Protein 4DN2 (pdb70)

Radius of gyration: 19.88 Å; Cα contacts (8 Å, |Δi|>4): 833; chains: 2; bounding box: 49×43×59 Å

CATH classification: 3.40.109.10

B-factor: mean 27.89, std 10.18, range [14.47, 100.09]

Solvent-accessible surface area: 16803 Å² total

InterPro domains:
  IPR000415 Nitroreductase-like [G3DSA:3.40.109.10] (1-186)
  IPR000415 Nitroreductase-like [SSF55469] (1-185)
  IPR029479 Nitroreductase [PF00881] (7-161)

Nearest PDB structures (foldseek):
  4dn2-assembly1_B  TM=9.975E-01  e=1.731E-38  Geobacter metallireducens GS-15
  4g8s-assembly1_A  TM=8.851E-01  e=1.929E-29  Geobacter sulfurreducens PCA
  4g8s-assembly1_B  TM=8.856E-01  e=7.802E-29  Geobacter sulfurreducens PCA
  8cqt-assembly1_A  TM=8.851E-01  e=1.747E-15  Bacteroides thetaiotaomicron
  8dil-assembly2_C  TM=6.663E-01  e=4.973E-09  Salmonella enterica subsp. enterica serovar Typhimurium str. SL1344

Secondary structure (DSSP, 8-state):
--STT--HHHHHHH--B---B--PPPPHHHHHHHHHHHHTS--TT---EEEEEE--HHHHHHHHHT-PPPTT-PPTT-SS-TTHHHHHHSSEEEEEEE-GGGS-EETTEETHHHHHHHHHHH--HHHHTT-EE--B----HHHHHHHHT--TTPEEEEEEEEE-BSS----------HHHHEEES---/-----HHHHHHH--B---B--PPPPHHHHHHHHHHHHTS--TT---EEEEEE--HHHHHHHHHT-PPPSSSPPTT-SS-TTHHHHHHSSEEEEEEE-GGGS-EETTEETHHHHHHHHHHH--HHHHTT-EE--B----HHHHHHHHT--TTSEEEEEEEEE-BSSSPPP------HHHHEEESPPP-

Sequence (375 aa):
NLYFQSETLEAIRTRRSVRKFSDRPVEPEKLRAVLDAARLAPSWANQCWRFVVVEDQATKVQISELSYVEAYFGPKGYKSNPAQKALAEAPVVIIACGEPPQSGELRGQQYYLTDVGIAAQNLLAAHDLGLGSSVFVGVFDEQQLGELLGIPAELRIVGLFPLGYPLEGPKAGPSRKPLDEIVHYGKYQYFQSETLEAIRTRRSVRKFSDRPVEPEKLRAVLDAARLAPSWANQCCWRFVVVEDQATKVQISELSYVEAYFGPKGYKSNPAQKALAEAPVVIIIACGEPPQSGELRGQQYYLTDVGIAAQNLLAAHDLGLGSSVFVGVFDEQQLGELLGIPAELRIVGLFPLGYPLEGPKAGPSRKPLDEIVHYGKYQA

Foldseek 3Di:
DQQPLADLVVLVVQADAFQAFAQPDDPPVLVVQLQVLLQPFDAAVRHFKDKDKDQDLVLLLVQLVQQFADQPNGDPPPNTFSNSVLSNRFRMKIWMKGQQVVHDCPPNDGCSLVSSVRSVVSNSSLSNRQKHKHWRQGGDFVVNCVSVVPPPSIGTGTMIRIHHHPDDRDPDDDDDPPVVVDDPDDDD/DFDADLVVLVVQAAAFQAFAAPDDDPVLVVQLQVLLQPFAAAVRHFKDKDKDQDLVLLLVQLVQQFADCPPGDPPPNTFSNSVLSNRFRMKIWMWGQQVVHDCPPNDGCSLVSSVRSVVSNSSLVRRQKHKHWRQGGDFVVNCVSVVPPPSIGTGTMIRIHHHPDDRDDHDDDDPPVVVDDPDDDDD

Organism: Geobacter metallireducens (strain ATCC 53774 / DSM 7210 / GS-15) (NCBI:txid269799)

Structure (mmCIF, N/CA/C/O backbone):
data_4DN2
#
_entry.id   4DN2
#
_cell.length_a   44.884
_cell.length_b   64.161
_cell.length_c   61.384
_cell.angle_alpha   90.000
_cell.angle_beta   98.140
_cell.angle_gamma   90.000
#
_symmetry.space_group_name_H-M   'P 1 21 1'
#
loop_
_entity.id
_entity.type
_entity.pdbx_description
1 polymer Nitroreductase
2 non-polymer 'FLAVIN MONONUCLEOTIDE'
3 water water
#
loop_
_atom_site.group_PDB
_atom_site.id
_atom_site.type_symbol
_atom_site.label_atom_id
_atom_site.label_alt_id
_atom_site.label_comp_id
_atom_site.label_asym_id
_atom_site.label_entity_id
_atom_site.label_seq_id
_atom_site.pdbx_PDB_ins_code
_atom_site.Cartn_x
_atom_site.Cartn_y
_atom_site.Cartn_z
_atom_site.occupancy
_atom_site.B_iso_or_equiv
_atom_site.auth_seq_id
_atom_site.auth_comp_id
_atom_site.auth_asym_id
_atom_site.auth_atom_id
_atom_site.pdbx_PDB_model_num
ATOM 1 N N . ASN A 1 17 ? 6.150 6.793 54.074 1.00 49.82 -5 ASN A N 1
ATOM 2 C CA . ASN A 1 17 ? 5.383 6.106 55.157 1.00 48.05 -5 ASN A CA 1
ATOM 3 C C . ASN A 1 17 ? 5.110 7.094 56.273 1.00 44.69 -5 ASN A C 1
ATOM 4 O O . ASN A 1 17 ? 4.013 7.146 56.839 1.00 51.64 -5 ASN A O 1
ATOM 9 N N . LEU A 1 18 ? 6.144 7.875 56.573 1.00 44.29 -4 LEU A N 1
ATOM 10 C CA . LEU A 1 18 ? 6.170 8.831 57.676 1.00 41.05 -4 LEU A CA 1
ATOM 11 C C . LEU A 1 18 ? 6.185 8.210 59.076 1.00 36.85 -4 LEU A C 1
ATOM 12 O O . LEU A 1 18 ? 6.955 8.656 59.933 1.00 40.83 -4 LEU A O 1
ATOM 17 N N . TYR A 1 19 ? 5.385 7.163 59.300 1.00 34.40 -3 TYR A N 1
ATOM 18 C CA . TYR A 1 19 ? 5.248 6.609 60.649 1.00 30.61 -3 TYR A CA 1
ATOM 19 C C . TYR A 1 19 ? 5.754 5.169 60.841 1.00 26.11 -3 TYR A C 1
ATOM 20 O O . TYR A 1 19 ? 5.789 4.675 61.967 1.00 26.39 -3 TYR A O 1
ATOM 29 N N . PHE A 1 20 ? 6.164 4.495 59.770 1.00 23.32 -2 PHE A N 1
ATOM 30 C CA . PHE A 1 20 ? 6.538 3.083 59.905 1.00 22.96 -2 PHE A CA 1
ATOM 31 C C . PHE A 1 20 ? 7.690 2.830 60.898 1.00 23.96 -2 PHE A C 1
ATOM 32 O O . PHE A 1 20 ? 7.679 1.825 61.626 1.00 22.54 -2 PHE A O 1
ATOM 40 N N . GLN A 1 21 ? 8.672 3.736 60.957 1.00 23.52 -1 GLN A N 1
ATOM 41 C CA . GLN A 1 21 ? 9.881 3.451 61.747 1.00 27.32 -1 GLN A CA 1
ATOM 42 C C . GLN A 1 21 ? 9.826 3.953 63.202 1.00 26.06 -1 GLN A C 1
ATOM 43 O O . GLN A 1 21 ? 10.767 3.765 63.978 1.00 28.09 -1 GLN A O 1
ATOM 49 N N . SER A 1 22 ? 8.696 4.548 63.564 1.00 24.90 0 SER A N 1
ATOM 50 C CA . SER A 1 22 ? 8.417 5.031 64.928 1.00 22.72 0 SER A CA 1
ATOM 51 C C . SER A 1 22 ? 8.815 4.033 66.023 1.00 24.24 0 SER A C 1
ATOM 52 O O . SER A 1 22 ? 8.569 2.832 65.897 1.00 24.15 0 SER A O 1
ATOM 63 N N . GLU A 1 24 ? 9.368 3.465 70.546 1.00 20.02 2 GLU A N 1
ATOM 64 C CA . GLU A 1 24 ? 9.293 3.849 71.959 1.00 20.29 2 GLU A CA 1
ATOM 65 C C . GLU A 1 24 ? 10.615 4.502 72.361 1.00 20.39 2 GLU A C 1
ATOM 66 O O . GLU A 1 24 ? 11.685 4.069 71.926 1.00 20.92 2 GLU A O 1
ATOM 72 N N . THR A 1 25 ? 10.532 5.535 73.197 1.00 20.83 3 THR A N 1
ATOM 73 C CA . THR A 1 25 ? 11.697 6.344 73.593 1.00 20.55 3 THR A CA 1
ATOM 74 C C . THR A 1 25 ? 12.955 5.560 73.984 1.00 20.33 3 THR A C 1
ATOM 75 O O . THR A 1 25 ? 14.051 5.843 73.468 1.00 19.74 3 THR A O 1
ATOM 79 N N . LEU A 1 26 ? 12.804 4.605 74.906 1.00 19.69 4 LEU A N 1
ATOM 80 C CA . LEU A 1 26 ? 13.955 3.847 75.409 1.00 21.04 4 LEU A CA 1
ATOM 81 C C . LEU A 1 26 ? 14.593 2.973 74.336 1.00 20.11 4 LEU A C 1
ATOM 82 O O . LEU A 1 26 ? 15.810 2.742 74.340 1.00 22.96 4 LEU A O 1
ATOM 87 N N . GLU A 1 27 ? 13.752 2.462 73.446 1.00 20.40 5 GLU A N 1
ATOM 88 C CA . GLU A 1 27 ? 14.183 1.692 72.309 1.00 23.57 5 GLU A CA 1
ATOM 89 C C . GLU A 1 27 ? 14.983 2.573 71.332 1.00 21.47 5 GLU A C 1
ATOM 90 O O . GLU A 1 27 ? 16.046 2.167 70.871 1.00 22.41 5 GLU A O 1
ATOM 96 N N . ALA A 1 28 ? 14.495 3.781 71.036 1.00 19.98 6 ALA A N 1
ATOM 97 C CA . ALA A 1 28 ? 15.251 4.703 70.181 1.00 20.19 6 ALA A CA 1
ATOM 98 C C . ALA A 1 28 ? 16.625 5.055 70.766 1.00 19.41 6 ALA A C 1
ATOM 99 O O . ALA A 1 28 ? 17.616 5.117 70.035 1.00 21.11 6 ALA A O 1
ATOM 101 N N . ILE A 1 29 ? 16.674 5.296 72.080 1.00 19.08 7 ILE A N 1
ATOM 102 C CA . ILE A 1 29 ? 17.921 5.588 72.791 1.00 19.00 7 ILE A CA 1
ATOM 103 C C . ILE A 1 29 ? 18.904 4.417 72.663 1.00 18.81 7 ILE A C 1
ATOM 104 O O . ILE A 1 29 ? 20.098 4.613 72.440 1.00 21.40 7 ILE A O 1
ATOM 109 N N . ARG A 1 30 ? 18.386 3.199 72.788 1.00 19.96 8 ARG A N 1
ATOM 110 C CA . ARG A 1 30 ? 19.214 1.997 72.709 1.00 21.06 8 ARG A CA 1
ATOM 111 C C . ARG A 1 30 ? 19.733 1.730 71.295 1.00 22.29 8 ARG A C 1
ATOM 112 O O . ARG A 1 30 ? 20.894 1.364 71.113 1.00 26.57 8 ARG A O 1
ATOM 120 N N . THR A 1 31 ? 18.875 1.917 70.295 1.00 22.04 9 THR A N 1
ATOM 121 C CA . THR A 1 31 ? 19.200 1.469 68.933 1.00 23.45 9 THR A CA 1
ATOM 122 C C . THR A 1 31 ? 19.828 2.552 68.047 1.00 21.30 9 THR A C 1
ATOM 123 O O . THR A 1 31 ? 20.319 2.247 66.964 1.00 22.69 9 THR A O 1
ATOM 127 N N . ARG A 1 32 ? 19.812 3.808 68.495 1.00 20.95 10 ARG A N 1
ATOM 128 C CA . ARG A 1 32 ? 20.427 4.902 67.727 1.00 21.08 10 ARG A CA 1
ATOM 129 C C . ARG A 1 32 ? 21.907 4.604 67.475 1.00 21.20 10 ARG A C 1
ATOM 130 O O . ARG A 1 32 ? 22.627 4.228 68.396 1.00 22.36 10 ARG A O 1
ATOM 138 N N . ARG A 1 33 ? 22.351 4.755 66.228 1.00 21.63 11 ARG A N 1
ATOM 139 C CA . ARG A 1 33 ? 23.765 4.596 65.875 1.00 20.37 11 ARG A CA 1
ATOM 140 C C . ARG A 1 33 ? 24.237 5.810 65.065 1.00 21.30 11 ARG A C 1
ATOM 141 O O . ARG A 1 33 ? 23.433 6.460 64.400 1.00 23.48 11 ARG A O 1
ATOM 149 N N . SER A 1 34 ? 25.536 6.100 65.094 1.00 20.57 12 SER A N 1
ATOM 150 C CA . SER A 1 34 ? 26.104 7.042 64.132 1.00 20.84 12 SER A CA 1
ATOM 151 C C . SER A 1 34 ? 26.045 6.390 62.754 1.00 21.01 12 SER A C 1
ATOM 152 O O . SER A 1 34 ? 26.483 5.256 62.589 1.00 26.03 12 SER A O 1
ATOM 155 N N . VAL A 1 35 ? 25.469 7.092 61.787 1.00 18.56 13 VAL A N 1
ATOM 156 C CA . VAL A 1 35 ? 25.364 6.585 60.418 1.00 19.95 13 VAL A CA 1
ATOM 157 C C . VAL A 1 35 ? 26.279 7.446 59.537 1.00 20.46 13 VAL A C 1
ATOM 158 O O . VAL A 1 35 ? 26.194 8.688 59.571 1.00 19.81 13 VAL A O 1
ATOM 162 N N . ARG A 1 36 ? 27.146 6.791 58.756 1.00 19.86 14 ARG A N 1
ATOM 163 C CA . ARG A 1 36 ? 28.153 7.483 57.944 1.00 19.76 14 ARG A CA 1
ATOM 164 C C . ARG A 1 36 ? 28.064 7.140 56.455 1.00 21.82 14 ARG A C 1
ATOM 165 O O . ARG A 1 36 ? 28.794 7.718 55.638 1.00 23.97 14 ARG A O 1
ATOM 173 N N . LYS A 1 37 ? 27.181 6.199 56.113 1.00 22.12 15 LYS A N 1
ATOM 174 C CA . LYS A 1 37 ? 26.946 5.794 54.723 1.00 23.31 15 LYS A CA 1
ATOM 175 C C . LYS A 1 37 ? 25.477 6.045 54.395 1.00 25.51 15 LYS A C 1
ATOM 176 O O . LYS A 1 37 ? 24.575 5.424 54.981 1.00 27.48 15 LYS A O 1
ATOM 182 N N . PHE A 1 38 ? 25.244 6.976 53.475 1.00 23.95 16 PHE A N 1
ATOM 183 C CA . PHE A 1 38 ? 23.895 7.441 53.144 1.00 23.05 16 PHE A CA 1
ATOM 184 C C . PHE A 1 38 ? 23.531 7.192 51.706 1.00 25.38 16 PHE A C 1
ATOM 185 O O . PHE A 1 38 ? 24.385 7.311 50.824 1.00 26.68 16 PHE A O 1
ATOM 193 N N . SER A 1 39 ? 22.265 6.865 51.463 1.00 26.08 17 SER A N 1
ATOM 194 C CA . SER A 1 39 ? 21.767 6.858 50.088 1.00 31.66 17 SER A CA 1
ATOM 195 C C . SER A 1 39 ? 21.459 8.296 49.663 1.00 29.04 17 SER A C 1
ATOM 196 O O . SER A 1 39 ? 21.446 9.206 50.495 1.00 28.25 17 SER A O 1
ATOM 199 N N . ASP A 1 40 ? 21.220 8.502 48.371 1.00 30.83 18 ASP A N 1
ATOM 200 C CA . ASP A 1 40 ? 20.893 9.836 47.877 1.00 31.73 18 ASP A CA 1
ATOM 201 C C . ASP A 1 40 ? 19.386 10.103 47.884 1.00 29.93 18 ASP A C 1
ATOM 202 O O . ASP A 1 40 ? 18.931 11.112 47.348 1.00 33.31 18 ASP A O 1
ATOM 207 N N . ARG A 1 41 ? 18.623 9.210 48.509 1.00 28.65 19 ARG A N 1
ATOM 208 C CA . ARG A 1 41 ? 17.174 9.390 48.625 1.00 29.15 19 ARG A CA 1
ATOM 209 C C . ARG A 1 41 ? 16.898 10.700 49.372 1.00 28.47 19 ARG A C 1
ATOM 210 O O . ARG A 1 41 ? 17.500 10.953 50.413 1.00 28.86 19 ARG A O 1
ATOM 218 N N . PRO A 1 42 ? 16.020 11.559 48.825 1.00 29.29 20 PRO A N 1
ATOM 219 C CA . PRO A 1 42 ? 15.776 12.847 49.480 1.00 30.22 20 PRO A CA 1
ATOM 220 C C . PRO A 1 42 ? 15.090 12.701 50.837 1.00 27.24 20 PRO A C 1
ATOM 221 O O . PRO A 1 42 ? 14.367 11.719 51.070 1.00 25.98 20 PRO A O 1
ATOM 225 N N . VAL A 1 43 ? 15.329 13.670 51.722 1.00 26.43 21 VAL A N 1
ATOM 226 C CA . VAL A 1 43 ? 14.666 13.717 53.021 1.00 25.22 21 VAL A CA 1
ATOM 227 C C . VAL A 1 43 ? 13.382 14.513 52.861 1.00 25.58 21 VAL A C 1
ATOM 228 O O . VAL A 1 43 ? 13.416 15.688 52.465 1.00 29.05 21 VAL A O 1
ATOM 232 N N . GLU A 1 44 ? 12.253 13.871 53.158 1.00 26.62 22 GLU A N 1
ATOM 233 C CA . GLU A 1 44 ? 10.946 14.530 53.126 1.00 27.90 22 GLU A CA 1
ATOM 234 C C . GLU A 1 44 ? 10.983 15.803 53.978 1.00 25.86 22 GLU A C 1
ATOM 235 O O . GLU A 1 44 ? 11.459 15.771 55.116 1.00 25.81 22 GLU A O 1
ATOM 241 N N . PRO A 1 45 ? 10.487 16.929 53.431 1.00 26.05 23 PRO A N 1
ATOM 242 C CA . PRO A 1 45 ? 10.450 18.184 54.189 1.00 25.61 23 PRO A CA 1
ATOM 243 C C . PRO A 1 45 ? 9.798 18.030 55.569 1.00 24.25 23 PRO A C 1
ATOM 244 O O . PRO A 1 45 ? 10.271 18.642 56.536 1.00 24.32 23 PRO A O 1
ATOM 248 N N . GLU A 1 46 ? 8.749 17.205 55.654 1.00 26.14 24 GLU A N 1
ATOM 249 C CA . GLU A 1 46 ? 8.048 16.930 56.913 1.00 23.59 24 GLU A CA 1
ATOM 250 C C . GLU A 1 46 ? 8.956 16.336 57.982 1.00 22.33 24 GLU A C 1
ATOM 251 O O . GLU A 1 46 ? 8.874 16.712 59.146 1.00 22.06 24 GLU A O 1
ATOM 257 N N . LYS A 1 47 ? 9.810 15.405 57.573 1.00 20.35 25 LYS A N 1
ATOM 258 C CA . LYS A 1 47 ? 10.763 14.758 58.478 1.00 21.22 25 LYS A CA 1
ATOM 259 C C . LYS A 1 47 ? 11.836 15.753 58.912 1.00 20.43 25 LYS A C 1
ATOM 260 O O . LYS A 1 47 ? 12.194 15.819 60.101 1.00 19.42 25 LYS A O 1
ATOM 266 N N . LEU A 1 48 ? 12.362 16.527 57.960 1.00 18.49 26 LEU A N 1
ATOM 267 C CA . LEU A 1 48 ? 13.351 17.557 58.315 1.00 19.11 26 LEU A CA 1
ATOM 268 C C . LEU A 1 48 ? 12.792 18.521 59.364 1.00 20.33 26 LEU A C 1
ATOM 269 O O . LEU A 1 48 ? 13.454 18.835 60.350 1.00 22.34 26 LEU A O 1
ATOM 274 N N . ARG A 1 49 ? 11.570 19.000 59.149 1.00 19.39 27 ARG A N 1
ATOM 275 C CA . ARG A 1 49 ? 10.945 19.903 60.110 1.00 20.47 27 ARG A CA 1
ATOM 276 C C . ARG A 1 49 ? 10.814 19.247 61.488 1.00 19.48 27 ARG A C 1
ATOM 277 O O . ARG A 1 49 ? 11.067 19.886 62.509 1.00 18.97 27 ARG A O 1
ATOM 285 N N . ALA A 1 50 ? 10.418 17.971 61.512 1.00 18.56 28 ALA A N 1
ATOM 286 C CA . ALA A 1 50 ? 10.261 17.249 62.777 1.00 19.26 28 ALA A CA 1
ATOM 287 C C . ALA A 1 50 ? 11.592 17.110 63.535 1.00 19.08 28 ALA A C 1
ATOM 288 O O . ALA A 1 50 ? 11.639 17.282 64.761 1.00 19.44 28 ALA A O 1
ATOM 290 N N . VAL A 1 51 ? 12.667 16.817 62.802 1.00 17.03 29 VAL A N 1
ATOM 291 C CA . VAL A 1 51 ? 14.005 16.695 63.405 1.00 17.23 29 VAL A CA 1
ATOM 292 C C . VAL A 1 51 ? 14.458 18.027 64.020 1.00 18.07 29 VAL A C 1
ATOM 293 O O . VAL A 1 51 ? 14.955 18.072 65.155 1.00 18.39 29 VAL A O 1
ATOM 297 N N . LEU A 1 52 ? 14.271 19.117 63.278 1.00 17.61 30 LEU A N 1
ATOM 298 C CA . LEU A 1 52 ? 14.622 20.449 63.750 1.00 17.93 30 LEU A CA 1
ATOM 299 C C . LEU A 1 52 ? 13.743 20.893 64.925 1.00 17.30 30 LEU A C 1
ATOM 300 O O . LEU A 1 52 ? 14.228 21.492 65.887 1.00 17.62 30 LEU A O 1
ATOM 305 N N . ASP A 1 53 ? 12.445 20.606 64.840 1.00 18.43 31 ASP A N 1
ATOM 306 C CA . ASP A 1 53 ? 11.544 20.915 65.937 1.00 19.17 31 ASP A CA 1
ATOM 307 C C . ASP A 1 53 ? 11.951 20.153 67.211 1.00 18.40 31 ASP A C 1
ATOM 308 O O . ASP A 1 53 ? 11.840 20.690 68.314 1.00 18.85 31 ASP A O 1
ATOM 313 N N . ALA A 1 54 ? 12.423 18.912 67.062 1.00 18.88 32 ALA A N 1
ATOM 314 C CA . ALA A 1 54 ? 12.904 18.151 68.221 1.00 17.71 32 ALA A CA 1
ATOM 315 C C . ALA A 1 54 ? 14.070 18.893 68.910 1.00 16.35 32 ALA A C 1
ATOM 316 O O . ALA A 1 54 ? 14.087 19.045 70.143 1.00 19.00 32 ALA A O 1
ATOM 318 N N . ALA A 1 55 ? 15.032 19.363 68.106 1.00 16.53 33 ALA A N 1
ATOM 319 C CA . ALA A 1 55 ? 16.117 20.199 68.632 1.00 17.81 33 ALA A CA 1
ATOM 320 C C . ALA A 1 55 ? 15.574 21.440 69.368 1.00 17.92 33 ALA A C 1
ATOM 321 O O . ALA A 1 55 ? 16.010 21.730 70.484 1.00 18.71 33 ALA A O 1
ATOM 323 N N . ARG A 1 56 ? 14.588 22.115 68.763 1.00 18.48 34 ARG A N 1
ATOM 324 C CA . ARG A 1 56 ? 13.964 23.331 69.316 1.00 18.58 34 ARG A CA 1
ATOM 325 C C . ARG A 1 56 ? 13.416 23.111 70.732 1.00 19.23 34 ARG A C 1
ATOM 326 O O . ARG A 1 56 ? 13.455 24.017 71.581 1.00 20.26 34 ARG A O 1
ATOM 334 N N . LEU A 1 57 ? 12.910 21.904 70.978 1.00 19.77 35 LEU A N 1
ATOM 335 C CA . LEU A 1 57 ? 12.257 21.565 72.251 1.00 19.80 35 LEU A CA 1
ATOM 336 C C . LEU A 1 57 ? 13.210 21.112 73.362 1.00 19.62 35 LEU A C 1
ATOM 337 O O . LEU A 1 57 ? 12.769 20.817 74.474 1.00 19.87 35 LEU A O 1
ATOM 3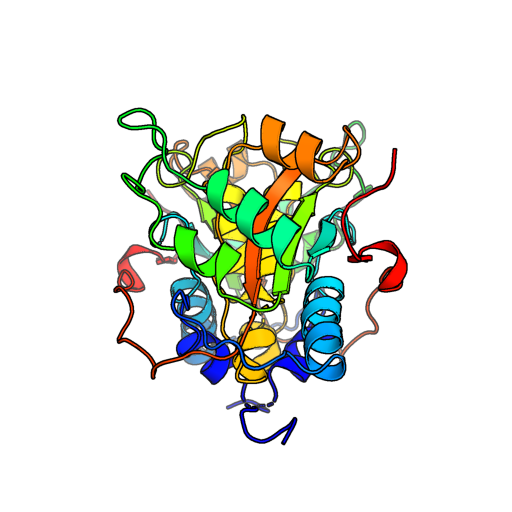42 N N . ALA A 1 58 ? 14.513 21.084 73.075 1.00 16.58 36 ALA A N 1
ATOM 343 C CA . ALA A 1 58 ? 15.495 20.782 74.099 1.00 17.33 36 ALA A CA 1
ATOM 344 C C . ALA A 1 58 ? 15.470 21.801 75.235 1.00 18.30 36 ALA A C 1
ATOM 345 O O . ALA A 1 58 ? 15.165 22.988 75.024 1.00 18.20 36 ALA A O 1
ATOM 347 N N . PRO A 1 59 ? 15.801 21.344 76.453 1.00 18.40 37 PRO A N 1
ATOM 348 C CA . PRO A 1 59 ? 16.061 22.283 77.552 1.00 16.55 37 PRO A CA 1
ATOM 349 C C . PRO A 1 59 ? 17.412 22.966 77.323 1.00 18.02 37 PRO A C 1
ATOM 350 O O . PRO A 1 59 ? 18.290 22.388 76.660 1.00 18.35 37 PRO A O 1
ATOM 354 N N . SER A 1 60 ? 17.546 24.181 77.858 1.00 18.25 38 SER A N 1
ATOM 355 C CA . SER A 1 60 ? 18.767 24.992 77.758 1.00 18.41 38 SER A CA 1
ATOM 356 C C . SER A 1 60 ? 18.900 25.829 79.017 1.00 16.49 38 SER A C 1
ATOM 357 O O . SER A 1 60 ? 17.919 26.030 79.740 1.00 19.20 38 SER A O 1
ATOM 360 N N . TRP A 1 61 ? 20.124 26.293 79.270 1.00 18.08 39 TRP A N 1
ATOM 361 C CA . TRP A 1 61 ? 20.422 27.205 80.358 1.00 17.55 39 TRP A CA 1
ATOM 362 C C . TRP A 1 61 ? 19.464 28.368 80.345 1.00 18.19 39 TRP A C 1
ATOM 363 O O . TRP A 1 61 ? 19.430 29.130 79.368 1.00 18.50 39 TRP A O 1
ATOM 374 N N . ALA A 1 62 ? 18.674 28.497 81.414 1.00 17.98 40 ALA A N 1
ATOM 375 C CA . ALA A 1 62 ? 17.683 29.567 81.565 1.00 19.24 40 ALA A CA 1
ATOM 376 C C . ALA A 1 62 ? 16.749 29.713 80.369 1.00 18.02 40 ALA A C 1
ATOM 377 O O . ALA A 1 62 ? 16.239 30.813 80.113 1.00 19.97 40 ALA A O 1
ATOM 379 N N . ASN A 1 63 ? 16.484 28.597 79.672 1.00 18.58 41 ASN A N 1
ATOM 380 C CA . ASN A 1 63 ? 15.653 28.607 78.466 1.00 19.34 41 ASN A CA 1
ATOM 381 C C . ASN A 1 63 ? 16.148 29.644 77.454 1.00 18.75 41 ASN A C 1
ATOM 382 O O . ASN A 1 63 ? 15.356 30.218 76.710 1.00 19.73 41 ASN A O 1
ATOM 395 N N . GLN A 1 65 ? 18.022 29.128 74.863 1.00 17.95 43 GLN A N 1
ATOM 396 C CA . GLN A 1 65 ? 17.908 28.552 73.510 1.00 18.71 43 GLN A CA 1
ATOM 397 C C . GLN A 1 65 ? 18.958 29.176 72.579 1.00 19.66 43 GLN A C 1
ATOM 398 O O . GLN A 1 65 ? 18.635 29.761 71.539 1.00 21.16 43 GLN A O 1
ATOM 404 N N . CYS A 1 66 ? 20.221 29.042 72.977 1.00 19.81 44 CYS A N 1
ATOM 405 C CA . CYS A 1 66 ? 21.345 29.704 72.288 1.00 20.98 44 CYS A CA 1
ATOM 406 C C . CYS A 1 66 ? 21.768 29.031 70.972 1.00 21.00 44 CYS A C 1
ATOM 407 O O . CYS A 1 66 ? 22.622 29.545 70.238 1.00 24.96 44 CYS A O 1
ATOM 410 N N . TRP A 1 67 ? 21.192 27.877 70.683 1.00 20.47 45 TRP A N 1
ATOM 411 C CA . TRP A 1 67 ? 21.524 27.140 69.469 1.00 19.79 45 TRP A CA 1
ATOM 412 C C . TRP A 1 67 ? 20.985 27.798 68.228 1.00 19.69 45 TRP A C 1
ATOM 413 O O . TRP A 1 67 ? 19.897 28.385 68.235 1.00 19.00 45 TRP A O 1
ATOM 424 N N . ARG A 1 68 ? 21.743 27.680 67.144 1.00 18.39 46 ARG A N 1
ATOM 425 C CA . ARG A 1 68 ? 21.305 28.140 65.832 1.00 19.84 46 ARG A CA 1
ATOM 426 C C . ARG A 1 68 ? 21.700 27.096 64.802 1.00 20.74 46 ARG A C 1
ATOM 427 O O . ARG A 1 68 ? 22.843 26.623 64.786 1.00 20.62 46 ARG A O 1
ATOM 435 N N . PHE A 1 69 ? 20.767 26.751 63.921 1.00 18.03 47 PHE A N 1
ATOM 436 C CA . PHE A 1 69 ? 21.002 25.696 62.937 1.00 18.71 47 PHE A CA 1
ATOM 437 C C . PHE A 1 69 ? 20.990 26.242 61.521 1.00 17.99 47 PHE A C 1
ATOM 438 O O . PHE A 1 69 ? 20.046 26.938 61.116 1.00 21.55 47 PHE A O 1
ATOM 446 N N . VAL A 1 70 ? 22.073 25.983 60.792 1.00 16.92 48 VAL A N 1
ATOM 447 C CA . VAL A 1 70 ? 22.138 26.302 59.360 1.00 17.81 48 VAL A CA 1
ATOM 448 C C . VAL A 1 70 ? 21.932 24.994 58.588 1.00 18.14 48 VAL A C 1
ATOM 449 O O . VAL A 1 70 ? 22.670 24.014 58.783 1.00 20.53 48 VAL A O 1
ATOM 453 N N . VAL A 1 71 ? 20.911 24.973 57.735 1.00 17.76 49 VAL A N 1
ATOM 454 C CA . VAL A 1 71 ? 20.502 23.763 57.025 1.00 18.61 49 VAL A CA 1
ATOM 455 C C . VAL A 1 71 ? 20.886 23.875 55.549 1.00 19.12 49 VAL A C 1
ATOM 456 O O . VAL A 1 71 ? 20.404 24.771 54.834 1.00 21.94 49 VAL A O 1
ATOM 460 N N . VAL A 1 72 ? 21.744 22.962 55.101 1.00 18.88 50 VAL A N 1
ATOM 461 C CA . VAL A 1 72 ? 22.294 23.013 53.753 1.00 19.55 50 VAL A CA 1
ATOM 462 C C . VAL A 1 72 ? 21.840 21.802 52.947 1.00 19.26 50 VAL A C 1
ATOM 463 O O . VAL A 1 72 ? 22.020 20.649 53.381 1.00 21.64 50 VAL A O 1
ATOM 467 N N . GLU A 1 73 ? 21.254 22.067 51.779 1.00 21.35 51 GLU A N 1
ATOM 468 C CA . GLU A 1 73 ? 20.859 20.996 50.858 1.00 21.61 51 GLU A CA 1
ATOM 469 C C . GLU A 1 73 ? 21.564 21.087 49.506 1.00 22.95 51 GLU A C 1
ATOM 470 O O . GLU A 1 73 ? 21.628 20.099 48.775 1.00 28.43 51 GLU A O 1
ATOM 476 N N . ASP A 1 74 ? 22.102 22.267 49.192 1.00 23.38 52 ASP A N 1
ATOM 477 C CA . ASP A 1 74 ? 22.782 22.517 47.916 1.00 24.16 52 ASP A CA 1
ATOM 478 C C . ASP A 1 74 ? 23.998 21.609 47.749 1.00 23.79 52 ASP A C 1
ATOM 479 O O . ASP A 1 74 ? 24.884 21.568 48.611 1.00 23.55 52 ASP A O 1
ATOM 484 N N . GLN A 1 75 ? 24.038 20.891 46.631 1.00 23.20 53 GLN A N 1
ATOM 485 C CA . GLN A 1 75 ? 25.082 19.901 46.396 1.00 23.24 53 GLN A CA 1
ATOM 486 C C . GLN A 1 75 ? 26.488 20.488 46.393 1.00 21.74 53 GLN A C 1
ATOM 487 O O . GLN A 1 75 ? 27.391 19.911 46.973 1.00 21.81 53 GLN A O 1
ATOM 493 N N . ALA A 1 76 ? 26.682 21.620 45.729 1.00 21.76 54 ALA A N 1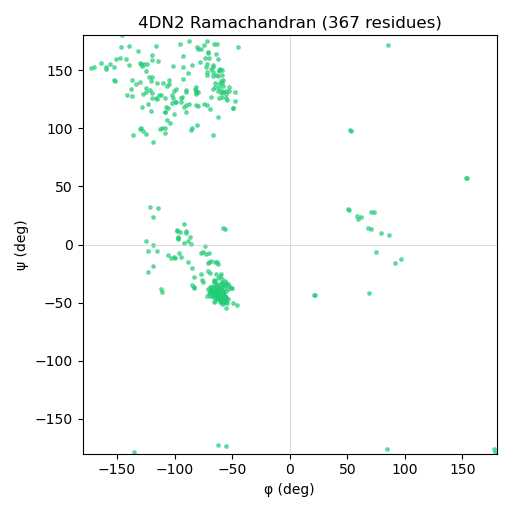
ATOM 494 C CA . ALA A 1 76 ? 28.006 22.220 45.648 1.00 22.61 54 ALA A CA 1
ATOM 495 C C . ALA A 1 76 ? 28.474 22.629 47.037 1.00 21.49 54 ALA A C 1
ATOM 496 O O . ALA A 1 76 ? 29.637 22.441 47.402 1.00 21.21 54 ALA A O 1
ATOM 498 N N . THR A 1 77 ? 27.568 23.205 47.817 1.00 21.55 55 THR A N 1
ATOM 499 C CA . THR A 1 77 ? 27.929 23.632 49.171 1.00 19.50 55 THR A CA 1
ATOM 500 C C . THR A 1 77 ? 28.278 22.432 50.038 1.00 19.88 55 THR A C 1
ATOM 501 O O . THR A 1 77 ? 29.255 22.479 50.783 1.00 21.17 55 THR A O 1
ATOM 505 N N . LYS A 1 78 ? 27.502 21.355 49.936 1.00 19.95 56 LYS A N 1
ATOM 506 C CA . LYS A 1 78 ? 27.803 20.157 50.743 1.00 18.63 56 LYS A CA 1
ATOM 507 C C . LYS A 1 78 ? 29.167 19.550 50.408 1.00 19.45 56 LYS A C 1
ATOM 508 O O . LYS A 1 78 ? 29.875 19.107 51.305 1.00 20.05 56 LYS A O 1
ATOM 514 N N . VAL A 1 79 ? 29.552 19.539 49.134 1.00 21.54 57 VAL A N 1
ATOM 515 C CA . VAL A 1 79 ? 30.898 19.063 48.777 1.00 19.99 57 VAL A CA 1
ATOM 516 C C . VAL A 1 79 ? 31.947 19.963 49.417 1.00 19.88 57 VAL A C 1
ATOM 517 O O . VAL A 1 79 ? 32.932 19.478 49.992 1.00 22.2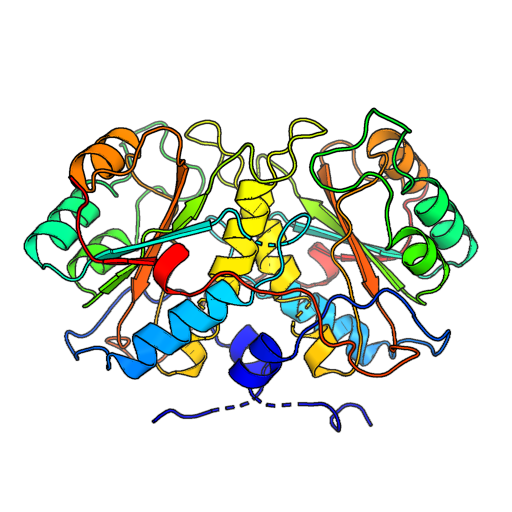8 57 VAL A O 1
ATOM 521 N N . GLN A 1 80 ? 31.721 21.272 49.362 1.00 20.95 58 GLN A N 1
ATOM 522 C CA . GLN A 1 80 ? 32.685 22.211 49.933 1.00 21.05 58 GLN A CA 1
ATOM 523 C C . GLN A 1 80 ? 32.792 22.034 51.447 1.00 20.46 58 GLN A C 1
ATOM 524 O O . GLN A 1 80 ? 33.887 22.071 52.003 1.00 22.92 58 GLN A O 1
ATOM 530 N N . ILE A 1 81 ? 31.656 21.796 52.102 1.00 18.84 59 ILE A N 1
ATOM 531 C CA . ILE A 1 81 ? 31.676 21.490 53.531 1.00 17.74 59 ILE A CA 1
ATOM 532 C C . ILE A 1 81 ? 32.509 20.221 53.802 1.00 18.14 59 ILE A C 1
ATOM 533 O O . ILE A 1 81 ? 33.383 20.218 54.699 1.00 21.03 59 ILE A O 1
ATOM 538 N N . SER A 1 82 ? 32.265 19.158 53.024 1.00 20.08 60 SER A N 1
ATOM 539 C CA . SER A 1 82 ? 32.975 17.878 53.208 1.00 19.88 60 SER A CA 1
ATOM 540 C C . SER A 1 82 ? 34.491 18.069 53.098 1.00 21.40 60 SER A C 1
ATOM 541 O O . SER A 1 82 ? 35.264 17.453 53.865 1.00 21.23 60 SER A O 1
ATOM 544 N N . GLU A 1 83 ? 34.911 18.944 52.172 1.00 21.97 61 GLU A N 1
ATOM 545 C CA . GLU A 1 83 ? 36.342 19.217 51.973 1.00 22.95 61 GLU A CA 1
ATOM 546 C C . GLU A 1 83 ? 36.984 19.983 53.125 1.00 22.26 61 GLU A C 1
ATOM 547 O O . GLU A 1 83 ? 38.213 19.998 53.229 1.00 25.18 61 GLU A O 1
ATOM 553 N N . LEU A 1 84 ? 36.165 20.580 53.999 1.00 20.29 62 LEU A N 1
ATOM 554 C CA . LEU A 1 84 ? 36.674 21.269 55.193 1.00 21.57 62 LEU A CA 1
ATOM 555 C C . LEU A 1 84 ? 36.608 20.412 56.451 1.00 21.37 62 LEU A C 1
ATOM 556 O O . LEU A 1 84 ? 36.798 20.901 57.566 1.00 25.94 62 LEU A O 1
ATOM 561 N N . SER A 1 85 ? 36.359 19.123 56.260 1.00 21.83 63 SER A N 1
ATOM 562 C CA . SER A 1 85 ? 36.159 18.199 57.375 1.00 21.70 63 SER A CA 1
ATOM 563 C C . SER A 1 85 ? 37.177 17.055 57.353 1.00 23.24 63 SER A C 1
ATOM 564 O O . SER A 1 85 ? 36.869 15.935 57.762 1.00 23.95 63 SER A O 1
ATOM 567 N N . TYR A 1 86 ? 38.387 17.338 56.866 1.00 22.77 64 TYR A N 1
ATOM 568 C CA . TYR A 1 86 ? 39.488 16.384 56.936 1.00 22.74 64 TYR A CA 1
ATOM 569 C C . TYR A 1 86 ? 40.287 16.663 58.206 1.00 23.92 64 TYR A C 1
ATOM 570 O O . TYR A 1 86 ? 40.334 17.797 58.696 1.00 26.36 64 TYR A O 1
ATOM 579 N N . VAL A 1 87 ? 40.927 15.630 58.736 1.00 25.34 65 VAL A N 1
ATOM 580 C CA . VAL A 1 87 ? 41.844 15.808 59.853 1.00 24.11 65 VAL A CA 1
ATOM 581 C C . VAL A 1 87 ? 43.190 16.289 59.295 1.00 25.74 65 VAL A C 1
ATOM 582 O O . VAL A 1 87 ? 43.694 15.720 58.321 1.00 24.61 65 VAL A O 1
ATOM 586 N N . GLU A 1 88 ? 43.769 17.336 59.885 1.00 26.29 66 GLU A N 1
ATOM 587 C CA . GLU A 1 88 ? 45.125 17.714 59.504 1.00 27.94 66 GLU A CA 1
ATOM 588 C C . GLU A 1 88 ? 46.087 16.661 60.052 1.00 27.78 66 GLU A C 1
ATOM 589 O O . GLU A 1 88 ? 46.141 16.430 61.259 1.00 29.64 66 GLU A O 1
ATOM 595 N N . ALA A 1 89 ? 46.828 16.018 59.151 1.00 29.21 67 ALA A N 1
ATOM 596 C CA . ALA A 1 89 ? 47.733 14.935 59.519 1.00 30.46 67 ALA A CA 1
ATOM 597 C C . ALA A 1 89 ? 48.592 15.307 60.720 1.00 31.82 67 ALA A C 1
ATOM 598 O O . ALA A 1 89 ? 49.296 16.327 60.693 1.00 33.96 67 ALA A O 1
ATOM 600 N N . TYR A 1 90 ? 48.514 14.485 61.770 1.00 35.52 68 TYR A N 1
ATOM 601 C CA . TYR A 1 90 ? 49.333 14.632 62.997 1.00 35.43 68 TYR A CA 1
ATOM 602 C C . TYR A 1 90 ? 48.917 15.760 63.921 1.00 38.24 68 TYR A C 1
ATOM 603 O O . TYR A 1 90 ? 49.468 15.895 65.010 1.00 36.32 68 TYR A O 1
ATOM 612 N N . PHE A 1 91 ? 47.961 16.573 63.480 1.00 34.13 69 PHE A N 1
ATOM 613 C CA . PHE A 1 91 ? 47.462 17.670 64.291 1.00 35.16 69 PHE A CA 1
ATOM 614 C C . PHE A 1 91 ? 45.979 17.500 64.574 1.00 34.32 69 PHE A C 1
ATOM 615 O O . PHE A 1 91 ? 45.297 18.467 64.863 1.00 38.25 69 PHE A O 1
ATOM 623 N N . GLY A 1 92 ? 45.510 16.253 64.513 1.00 32.75 70 GLY A N 1
ATOM 624 C CA . GLY A 1 92 ? 44.116 15.920 64.788 1.00 33.82 70 GLY A CA 1
ATOM 625 C C . GLY A 1 92 ? 43.784 16.001 66.268 1.00 33.00 70 GLY A C 1
ATOM 626 O O . GLY A 1 92 ? 44.682 15.952 67.113 1.00 32.35 70 GLY A O 1
ATOM 627 N N . PRO A 1 93 ? 42.486 16.121 66.590 1.00 32.37 71 PRO A N 1
ATOM 628 C CA . PRO A 1 93 ? 42.070 16.159 67.987 1.00 32.57 71 PRO A CA 1
ATOM 629 C C . PRO A 1 93 ? 42.110 14.744 68.553 1.00 33.36 71 PRO A C 1
ATOM 630 O O . PRO A 1 93 ? 42.257 13.785 67.786 1.00 33.05 71 PRO A O 1
ATOM 634 N N . LYS A 1 94 ? 41.991 14.608 69.874 1.00 36.04 72 LYS A N 1
ATOM 635 C CA . LYS A 1 94 ? 42.031 13.287 70.497 1.00 36.60 72 LYS A CA 1
ATOM 636 C C . LYS A 1 94 ? 41.001 12.359 69.864 1.00 32.32 72 LYS A C 1
ATOM 637 O O . LYS A 1 94 ? 39.814 12.693 69.781 1.00 36.39 72 LYS A O 1
ATOM 643 N N . GLY A 1 95 ? 41.462 11.214 69.374 1.00 26.56 73 GLY A N 1
ATOM 644 C CA . GLY A 1 95 ? 40.551 10.156 68.954 1.00 26.15 73 GLY A CA 1
ATOM 645 C C . GLY A 1 95 ? 40.203 10.081 67.484 1.00 25.64 73 GLY A C 1
ATOM 646 O O . GLY A 1 95 ? 39.621 9.085 67.050 1.00 25.75 73 GLY A O 1
ATOM 647 N N . TYR A 1 96 ? 40.547 11.118 66.718 1.00 24.82 74 TYR A N 1
ATOM 648 C CA . TYR A 1 96 ? 40.311 11.111 65.278 1.00 24.91 74 TYR A CA 1
ATOM 649 C C . TYR A 1 96 ? 41.585 11.376 64.487 1.00 26.64 74 TYR A C 1
ATOM 650 O O . TYR A 1 96 ? 41.960 12.528 64.267 1.00 28.87 74 TYR A O 1
ATOM 659 N N . LYS A 1 97 ? 42.250 10.307 64.065 1.00 27.11 75 LYS A N 1
ATOM 660 C CA . LYS A 1 97 ? 43.416 10.434 63.187 1.00 27.94 75 LYS A CA 1
ATOM 661 C C . LYS A 1 97 ? 42.958 10.714 61.758 1.00 29.48 75 LYS A C 1
ATOM 662 O O . LYS A 1 97 ? 43.688 11.300 60.951 1.00 31.54 75 LYS A O 1
ATOM 668 N N . SER A 1 98 ? 41.739 10.277 61.466 1.00 28.30 76 SER A N 1
ATOM 669 C CA . SER A 1 98 ? 41.032 10.618 60.248 1.00 28.00 76 SER A CA 1
ATOM 670 C C . SER A 1 98 ? 39.587 10.850 60.658 1.00 27.92 76 SER A C 1
ATOM 671 O O . SER A 1 98 ? 39.212 10.574 61.811 1.00 23.68 76 SER A O 1
ATOM 674 N N . ASN A 1 99 ? 38.790 11.369 59.728 1.00 27.68 77 ASN A N 1
ATOM 675 C CA . ASN A 1 99 ? 37.366 11.606 59.974 1.00 22.55 77 ASN A CA 1
ATOM 676 C C . ASN A 1 99 ? 36.490 10.657 59.162 1.00 20.92 77 ASN A C 1
ATOM 677 O O . ASN A 1 99 ? 36.266 10.882 57.964 1.00 23.26 77 ASN A O 1
ATOM 682 N N . PRO A 1 100 ? 35.984 9.594 59.807 1.00 21.96 78 PRO A N 1
ATOM 683 C CA . PRO A 1 100 ? 35.214 8.578 59.079 1.00 24.84 78 PRO A CA 1
ATOM 684 C C . PRO A 1 100 ? 33.914 9.119 58.506 1.00 22.29 78 PRO A C 1
ATOM 685 O O . PRO A 1 100 ? 33.319 8.476 57.645 1.00 24.41 78 PRO A O 1
ATOM 689 N N . ALA A 1 101 ? 33.484 10.291 58.974 1.00 21.69 79 ALA A N 1
ATOM 690 C CA . ALA A 1 101 ? 32.226 10.893 58.530 1.00 20.65 79 ALA A CA 1
ATOM 691 C C . ALA A 1 101 ? 32.422 11.937 57.418 1.00 21.43 79 ALA A C 1
ATOM 692 O O . ALA A 1 101 ? 31.473 12.613 56.999 1.00 22.58 79 ALA A O 1
ATOM 694 N N . GLN A 1 102 ? 33.654 12.087 56.952 1.00 21.71 80 GLN A N 1
ATOM 695 C CA . GLN A 1 102 ? 33.956 13.092 55.942 1.00 22.37 80 GLN A CA 1
ATOM 696 C C . GLN A 1 102 ? 33.113 12.958 54.668 1.00 22.38 80 GLN A C 1
ATOM 697 O O . GLN A 1 102 ? 32.510 13.941 54.216 1.00 23.49 80 GLN A O 1
ATOM 703 N N . LYS A 1 103 ? 33.048 11.746 54.114 1.00 22.43 81 LYS A N 1
ATOM 704 C CA . LYS A 1 103 ? 32.290 11.494 52.881 1.00 24.08 81 LYS A CA 1
ATOM 705 C C . LYS A 1 103 ? 30.783 11.712 53.073 1.00 22.09 81 LYS A C 1
ATOM 706 O O . LYS A 1 103 ? 30.079 12.159 52.144 1.00 22.70 81 LYS A O 1
ATOM 712 N N . ALA A 1 104 ? 30.304 11.443 54.288 1.00 22.66 82 ALA A N 1
ATOM 713 C CA . ALA A 1 104 ? 28.887 11.559 54.607 1.00 21.02 82 ALA A CA 1
ATOM 714 C C . ALA A 1 104 ? 28.388 12.978 54.373 1.00 20.46 82 ALA A C 1
ATOM 715 O O . ALA A 1 104 ? 27.240 13.173 53.996 1.00 22.14 82 ALA A O 1
ATOM 717 N N . LEU A 1 105 ? 29.253 13.963 54.592 1.00 21.61 83 LEU A N 1
ATOM 718 C CA . LEU A 1 105 ? 28.862 15.361 54.435 1.00 20.93 83 LEU A CA 1
ATOM 719 C C . LEU A 1 105 ? 28.530 15.708 52.980 1.00 21.80 83 LEU A C 1
ATOM 720 O O . LEU A 1 105 ? 27.671 16.556 52.735 1.00 25.39 83 LEU A O 1
ATOM 725 N N . ALA A 1 106 ? 29.199 15.035 52.040 1.00 21.55 84 ALA A N 1
ATOM 726 C CA . ALA A 1 106 ? 28.940 15.193 50.614 1.00 23.51 84 ALA A CA 1
ATOM 727 C C . ALA A 1 106 ? 27.765 14.329 50.175 1.00 23.18 84 ALA A C 1
ATOM 728 O O . ALA A 1 106 ? 26.964 14.744 49.336 1.00 28.56 84 ALA A O 1
ATOM 730 N N . GLU A 1 107 ? 27.658 13.137 50.758 1.00 22.44 85 GLU A N 1
ATOM 731 C CA . GLU A 1 107 ? 26.735 12.110 50.265 1.00 24.37 85 GLU A CA 1
ATOM 732 C C . GLU A 1 107 ? 25.300 12.252 50.792 1.00 22.11 85 GLU A C 1
ATOM 733 O O . GLU A 1 107 ? 24.331 11.969 50.064 1.00 23.17 85 GLU A O 1
ATOM 739 N N . ALA A 1 108 ? 25.160 12.701 52.036 1.00 24.42 86 ALA A N 1
ATOM 740 C CA . ALA A 1 108 ? 23.838 12.910 52.633 1.00 20.90 86 ALA A CA 1
ATOM 741 C C . ALA A 1 108 ? 23.126 14.042 51.920 1.00 21.29 86 ALA A C 1
ATOM 742 O O . ALA A 1 108 ? 23.761 15.018 51.525 1.00 23.46 86 ALA A O 1
ATOM 744 N N . PRO A 1 109 ? 21.793 13.929 51.783 1.00 20.44 87 PRO A N 1
ATOM 745 C CA . PRO A 1 109 ? 21.003 14.975 51.109 1.00 21.76 87 PRO A CA 1
ATOM 746 C C . PRO A 1 109 ? 20.911 16.277 51.900 1.00 22.47 87 PRO A C 1
ATOM 747 O O . PRO A 1 109 ? 20.677 17.330 51.311 1.00 23.34 87 PRO A O 1
ATOM 751 N N . VAL A 1 110 ? 21.072 16.195 53.221 1.00 20.78 88 VAL A N 1
ATOM 752 C CA . VAL A 1 110 ? 21.028 17.365 54.119 1.00 20.41 88 VAL A CA 1
ATOM 753 C C . VAL A 1 110 ? 22.239 17.377 55.045 1.00 18.56 88 VAL A C 1
ATOM 754 O O . VAL A 1 110 ? 22.658 16.331 55.552 1.00 19.13 88 VAL A O 1
ATOM 758 N N . VAL A 1 111 ? 22.785 18.565 55.266 1.00 18.28 89 VAL A N 1
ATOM 759 C CA . VAL A 1 111 ? 23.772 18.780 56.328 1.00 18.93 89 VAL A CA 1
ATOM 760 C C . VAL A 1 111 ? 23.242 19.887 57.242 1.00 19.29 89 VAL A C 1
ATOM 761 O O . VAL A 1 111 ? 22.952 20.997 56.791 1.00 18.78 89 VAL A O 1
ATOM 765 N N . ILE A 1 112 ? 23.072 19.558 58.513 1.00 17.90 90 ILE A N 1
ATOM 766 C CA . ILE A 1 112 ? 22.705 20.554 59.519 1.00 17.81 90 ILE A CA 1
ATOM 767 C C . ILE A 1 112 ? 23.964 21.000 60.264 1.00 18.27 90 ILE A C 1
ATOM 768 O O . ILE A 1 112 ? 24.712 20.184 60.840 1.00 19.81 90 ILE A O 1
ATOM 773 N N . ILE A 1 113 ? 24.212 22.301 60.227 1.00 18.20 91 ILE A N 1
ATOM 774 C CA . ILE A 1 113 ? 25.347 22.883 60.942 1.00 18.05 91 ILE A CA 1
ATOM 775 C C . ILE A 1 113 ? 24.808 23.506 62.228 1.00 17.45 91 ILE A C 1
ATOM 776 O O . ILE A 1 113 ? 24.041 24.489 62.200 1.00 18.20 91 ILE A O 1
ATOM 781 N N . ALA A 1 114 ? 25.185 22.915 63.351 1.00 17.50 92 ALA A N 1
ATOM 782 C CA . ALA A 1 114 ? 24.730 23.377 64.668 1.00 18.22 92 ALA A CA 1
ATOM 783 C C . ALA A 1 114 ? 25.734 24.341 65.279 1.00 17.66 92 ALA A C 1
ATOM 784 O O . ALA A 1 114 ? 26.906 23.976 65.494 1.00 18.64 92 ALA A O 1
ATOM 786 N N . CYS A 1 115 ? 25.248 25.544 65.584 1.00 18.59 93 CYS A N 1
ATOM 787 C CA . CYS A 1 115 ? 26.042 26.623 66.170 1.00 17.14 93 CYS A CA 1
ATOM 788 C C . CYS A 1 115 ? 25.479 27.042 67.522 1.00 18.01 93 CYS A C 1
ATOM 789 O O . CYS A 1 115 ? 24.343 26.710 67.858 1.00 19.00 93 CYS A O 1
ATOM 792 N N . GLY A 1 116 ? 26.287 27.755 68.309 1.00 19.33 94 GLY A N 1
ATOM 793 C CA . GLY A 1 116 ? 25.807 28.310 69.580 1.00 21.09 94 GLY A CA 1
ATOM 794 C C . GLY A 1 116 ? 26.355 29.704 69.763 1.00 22.10 94 GLY A C 1
ATOM 795 O O . GLY A 1 116 ? 27.393 30.033 69.193 1.00 22.68 94 GLY A O 1
ATOM 796 N N . GLU A 1 117 ? 25.644 30.525 70.539 1.00 28.23 95 GLU A N 1
ATOM 797 C CA . GLU A 1 117 ? 26.078 31.872 70.887 1.00 24.76 95 GLU A CA 1
ATOM 798 C C . GLU A 1 117 ? 26.581 31.843 72.334 1.00 25.25 95 GLU A C 1
ATOM 799 O O . GLU A 1 117 ? 25.767 31.755 73.260 1.00 29.68 95 GLU A O 1
ATOM 805 N N . PRO A 1 118 ? 27.914 31.883 72.541 1.00 25.36 96 PRO A N 1
ATOM 806 C CA . PRO A 1 118 ? 28.428 31.651 73.899 1.00 26.20 96 PRO A CA 1
ATOM 807 C C . PRO A 1 118 ? 27.881 32.544 75.031 1.00 25.92 96 PRO A C 1
ATOM 808 O O . PRO A 1 118 ? 27.630 32.032 76.121 1.00 26.36 96 PRO A O 1
ATOM 812 N N . PRO A 1 119 ? 27.685 33.854 74.786 1.00 26.94 97 PRO A N 1
ATOM 813 C CA . PRO A 1 119 ? 27.182 34.688 75.893 1.00 27.99 97 PRO A CA 1
ATOM 814 C C . PRO A 1 119 ? 25.697 34.483 76.177 1.00 28.23 97 PRO A C 1
ATOM 815 O O . PRO A 1 119 ? 25.183 35.037 77.151 1.00 33.27 97 PRO A O 1
ATOM 819 N N . GLN A 1 120 ? 25.022 33.703 75.330 1.00 25.16 98 GLN A N 1
ATOM 820 C CA . GLN A 1 120 ? 23.604 33.375 75.506 1.00 28.15 98 GLN A CA 1
ATOM 821 C C . GLN A 1 120 ? 23.378 32.071 76.299 1.00 27.93 98 GLN A C 1
ATOM 822 O O . GLN A 1 120 ? 22.290 31.484 76.261 1.00 31.16 98 GLN A O 1
ATOM 828 N N . SER A 1 121 ? 24.412 31.625 77.009 1.00 23.76 99 SER A N 1
ATOM 829 C CA . SER A 1 121 ? 24.324 30.482 77.925 1.00 24.13 99 SER A CA 1
ATOM 830 C C . SER A 1 121 ? 25.246 30.739 79.112 1.00 23.77 99 SER A C 1
ATOM 831 O O . SER A 1 121 ? 25.920 31.785 79.172 1.00 25.99 99 SER A O 1
ATOM 834 N N . GLY A 1 122 ? 25.285 29.790 80.050 1.00 21.91 100 GLY A N 1
ATOM 835 C CA . GLY A 1 122 ? 26.115 29.923 81.247 1.00 22.13 100 GLY A CA 1
ATOM 836 C C . GLY A 1 122 ? 27.590 30.021 80.913 1.00 23.31 100 GLY A C 1
ATOM 837 O O . GLY A 1 122 ? 28.105 29.275 80.074 1.00 24.19 100 GLY A O 1
ATOM 838 N N . GLU A 1 123 ? 28.265 30.962 81.560 1.00 26.79 101 GLU A N 1
ATOM 839 C CA . GLU A 1 123 ? 29.712 31.090 81.454 1.00 23.62 101 GLU A CA 1
ATOM 840 C C . GLU A 1 123 ? 30.186 31.327 82.872 1.00 24.61 101 GLU A C 1
ATOM 841 O O . GLU A 1 123 ? 30.163 32.453 83.373 1.00 29.35 101 GLU A O 1
ATOM 847 N N . LEU A 1 124 ? 30.558 30.238 83.526 1.00 23.40 102 LEU A N 1
ATOM 848 C CA . LEU A 1 124 ? 30.965 30.253 84.927 1.00 26.48 102 LEU A CA 1
ATOM 849 C C . LEU A 1 124 ? 31.844 29.037 85.148 1.00 24.40 102 LEU A C 1
ATOM 850 O O . LEU A 1 124 ? 31.733 28.030 84.415 1.00 23.96 102 LEU A O 1
ATOM 855 N N . ARG A 1 125 ? 32.709 29.133 86.153 1.00 26.77 103 ARG A N 1
ATOM 856 C CA . ARG A 1 125 ? 33.647 28.061 86.510 1.00 24.37 103 ARG A CA 1
ATOM 857 C C . ARG A 1 125 ? 34.576 27.704 85.334 1.00 25.12 103 ARG A C 1
ATOM 858 O O . ARG A 1 125 ? 35.085 26.581 85.251 1.00 25.73 103 ARG A O 1
ATOM 866 N N . GLY A 1 126 ? 34.784 28.657 84.422 1.00 25.75 104 GLY A N 1
ATOM 867 C CA . GLY A 1 126 ? 35.544 28.384 83.189 1.00 28.64 104 GLY A CA 1
ATOM 868 C C . GLY A 1 126 ? 34.841 27.431 82.226 1.00 28.77 104 GLY A C 1
ATOM 869 O O . GLY A 1 126 ? 35.451 26.914 81.292 1.00 31.84 104 GLY A O 1
ATOM 870 N N . GLN A 1 127 ? 33.552 27.198 82.452 1.00 23.94 105 GLN A N 1
ATOM 871 C CA . GLN A 1 127 ? 32.778 26.299 81.610 1.00 22.02 105 GLN A CA 1
ATOM 872 C C . GLN A 1 127 ? 31.861 27.132 80.749 1.00 23.44 105 GLN A C 1
ATOM 873 O O . GLN A 1 127 ? 31.230 28.069 81.237 1.00 26.14 105 GLN A O 1
ATOM 879 N N . GLN A 1 128 ? 31.777 26.775 79.470 1.00 19.80 106 GLN A N 1
ATOM 880 C CA . GLN A 1 128 ? 30.910 27.466 78.525 1.00 19.92 106 GLN A CA 1
ATOM 881 C C . GLN A 1 128 ? 29.732 26.580 78.163 1.00 20.07 106 GLN A C 1
ATOM 882 O O . GLN A 1 128 ? 29.843 25.672 77.315 1.00 21.78 106 GLN A O 1
ATOM 888 N N . TYR A 1 129 ? 28.592 26.847 78.804 1.00 18.81 107 TYR A N 1
ATOM 889 C CA . TYR A 1 129 ? 27.460 25.934 78.692 1.00 18.15 107 TYR A CA 1
ATOM 890 C C . TYR A 1 129 ? 26.746 25.945 77.344 1.00 21.07 107 TYR A C 1
ATOM 891 O O . TYR A 1 129 ? 25.891 25.079 77.119 1.00 18.62 107 TYR A O 1
ATOM 900 N N . TYR A 1 130 ? 27.081 26.875 76.439 1.00 19.15 108 TYR A N 1
ATOM 901 C CA . TYR A 1 130 ? 26.532 26.759 75.082 1.00 20.63 108 TYR A CA 1
ATOM 902 C C . TYR A 1 130 ? 26.891 25.392 74.475 1.00 17.60 108 TYR A C 1
ATOM 903 O O . TYR A 1 130 ? 26.123 24.832 73.712 1.00 18.34 108 TYR A O 1
ATOM 912 N N . LEU A 1 131 ? 28.043 24.846 74.850 1.00 17.33 109 LEU A N 1
ATOM 913 C CA . LEU A 1 131 ? 28.465 23.546 74.347 1.00 16.36 109 LEU A CA 1
ATOM 914 C C . LEU A 1 131 ? 27.584 22.427 74.884 1.00 15.83 109 LEU A C 1
ATOM 915 O O . LEU A 1 131 ? 27.248 21.466 74.152 1.00 17.79 109 LEU A O 1
ATOM 920 N N . THR A 1 132 ? 27.211 22.544 76.162 1.00 16.78 110 THR A N 1
ATOM 921 C CA . THR A 1 132 ? 26.246 21.629 76.775 1.00 16.48 110 THR A CA 1
ATOM 922 C C . THR A 1 132 ? 24.871 21.759 76.136 1.00 15.87 110 THR A C 1
ATOM 923 O O . THR A 1 132 ? 24.247 20.738 75.795 1.00 16.66 110 THR A O 1
ATOM 927 N N . ASP A 1 133 ? 24.392 22.995 75.988 1.00 17.29 111 ASP A N 1
ATOM 928 C CA . ASP A 1 133 ? 23.093 23.245 75.388 1.00 16.97 111 ASP A CA 1
ATOM 929 C C . ASP A 1 133 ? 23.023 22.669 73.974 1.00 16.48 111 ASP A C 1
ATOM 930 O O . ASP A 1 133 ? 22.050 21.960 73.624 1.00 16.02 111 ASP A O 1
ATOM 935 N N . VAL A 1 134 ? 24.054 22.916 73.161 1.00 15.67 112 VAL A N 1
ATOM 936 C CA . VAL A 1 134 ? 24.031 22.359 71.790 1.00 15.97 112 VAL A CA 1
ATOM 937 C C . VAL A 1 134 ? 24.078 20.825 71.812 1.00 16.93 112 VAL A C 1
ATOM 938 O O . VAL A 1 134 ? 23.420 20.168 71.007 1.00 16.92 112 VAL A O 1
ATOM 942 N N . GLY A 1 135 ? 24.825 20.254 72.757 1.00 17.30 113 GLY A N 1
ATOM 943 C CA . GLY A 1 135 ? 24.849 18.799 72.942 1.00 16.16 113 GLY A CA 1
ATOM 944 C C . GLY A 1 135 ? 23.458 18.233 73.203 1.00 14.72 113 GLY A C 1
ATOM 945 O O . GLY A 1 135 ? 23.037 17.230 72.581 1.00 16.00 113 GLY A O 1
ATOM 946 N N . ILE A 1 136 ? 22.742 18.860 74.135 1.00 16.65 114 ILE A N 1
ATOM 947 C CA . ILE A 1 136 ? 21.358 18.452 74.487 1.00 16.31 114 ILE A CA 1
ATOM 948 C C . ILE A 1 136 ? 20.474 18.499 73.237 1.00 14.47 114 ILE A C 1
ATOM 949 O O . ILE A 1 136 ? 19.777 17.528 72.918 1.00 16.15 114 ILE A O 1
ATOM 954 N N . ALA A 1 137 ? 20.510 19.619 72.515 1.00 16.17 115 ALA A N 1
ATOM 955 C CA . ALA A 1 137 ? 19.698 19.770 71.313 1.00 17.96 115 ALA A CA 1
ATOM 956 C C . ALA A 1 137 ? 20.087 18.747 70.242 1.00 16.54 115 ALA A C 1
ATOM 957 O O . ALA A 1 137 ? 19.218 18.161 69.576 1.00 17.13 115 ALA A O 1
ATOM 959 N N . ALA A 1 138 ? 21.392 18.531 70.094 1.00 15.89 116 ALA A N 1
ATOM 960 C CA . ALA A 1 138 ? 21.912 17.587 69.129 1.00 15.55 116 ALA A CA 1
ATOM 961 C C . ALA A 1 138 ? 21.384 16.182 69.398 1.00 16.91 116 ALA A C 1
ATOM 962 O O . ALA A 1 138 ? 21.075 15.437 68.460 1.00 19.07 116 ALA A O 1
ATOM 964 N N . GLN A 1 139 ? 21.275 15.822 70.682 1.00 17.57 117 GLN A N 1
ATOM 965 C CA . GLN A 1 139 ? 20.769 14.508 71.021 1.00 18.54 117 GLN A CA 1
ATOM 966 C C . GLN A 1 139 ? 19.271 14.370 70.696 1.00 18.03 117 GLN A C 1
ATOM 967 O O . GLN A 1 139 ? 18.869 13.338 70.179 1.00 19.60 117 GLN A O 1
ATOM 973 N N . ASN A 1 140 ? 18.468 15.410 70.958 1.00 17.03 118 ASN A N 1
ATOM 974 C CA . ASN A 1 140 ? 17.086 15.436 70.448 1.00 17.59 118 ASN A CA 1
ATOM 975 C C . ASN A 1 140 ? 17.051 15.265 68.929 1.00 16.32 118 ASN A C 1
ATOM 976 O O . ASN A 1 140 ? 16.263 14.481 68.401 1.00 17.31 118 ASN A O 1
ATOM 981 N N . LEU A 1 141 ? 17.902 16.005 68.228 1.00 17.89 119 LEU A N 1
ATOM 982 C CA . LEU A 1 141 ? 17.984 15.940 66.763 1.00 16.25 119 LEU A CA 1
ATOM 983 C C . LEU A 1 141 ? 18.262 14.499 66.288 1.00 17.90 119 LEU A C 1
ATOM 984 O O . LEU A 1 141 ? 17.538 13.971 65.415 1.00 18.41 119 LEU A O 1
ATOM 997 N N . LEU A 1 143 ? 18.094 11.572 68.015 1.00 17.15 121 LEU A N 1
ATOM 998 C CA . LEU A 1 143 ? 17.036 10.625 68.398 1.00 16.87 12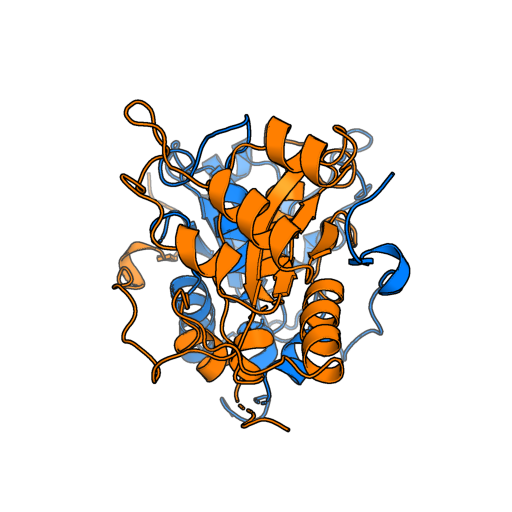1 LEU A CA 1
ATOM 999 C C . LEU A 1 143 ? 15.801 10.757 67.506 1.00 17.09 121 LEU A C 1
ATOM 1000 O O . LEU A 1 143 ? 15.238 9.749 67.091 1.00 18.07 121 LEU A O 1
ATOM 1005 N N . ALA A 1 144 ? 15.395 11.994 67.225 1.00 17.35 122 ALA A N 1
ATOM 1006 C CA . ALA A 1 144 ? 14.253 12.242 66.351 1.00 18.00 122 ALA A CA 1
ATOM 1007 C C . ALA A 1 144 ? 14.521 11.696 64.941 1.00 18.08 122 ALA A C 1
ATOM 1008 O O . ALA A 1 144 ? 13.655 11.029 64.356 1.00 18.91 122 ALA A O 1
ATOM 1010 N N . ALA A 1 145 ? 15.718 11.965 64.410 1.00 19.06 123 ALA A N 1
ATOM 1011 C CA . ALA A 1 145 ? 16.113 11.454 63.095 1.00 18.60 123 ALA A CA 1
ATOM 1012 C C . ALA A 1 145 ? 15.961 9.939 63.059 1.00 18.36 123 ALA A C 1
ATOM 1013 O O . ALA A 1 145 ? 15.331 9.392 62.154 1.00 21.12 123 ALA A O 1
ATOM 1015 N N . HIS A 1 146 ? 16.525 9.266 64.055 1.00 20.09 124 HIS A N 1
ATOM 1016 C CA . HIS A 1 146 ? 16.482 7.806 64.135 1.00 22.17 124 HIS A CA 1
ATOM 1017 C C . HIS A 1 146 ? 15.063 7.304 64.232 1.00 19.82 124 HIS A C 1
ATOM 1018 O O . HIS A 1 146 ? 14.679 6.326 63.562 1.00 20.03 124 HIS A O 1
ATOM 1025 N N . ASP A 1 147 ? 14.247 8.009 65.020 1.00 19.77 125 ASP A N 1
ATOM 1026 C CA . ASP A 1 147 ? 12.830 7.670 65.176 1.00 21.12 125 ASP A CA 1
ATOM 1027 C C . ASP A 1 147 ? 12.075 7.695 63.850 1.00 20.17 125 ASP A C 1
ATOM 1028 O O . ASP A 1 147 ? 11.090 6.960 63.672 1.00 25.50 125 ASP A O 1
ATOM 1033 N N . LEU A 1 148 ? 12.532 8.546 62.932 1.00 20.41 126 LEU A N 1
ATOM 1034 C CA . LEU A 1 148 ? 11.890 8.732 61.642 1.00 20.53 126 LEU A CA 1
ATOM 1035 C C . LEU A 1 148 ? 12.560 7.917 60.532 1.00 23.91 126 LEU A C 1
ATOM 1036 O O . LEU A 1 148 ? 12.275 8.110 59.347 1.00 25.22 126 LEU A O 1
ATOM 1041 N N . GLY A 1 149 ? 13.445 7.003 60.916 1.00 22.25 127 GLY A N 1
ATOM 1042 C CA . GLY A 1 149 ? 14.116 6.145 59.930 1.00 24.07 127 GLY A CA 1
ATOM 1043 C C . GLY A 1 149 ? 15.266 6.820 59.199 1.00 22.89 127 GLY A C 1
ATOM 1044 O O . GLY A 1 149 ? 15.788 6.278 58.223 1.00 24.81 127 GLY A O 1
ATOM 1045 N N . LEU A 1 150 ? 15.660 8.004 59.671 1.00 21.76 128 LEU A N 1
ATOM 1046 C CA . LEU A 1 150 ? 16.831 8.676 59.143 1.00 20.58 128 LEU A CA 1
ATOM 1047 C C . LEU A 1 150 ? 18.068 8.312 59.952 1.00 24.07 128 LEU A C 1
ATOM 1048 O O . LEU A 1 150 ? 17.971 7.799 61.065 1.00 26.23 128 LEU A O 1
ATOM 1053 N N . GLY A 1 151 ? 19.231 8.547 59.370 1.00 20.96 129 GLY A N 1
ATOM 1054 C CA . GLY A 1 151 ? 20.481 8.410 60.094 1.00 19.92 129 GLY A CA 1
ATOM 1055 C C . GLY A 1 151 ? 21.138 9.770 60.215 1.00 19.65 129 GLY A C 1
ATOM 1056 O O . GLY A 1 151 ? 20.834 10.695 59.459 1.00 18.93 129 GLY A O 1
ATOM 1057 N N . SER A 1 152 ? 22.019 9.887 61.203 1.00 18.55 130 SER A N 1
ATOM 1058 C CA A SER A 1 152 ? 22.827 11.078 61.383 0.50 19.07 130 SER A CA 1
ATOM 1059 C CA B SER A 1 152 ? 22.835 11.079 61.372 0.50 18.79 130 SER A CA 1
ATOM 1060 C C . SER A 1 152 ? 24.077 10.704 62.151 1.00 18.45 130 SER A C 1
ATOM 1061 O O . SER A 1 152 ? 24.188 9.575 62.669 1.00 18.97 130 SER A O 1
ATOM 1066 N N . VAL A 1 153 ? 25.010 11.644 62.217 1.00 18.16 131 VAL A N 1
ATOM 1067 C CA . VAL A 1 153 ? 26.214 11.487 63.002 1.00 17.53 131 VAL A CA 1
ATOM 1068 C C . VAL A 1 153 ? 26.650 12.889 63.411 1.00 17.05 131 VAL A C 1
ATOM 1069 O O . VAL A 1 153 ? 26.547 13.825 62.635 1.00 18.15 131 VAL A O 1
ATOM 1073 N N . PHE A 1 154 ? 27.123 13.026 64.639 1.00 15.97 132 PHE A N 1
ATOM 1074 C CA . PHE A 1 154 ? 27.697 14.286 65.133 1.00 17.13 132 PHE A CA 1
ATOM 1075 C C . PHE A 1 154 ? 29.117 14.373 64.599 1.00 18.46 132 PHE A C 1
ATOM 1076 O O . PHE A 1 154 ? 29.938 13.494 64.915 1.00 19.43 132 PHE A O 1
ATOM 1084 N N . VAL A 1 155 ? 29.422 15.402 63.805 1.00 16.94 133 VAL A N 1
ATOM 1085 C CA . VAL A 1 155 ? 30.787 15.597 63.281 1.00 17.20 133 VAL A CA 1
ATOM 1086 C C . VAL A 1 155 ? 31.428 16.783 63.975 1.00 17.28 133 VAL A C 1
ATOM 1087 O O . VAL A 1 155 ? 30.998 17.915 63.789 1.00 19.46 133 VAL A O 1
ATOM 1091 N N . GLY A 1 156 ? 32.477 16.506 64.755 1.00 18.65 134 GLY A N 1
ATOM 1092 C CA . GLY A 1 156 ? 33.194 17.549 65.485 1.00 20.23 134 GLY A CA 1
ATOM 1093 C C . GLY A 1 156 ? 34.492 17.991 64.823 1.00 19.73 134 GLY A C 1
ATOM 1094 O O . GLY A 1 156 ? 35.074 19.001 65.225 1.00 20.46 134 GLY A O 1
ATOM 1095 N N . VAL A 1 157 ? 34.924 17.247 63.803 1.00 19.92 135 VAL A N 1
ATOM 1096 C CA . VAL A 1 157 ? 36.144 17.556 63.028 1.00 21.86 135 VAL A CA 1
ATOM 1097 C C . VAL A 1 157 ? 35.770 18.450 61.844 1.00 22.13 135 VAL A C 1
ATOM 1098 O O . VAL A 1 157 ? 35.003 18.037 60.949 1.00 25.26 135 VAL A O 1
ATOM 1102 N N . PHE A 1 158 ? 36.258 19.686 61.870 1.00 21.23 136 PHE A N 1
ATOM 1103 C CA . PHE A 1 158 ? 36.020 20.682 60.801 1.00 22.99 136 PHE A CA 1
ATOM 1104 C C . PHE A 1 158 ? 36.907 21.911 60.989 1.00 22.94 136 PHE A C 1
ATOM 1105 O O . PHE A 1 158 ? 37.308 22.233 62.115 1.00 23.14 136 PHE A O 1
ATOM 1113 N N . ASP A 1 159 ? 37.213 22.586 59.874 1.00 19.58 137 ASP A N 1
ATOM 1114 C CA . ASP A 1 159 ? 37.971 23.831 59.912 1.00 22.43 137 ASP A CA 1
ATOM 1115 C C . ASP A 1 159 ? 36.966 24.952 60.134 1.00 22.57 137 ASP A C 1
ATOM 1116 O O . ASP A 1 159 ? 36.318 25.392 59.189 1.00 24.27 137 ASP A O 1
ATOM 1121 N N . GLU A 1 160 ? 36.820 25.407 61.380 1.00 24.68 138 GLU A N 1
ATOM 1122 C CA . GLU A 1 160 ? 35.750 26.368 61.709 1.00 25.76 138 GLU A CA 1
ATOM 1123 C C . GLU A 1 160 ? 35.878 27.708 60.986 1.00 23.61 138 GLU A C 1
ATOM 1124 O O . GLU A 1 160 ? 34.871 28.253 60.495 1.00 25.06 138 GLU A O 1
ATOM 1130 N N . GLN A 1 161 ? 37.101 28.228 60.922 1.00 25.92 139 GLN A N 1
ATOM 1131 C CA . GLN A 1 161 ? 37.368 29.478 60.225 1.00 29.01 139 GLN A CA 1
ATOM 1132 C C . GLN A 1 161 ? 36.884 29.431 58.783 1.00 25.18 139 GLN A C 1
ATOM 1133 O O . GLN A 1 161 ? 36.117 30.305 58.336 1.00 26.72 139 GLN A O 1
ATOM 1139 N N . GLN A 1 162 ? 37.343 28.417 58.054 1.00 23.63 140 GLN A N 1
ATOM 1140 C CA . GLN A 1 162 ? 37.010 28.284 56.631 1.00 24.65 140 GLN A CA 1
ATOM 1141 C C . GLN A 1 162 ? 35.540 27.964 56.403 1.00 22.93 140 GLN A C 1
ATOM 1142 O O . GLN A 1 162 ? 34.937 28.436 55.438 1.00 22.53 140 GLN A O 1
ATOM 1148 N N . LEU A 1 163 ? 34.969 27.156 57.284 1.00 23.20 141 LEU A N 1
ATOM 1149 C CA . LEU A 1 163 ? 33.559 26.807 57.176 1.00 21.09 141 LEU A CA 1
ATOM 1150 C C . LEU A 1 163 ? 32.681 28.020 57.430 1.00 23.52 141 LEU A C 1
ATOM 1151 O O . LEU A 1 163 ? 31.683 28.237 56.732 1.00 24.13 141 LEU A O 1
ATOM 1156 N N . GLY A 1 164 ? 33.060 28.817 58.425 1.00 22.29 142 GLY A N 1
ATOM 1157 C CA . GLY A 1 164 ? 32.333 30.047 58.734 1.00 24.76 142 GLY A CA 1
ATOM 1158 C C . GLY A 1 164 ? 32.325 30.975 57.533 1.00 25.88 142 GLY A C 1
ATOM 1159 O O . GLY A 1 164 ? 31.290 31.564 57.215 1.00 26.25 142 GLY A O 1
ATOM 1160 N N . GLU A 1 165 ? 33.482 31.096 56.873 1.00 25.52 143 GLU A N 1
ATOM 1161 C CA . GLU A 1 165 ? 33.647 31.887 55.645 1.00 28.41 143 GLU A CA 1
ATOM 1162 C C . GLU A 1 165 ? 32.825 31.347 54.474 1.00 26.76 143 GLU A C 1
ATOM 1163 O O . GLU A 1 165 ? 32.154 32.113 53.780 1.00 29.56 143 GLU A O 1
ATOM 1169 N N . LEU A 1 166 ? 32.878 30.030 54.261 1.00 25.88 144 LEU A N 1
ATOM 1170 C CA . LEU A 1 166 ? 32.102 29.380 53.204 1.00 23.76 144 LEU A CA 1
ATOM 1171 C C . LEU A 1 166 ? 30.608 29.685 53.365 1.00 22.87 144 LEU A C 1
ATOM 1172 O O . LEU A 1 166 ? 29.922 30.053 52.418 1.00 27.45 144 LEU A O 1
ATOM 1177 N N . LEU A 1 167 ? 30.124 29.546 54.586 1.00 22.74 145 LEU A N 1
ATOM 1178 C CA . LEU A 1 167 ? 28.705 29.639 54.851 1.00 21.99 145 LEU A CA 1
ATOM 1179 C C . LEU A 1 167 ? 28.243 31.061 55.136 1.00 22.41 145 LEU A C 1
ATOM 1180 O O . LEU A 1 167 ? 27.050 31.319 55.097 1.00 22.20 145 LEU A O 1
ATOM 1185 N N . GLY A 1 168 ? 29.178 31.975 55.410 1.00 23.11 146 GLY A N 1
ATOM 1186 C CA . GLY A 1 168 ? 28.827 33.353 55.752 1.00 25.09 146 GLY A CA 1
ATOM 1187 C C . GLY A 1 168 ? 28.190 33.466 57.129 1.00 25.07 146 GLY A C 1
ATOM 1188 O O . GLY A 1 168 ? 27.399 34.373 57.382 1.00 25.69 146 GLY A O 1
ATOM 1189 N N . ILE A 1 169 ? 28.539 32.547 58.025 1.00 23.33 147 ILE A N 1
ATOM 1190 C CA . ILE A 1 169 ? 27.928 32.499 59.356 1.00 26.87 147 ILE A CA 1
ATOM 1191 C C . ILE A 1 169 ? 28.317 33.730 60.175 1.00 29.06 147 ILE A C 1
ATOM 1192 O O . ILE A 1 169 ? 29.490 34.117 60.171 1.00 30.03 147 ILE A O 1
ATOM 1197 N N . PRO A 1 170 ? 27.326 34.376 60.841 1.00 32.00 148 PRO A N 1
ATOM 1198 C CA . PRO A 1 170 ? 27.607 35.513 61.711 1.00 32.85 148 PRO A CA 1
ATOM 1199 C C . PRO A 1 170 ? 28.777 35.230 62.663 1.00 31.45 148 PRO A C 1
ATOM 1200 O O . PRO A 1 170 ? 28.822 34.176 63.310 1.00 29.55 148 PRO A O 1
ATOM 1204 N N . ALA A 1 171 ? 29.709 36.177 62.721 1.00 34.48 149 ALA A N 1
ATOM 1205 C CA . ALA A 1 171 ? 30.950 36.056 63.494 1.00 37.93 149 ALA A CA 1
ATOM 1206 C C . ALA A 1 171 ? 30.752 35.625 64.953 1.00 34.58 149 ALA A C 1
ATOM 1207 O O . ALA A 1 171 ? 31.564 34.866 65.503 1.00 36.77 149 ALA A O 1
ATOM 1209 N N . GLU A 1 172 ? 29.683 36.119 65.576 1.00 34.57 150 GLU A N 1
ATOM 1210 C CA . GLU A 1 172 ? 29.395 35.810 66.979 1.00 40.71 150 GLU A CA 1
ATOM 1211 C C . GLU A 1 172 ? 29.100 34.322 67.210 1.00 35.85 150 GLU A C 1
ATOM 1212 O O . GLU A 1 172 ? 29.289 33.805 68.315 1.00 36.28 150 GLU A O 1
ATOM 1218 N N . LEU A 1 173 ? 28.639 33.637 66.169 1.00 27.21 151 LEU A N 1
ATOM 1219 C CA . LEU A 1 173 ? 28.260 32.248 66.311 1.00 22.11 151 LEU A CA 1
ATOM 1220 C C . LEU A 1 173 ? 29.470 31.339 66.233 1.00 24.37 151 LEU A C 1
ATOM 1221 O O . LEU A 1 173 ? 30.324 31.499 65.365 1.00 28.60 151 LEU A O 1
ATOM 1226 N N . ARG A 1 174 ? 29.531 30.397 67.157 1.00 19.90 152 ARG A N 1
ATOM 1227 C CA . ARG A 1 174 ? 30.543 29.357 67.149 1.00 19.92 152 ARG A CA 1
ATOM 1228 C C . ARG A 1 174 ? 29.921 28.084 66.586 1.00 18.79 152 ARG A C 1
ATOM 1229 O O . ARG A 1 174 ? 28.838 27.674 67.006 1.00 21.92 152 ARG A O 1
ATOM 1237 N N . ILE A 1 175 ? 30.618 27.452 65.648 1.00 18.16 153 ILE A N 1
ATOM 1238 C CA . ILE A 1 175 ? 30.148 26.193 65.075 1.00 17.40 153 ILE A CA 1
ATOM 1239 C C . ILE A 1 175 ? 30.538 25.068 66.037 1.00 17.60 153 ILE A C 1
ATOM 1240 O O . ILE A 1 175 ? 31.691 24.994 66.477 1.00 20.29 153 ILE A O 1
ATOM 1245 N N . VAL A 1 176 ? 29.585 24.193 66.358 1.00 18.09 154 VAL A N 1
ATOM 1246 C CA . VAL A 1 176 ? 29.814 23.118 67.336 1.00 16.32 154 VAL A CA 1
ATOM 1247 C C . VAL A 1 176 ? 29.823 21.721 66.695 1.00 17.25 154 VAL A C 1
ATOM 1248 O O . VAL A 1 176 ? 30.615 20.832 67.080 1.00 18.49 154 VAL A O 1
ATOM 1252 N N . GLY A 1 177 ? 28.944 21.508 65.727 1.00 18.67 155 GLY A N 1
ATOM 1253 C CA . GLY A 1 177 ? 28.862 20.193 65.115 1.00 19.41 155 GLY A CA 1
ATOM 1254 C C . GLY A 1 177 ? 28.224 20.234 63.771 1.00 20.69 155 GLY A C 1
ATOM 1255 O O . GLY A 1 177 ? 27.389 21.117 63.520 1.00 17.57 155 GLY A O 1
ATOM 1256 N N . LEU A 1 178 ? 28.622 19.296 62.907 1.00 17.03 156 LEU A N 1
ATOM 1257 C CA . LEU A 1 178 ? 27.974 19.126 61.604 1.00 17.27 156 LEU A CA 1
ATOM 1258 C C . LEU A 1 178 ? 27.205 17.821 61.626 1.00 17.98 156 LEU A C 1
ATOM 1259 O O . LEU A 1 178 ? 27.718 16.820 62.126 1.00 19.13 156 LEU A O 1
ATOM 1264 N N . PHE A 1 179 ? 25.993 17.826 61.060 1.00 18.84 157 PHE A N 1
ATOM 1265 C CA . PHE A 1 179 ? 25.137 16.641 61.057 1.00 18.53 157 PHE A CA 1
ATOM 1266 C C . PHE A 1 179 ? 24.653 16.279 59.657 1.00 18.56 157 PHE A C 1
ATOM 1267 O O . PHE A 1 179 ? 23.653 16.828 59.167 1.00 18.49 157 PHE A O 1
ATOM 1275 N N . PRO A 1 180 ? 25.335 15.322 59.013 1.00 18.99 158 PRO A N 1
ATOM 1276 C CA . PRO A 1 180 ? 24.735 14.700 57.826 1.00 19.02 158 PRO A CA 1
ATOM 1277 C C . PRO A 1 180 ? 23.416 14.076 58.238 1.00 20.36 158 PRO A C 1
ATOM 1278 O O . PRO A 1 180 ? 23.329 13.495 59.325 1.00 20.37 158 PRO A O 1
ATOM 1282 N N . LEU A 1 181 ? 22.404 14.222 57.391 1.00 19.15 159 LEU A N 1
ATOM 1283 C CA . LEU A 1 181 ? 21.075 13.672 57.626 1.00 20.52 159 LEU A CA 1
ATOM 1284 C C . LEU A 1 181 ? 20.521 13.032 56.345 1.00 19.24 159 LEU A C 1
ATOM 1285 O O . LEU A 1 181 ? 20.499 13.671 55.279 1.00 21.22 159 LEU A O 1
ATOM 1290 N N . GLY A 1 182 ? 20.072 11.782 56.446 1.00 19.85 160 GLY A N 1
ATOM 1291 C CA . GLY A 1 182 ? 19.535 11.072 55.275 1.00 21.74 160 GLY A CA 1
ATOM 1292 C C . GLY A 1 182 ? 19.148 9.647 55.607 1.00 20.94 160 GLY A C 1
ATOM 1293 O O . GLY A 1 182 ? 19.214 9.225 56.774 1.00 20.94 160 GLY A O 1
ATOM 1294 N N . TYR A 1 183 ? 18.725 8.908 54.589 1.00 21.89 161 TYR A N 1
ATOM 1295 C CA . TYR A 1 183 ? 18.435 7.492 54.761 1.00 22.80 161 TYR A CA 1
ATOM 1296 C C . TYR A 1 183 ? 19.708 6.659 54.739 1.00 23.01 161 TYR A C 1
ATOM 1297 O O . TYR A 1 183 ? 20.547 6.823 53.831 1.00 25.42 161 TYR A O 1
ATOM 1306 N N . PRO A 1 184 ? 19.859 5.765 55.734 1.00 23.43 162 PRO A N 1
ATOM 1307 C CA . PRO A 1 184 ? 21.001 4.857 55.756 1.00 26.06 162 PRO A CA 1
ATOM 1308 C C . PRO A 1 184 ? 21.012 3.943 54.532 1.00 28.69 162 PRO A C 1
ATOM 1309 O O . PRO A 1 184 ? 19.964 3.443 54.118 1.00 30.11 162 PRO A O 1
ATOM 1313 N N . LEU A 1 185 ? 22.196 3.747 53.960 1.00 30.54 163 LEU A N 1
ATOM 1314 C CA . LEU A 1 185 ? 22.376 2.899 52.790 1.00 31.59 163 LEU A CA 1
ATOM 1315 C C . LEU A 1 185 ? 22.326 1.438 53.207 1.00 32.55 163 LEU A C 1
ATOM 1316 O O . LEU A 1 185 ? 21.892 0.576 52.444 1.00 40.23 163 LEU A O 1
ATOM 1321 N N . GLU A 1 186 ? 22.767 1.177 54.432 1.00 30.99 164 GLU A N 1
ATOM 1322 C CA . GLU A 1 186 ? 22.937 -0.183 54.943 1.00 31.85 164 GLU A CA 1
ATOM 1323 C C . GLU A 1 186 ? 22.302 -0.319 56.328 1.00 34.79 164 GLU A C 1
ATOM 1324 O O . GLU A 1 186 ? 21.967 0.682 56.980 1.00 34.72 164 GLU A O 1
ATOM 1330 N N . GLY A 1 187 ? 22.142 -1.562 56.769 1.00 31.54 165 GLY A N 1
ATOM 1331 C CA . GLY A 1 187 ? 21.505 -1.859 58.049 1.00 37.76 165 GLY A CA 1
ATOM 1332 C C . GLY A 1 187 ? 22.404 -1.556 59.231 1.00 40.20 165 GLY A C 1
ATOM 1333 O O . GLY A 1 187 ? 23.597 -1.278 59.045 1.00 37.39 165 GLY A O 1
ATOM 1334 N N . PRO A 1 188 ? 21.843 -1.627 60.460 1.00 48.97 166 PRO A N 1
ATOM 1335 C CA . PRO A 1 188 ? 22.564 -1.216 61.658 1.00 48.69 166 PRO A CA 1
ATOM 1336 C C . PRO A 1 188 ? 23.802 -2.062 61.901 1.00 48.95 166 PRO A C 1
ATOM 1337 O O . PRO A 1 188 ? 23.705 -3.251 62.222 1.00 58.46 166 PRO A O 1
ATOM 1341 N N . LYS A 1 189 ? 24.958 -1.439 61.700 1.00 53.95 167 LYS A N 1
ATOM 1342 C CA . LYS A 1 189 ? 26.233 -2.005 62.101 1.00 60.15 167 LYS A CA 1
ATOM 1343 C C . LYS A 1 189 ? 26.228 -2.095 63.631 1.00 56.73 167 LYS A C 1
ATOM 1344 O O . LYS A 1 189 ? 25.780 -1.161 64.311 1.00 54.27 167 LYS A O 1
ATOM 1350 N N . ALA A 1 190 ? 26.688 -3.223 64.169 1.00 56.29 168 ALA A N 1
ATOM 1351 C CA . ALA A 1 190 ? 26.817 -3.383 65.614 1.00 56.72 168 ALA A CA 1
ATOM 1352 C C . ALA A 1 190 ? 27.898 -2.418 66.091 1.00 59.17 168 ALA A C 1
ATOM 1353 O O . ALA A 1 190 ? 29.091 -2.747 66.055 1.00 65.16 168 ALA A O 1
ATOM 1355 N N . GLY A 1 191 ? 27.461 -1.229 66.519 1.00 59.01 169 GLY A N 1
ATOM 1356 C CA . GLY A 1 191 ? 28.337 -0.092 66.821 1.00 48.92 169 GLY A CA 1
ATOM 1357 C C . GLY A 1 191 ? 29.445 -0.354 67.825 1.00 48.37 169 GLY A C 1
ATOM 1358 O O . GLY A 1 191 ? 29.659 -1.500 68.239 1.00 52.90 169 GLY A O 1
ATOM 1359 N N . PRO A 1 192 ? 30.173 0.705 68.225 1.00 45.20 170 PRO A N 1
ATOM 1360 C CA . PRO A 1 192 ? 31.239 0.461 69.189 1.00 40.50 170 PRO A CA 1
ATOM 1361 C C . PRO A 1 192 ? 30.670 0.138 70.573 1.00 40.20 170 PRO A C 1
ATOM 1362 O O . PRO A 1 192 ? 29.483 0.363 70.836 1.00 46.11 170 PRO A O 1
ATOM 1366 N N . SER A 1 193 ? 31.514 -0.395 71.443 1.00 37.42 171 SER A N 1
ATOM 1367 C CA . SER A 1 193 ? 31.087 -0.791 72.772 1.00 40.44 171 SER A CA 1
ATOM 1368 C C . SER A 1 193 ? 30.672 0.402 73.633 1.00 40.37 171 SER A C 1
ATOM 1369 O O . SER A 1 193 ? 30.804 1.569 73.217 1.00 38.19 171 SER A O 1
ATOM 1372 N N . ARG A 1 194 ? 30.117 0.098 74.807 1.00 34.49 172 ARG A N 1
ATOM 1373 C CA . ARG A 1 194 ? 30.047 1.060 75.897 1.00 28.91 172 ARG A CA 1
ATOM 1374 C C . ARG A 1 194 ? 30.702 0.443 77.121 1.00 30.41 172 ARG A C 1
ATOM 1375 O O . ARG A 1 194 ? 30.684 -0.790 77.293 1.00 33.27 172 ARG A O 1
ATOM 1383 N N . LYS A 1 195 ? 31.287 1.299 77.961 1.00 28.69 173 LYS A N 1
ATOM 1384 C CA . LYS A 1 195 ? 31.787 0.885 79.282 1.00 31.02 173 LYS A CA 1
ATOM 1385 C C . LYS A 1 195 ? 30.654 0.292 80.125 1.00 32.26 173 LYS A C 1
ATOM 1386 O O . LYS A 1 195 ? 29.498 0.677 79.956 1.00 30.79 173 LYS A O 1
ATOM 1392 N N . PRO A 1 196 ? 30.976 -0.659 81.029 1.00 33.29 174 PRO A N 1
ATOM 1393 C CA . PRO A 1 196 ? 29.928 -1.167 81.927 1.00 33.09 174 PRO A CA 1
ATOM 1394 C C . PRO A 1 196 ? 29.448 -0.081 82.901 1.00 32.23 174 PRO A C 1
ATOM 1395 O O . PRO A 1 196 ? 30.218 0.814 83.267 1.00 34.07 174 PRO A O 1
ATOM 1399 N N . LEU A 1 197 ? 28.177 -0.145 83.285 1.00 32.43 175 LEU A N 1
ATOM 1400 C CA . LEU A 1 197 ? 27.570 0.859 84.167 1.00 30.40 175 LEU A CA 1
ATOM 1401 C C . LEU A 1 197 ? 28.408 1.034 85.435 1.00 33.91 175 LEU A C 1
ATOM 1402 O O . LEU A 1 197 ? 28.537 2.140 85.947 1.00 34.72 175 LEU A O 1
ATOM 1407 N N . ASP A 1 198 ? 28.994 -0.062 85.913 1.00 35.75 176 ASP A N 1
ATOM 1408 C CA . ASP A 1 198 ? 29.869 -0.055 87.096 1.00 39.55 176 ASP A CA 1
ATOM 1409 C C . ASP A 1 198 ? 31.112 0.825 86.975 1.00 37.95 176 ASP A C 1
ATOM 1410 O O . ASP A 1 198 ? 31.640 1.301 87.981 1.00 43.63 176 ASP A O 1
ATOM 1415 N N . GLU A 1 199 ? 31.579 1.031 85.749 1.00 36.25 177 GLU A N 1
ATOM 1416 C CA . GLU A 1 199 ? 32.761 1.850 85.494 1.00 35.43 177 GLU A CA 1
ATOM 1417 C C . GLU A 1 199 ? 32.419 3.341 85.445 1.00 32.58 177 GLU A C 1
ATOM 1418 O O . GLU A 1 199 ? 33.261 4.192 85.743 1.00 37.00 177 GLU A O 1
ATOM 1424 N N . ILE A 1 200 ? 31.186 3.655 85.071 1.00 29.65 178 ILE A N 1
ATOM 1425 C CA . ILE A 1 200 ? 30.798 5.057 84.893 1.00 29.06 178 ILE A CA 1
ATOM 1426 C C . ILE A 1 200 ? 29.902 5.619 86.000 1.00 27.81 178 ILE A C 1
ATOM 1427 O O . ILE A 1 200 ? 29.693 6.826 86.053 1.00 25.65 178 ILE A O 1
ATOM 1432 N N . VAL A 1 201 ? 29.418 4.750 86.892 1.00 25.85 179 VAL A N 1
ATOM 1433 C CA . VAL A 1 201 ? 28.509 5.154 87.971 1.00 25.94 179 VAL A CA 1
ATOM 1434 C C . VAL A 1 201 ? 29.113 4.796 89.324 1.00 23.23 179 VAL A C 1
ATOM 1435 O O . VAL A 1 201 ? 29.588 3.681 89.516 1.00 25.49 179 VAL A O 1
ATOM 1439 N N . HIS A 1 202 ? 29.085 5.743 90.251 1.00 22.62 180 HIS A N 1
ATOM 1440 C CA . HIS A 1 202 ? 29.490 5.504 91.627 1.00 23.44 180 HIS A CA 1
ATOM 1441 C C . HIS A 1 202 ? 28.376 5.901 92.560 1.00 26.48 180 HIS A C 1
ATOM 1442 O O . HIS A 1 202 ? 27.812 6.987 92.435 1.00 25.84 180 HIS A O 1
ATOM 1449 N N . TYR A 1 203 ? 28.046 5.023 93.502 1.00 29.75 181 TYR A N 1
ATOM 1450 C CA . TYR A 1 203 ? 26.993 5.296 94.479 1.00 30.06 181 TYR A CA 1
ATOM 1451 C C . TYR A 1 203 ? 27.564 5.882 95.776 1.00 26.79 181 TYR A C 1
ATOM 1452 O O . TYR A 1 203 ? 28.486 5.313 96.387 1.00 33.19 181 TYR A O 1
ATOM 1461 N N . GLY A 1 204 ? 27.026 7.037 96.167 1.00 27.83 182 GLY A N 1
ATOM 1462 C CA . GLY A 1 204 ? 27.356 7.689 97.441 1.00 26.03 182 GLY A CA 1
ATOM 1463 C C . GLY A 1 204 ? 28.605 8.550 97.361 1.00 31.48 182 GLY A C 1
ATOM 1464 O O . GLY A 1 204 ? 29.185 8.710 96.279 1.00 32.68 182 GLY A O 1
ATOM 1465 N N . LYS A 1 205 ? 29.012 9.103 98.506 1.00 32.88 183 LYS A N 1
ATOM 1466 C CA . LYS A 1 205 ? 30.256 9.873 98.627 1.00 31.93 183 LYS A CA 1
ATOM 1467 C C . LYS A 1 205 ? 31.451 8.984 98.324 1.00 34.47 183 LYS A C 1
ATOM 1468 O O . LYS A 1 205 ? 31.366 7.755 98.420 1.00 35.24 183 LYS A O 1
ATOM 1474 N N . TYR A 1 206 ? 32.572 9.603 97.979 1.00 35.04 184 TYR A N 1
ATOM 1475 C CA . TYR A 1 206 ? 33.794 8.850 97.758 1.00 36.62 184 TYR A CA 1
ATOM 1476 C C . 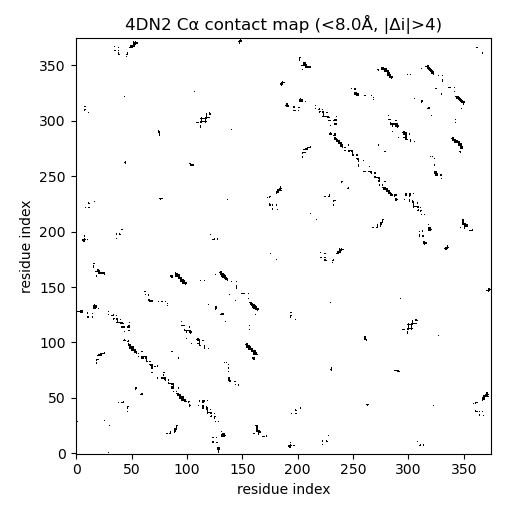TYR A 1 206 ? 34.918 9.299 98.698 1.00 41.43 184 TYR A C 1
ATOM 1477 O O . TYR A 1 206 ? 35.066 10.490 98.968 1.00 41.48 184 TYR A O 1
ATOM 1486 N N . GLN A 1 207 ? 35.699 8.338 99.195 1.00 45.84 185 GLN A N 1
ATOM 1487 C CA . GLN A 1 207 ? 36.811 8.629 100.115 1.00 54.46 185 GLN A CA 1
ATOM 1488 C C . GLN A 1 207 ? 38.178 8.181 99.583 1.00 62.53 185 GLN A C 1
ATOM 1489 O O . GLN A 1 207 ? 38.389 7.009 99.266 1.00 63.51 185 GLN A O 1
ATOM 1495 N N . TYR B 1 19 ? 7.553 -0.949 84.969 1.00 32.10 -3 TYR B N 1
ATOM 1496 C CA . TYR B 1 19 ? 6.150 -0.437 84.888 1.00 30.63 -3 TYR B CA 1
ATOM 1497 C C . TYR B 1 19 ? 6.130 1.034 84.560 1.00 33.26 -3 TYR B C 1
ATOM 1498 O O . TYR B 1 19 ? 6.543 1.869 85.372 1.00 35.49 -3 TYR B O 1
ATOM 1507 N N . PHE B 1 20 ? 5.655 1.351 83.360 1.00 31.21 -2 PHE B N 1
ATOM 1508 C CA . PHE B 1 20 ? 5.568 2.736 82.931 1.00 30.98 -2 PHE B CA 1
ATOM 1509 C C . PHE B 1 20 ? 4.648 2.853 81.729 1.00 31.95 -2 PHE B C 1
ATOM 1510 O O . PHE B 1 20 ? 4.412 1.871 81.008 1.00 34.62 -2 PHE B O 1
ATOM 1518 N N . GLN B 1 21 ? 4.104 4.052 81.552 1.00 33.09 -1 GLN B N 1
ATOM 1519 C CA . GLN B 1 21 ? 3.340 4.393 80.373 1.00 33.31 -1 GLN B CA 1
ATOM 1520 C C . GLN B 1 21 ? 4.354 4.735 79.287 1.00 32.12 -1 GLN B C 1
ATOM 1521 O O . GLN B 1 21 ? 4.955 5.811 79.301 1.00 34.74 -1 GLN B O 1
ATOM 1527 N N . SER B 1 22 ? 4.564 3.799 78.366 1.00 32.05 0 SER B N 1
ATOM 1528 C CA . SER B 1 22 ? 5.501 4.013 77.271 1.00 28.32 0 SER B CA 1
ATOM 1529 C C . SER B 1 22 ? 5.064 5.186 76.382 1.00 27.99 0 SER B C 1
ATOM 1530 O O . SER B 1 22 ? 3.880 5.544 76.329 1.00 29.79 0 SER B O 1
ATOM 1541 N N . GLU B 1 24 ? 5.984 7.385 72.535 1.00 21.45 2 GLU B N 1
ATOM 1542 C CA . GLU B 1 24 ? 6.673 7.507 71.264 1.00 19.84 2 GLU B CA 1
ATOM 1543 C C . GLU B 1 24 ? 7.796 8.552 71.444 1.00 19.41 2 GLU B C 1
ATOM 1544 O O . GLU B 1 24 ? 7.598 9.559 72.140 1.00 20.35 2 GLU B O 1
ATOM 1550 N N . THR B 1 25 ? 8.953 8.311 70.823 1.00 17.95 3 THR B N 1
ATOM 1551 C CA . THR B 1 25 ? 10.134 9.162 71.009 1.00 18.66 3 THR B CA 1
ATOM 1552 C C . THR B 1 25 ? 9.841 10.666 70.853 1.00 17.78 3 THR B C 1
ATOM 1553 O O . THR B 1 25 ? 10.203 11.468 71.712 1.00 20.23 3 THR B O 1
ATOM 1557 N N . LEU B 1 26 ? 9.186 11.054 69.760 1.00 18.65 4 LEU B N 1
ATOM 1558 C CA . LEU B 1 26 ? 8.901 12.475 69.526 1.00 18.01 4 LEU B CA 1
ATOM 1559 C C . LEU B 1 26 ? 7.996 13.058 70.599 1.00 19.45 4 LEU B C 1
ATOM 1560 O O . LEU B 1 26 ? 8.134 14.225 70.938 1.00 21.26 4 LEU B O 1
ATOM 1565 N N . GLU B 1 27 ? 7.054 12.253 71.100 1.00 19.09 5 GLU B N 1
ATOM 1566 C CA . GLU B 1 27 ? 6.161 12.702 72.164 1.00 21.64 5 GLU B CA 1
ATOM 1567 C C . GLU B 1 27 ? 6.924 12.934 73.468 1.00 21.42 5 GLU B C 1
ATOM 1568 O O . GLU B 1 27 ? 6.705 13.943 74.147 1.00 23.09 5 GLU B O 1
ATOM 1574 N N . ALA B 1 28 ? 7.829 12.016 73.811 1.00 20.41 6 ALA B N 1
ATOM 1575 C CA . ALA B 1 28 ? 8.686 12.207 74.991 1.00 20.08 6 ALA B CA 1
ATOM 1576 C C . ALA B 1 28 ? 9.516 13.482 74.877 1.00 19.37 6 ALA B C 1
ATOM 1577 O O . ALA B 1 28 ? 9.624 14.251 75.826 1.00 19.59 6 ALA B O 1
ATOM 1579 N N . ILE B 1 29 ? 10.114 13.691 73.710 1.00 18.30 7 ILE B N 1
ATOM 1580 C CA . ILE B 1 29 ? 10.907 14.892 73.461 1.00 17.18 7 ILE B CA 1
ATOM 1581 C C . ILE B 1 29 ? 10.073 16.155 73.662 1.00 19.50 7 ILE B C 1
ATOM 1582 O O . ILE B 1 29 ? 10.541 17.138 74.267 1.00 21.50 7 ILE B O 1
ATOM 1587 N N . ARG B 1 30 ? 8.839 16.116 73.179 1.00 20.57 8 ARG B N 1
ATOM 1588 C CA . ARG B 1 30 ? 7.955 17.286 73.216 1.00 21.36 8 ARG B CA 1
ATOM 1589 C C . ARG B 1 30 ? 7.389 17.562 74.599 1.00 21.51 8 ARG B C 1
ATOM 1590 O O . ARG B 1 30 ? 7.145 18.729 74.946 1.00 21.98 8 ARG B O 1
ATOM 1598 N N . THR B 1 31 ? 7.162 16.506 75.381 1.00 22.37 9 THR B N 1
ATOM 1599 C CA . THR B 1 31 ? 6.434 16.661 76.653 1.00 21.64 9 THR B CA 1
ATOM 1600 C C . THR B 1 31 ? 7.323 16.645 77.895 1.00 20.71 9 THR B C 1
ATOM 1601 O O . THR B 1 31 ? 6.860 16.972 78.981 1.00 22.03 9 THR B O 1
ATOM 1605 N N . ARG B 1 32 ? 8.592 16.264 77.735 1.00 19.33 10 ARG B N 1
ATOM 1606 C CA . ARG B 1 32 ? 9.574 16.344 78.827 1.00 20.23 10 ARG B CA 1
ATOM 1607 C C . ARG B 1 32 ? 9.641 17.770 79.368 1.00 20.96 10 ARG B C 1
ATOM 1608 O O . ARG B 1 32 ? 9.783 18.730 78.600 1.00 23.13 10 ARG B O 1
ATOM 1616 N N . ARG B 1 33 ? 9.540 17.902 80.691 1.00 20.93 11 ARG B N 1
ATOM 1617 C CA . ARG B 1 33 ? 9.640 19.201 81.342 1.00 20.47 11 ARG B CA 1
ATOM 1618 C C . ARG B 1 33 ? 10.691 19.155 82.425 1.00 19.61 11 ARG B C 1
ATOM 1619 O O . ARG B 1 33 ? 11.003 18.085 82.955 1.00 20.86 11 ARG B O 1
ATOM 1627 N N . SER B 1 34 ? 11.250 20.316 82.749 1.00 18.49 12 SER B N 1
ATOM 1628 C CA . SER B 1 34 ? 12.018 20.426 83.982 1.00 18.55 12 SER B CA 1
ATOM 1629 C C . SER B 1 34 ? 11.065 20.326 85.168 1.00 19.99 12 SER B C 1
ATOM 1630 O O . SER B 1 34 ? 10.170 21.171 85.336 1.00 22.37 12 SER B O 1
ATOM 1633 N N . VAL B 1 35 ? 11.240 19.279 85.967 1.00 20.27 13 VAL B N 1
ATOM 1634 C CA . VAL B 1 35 ? 10.398 19.067 87.145 1.00 20.66 13 VAL B CA 1
ATOM 1635 C C . VAL B 1 35 ? 11.173 19.482 88.394 1.00 21.28 13 VAL B C 1
ATOM 1636 O O . VAL B 1 35 ? 12.315 19.040 88.602 1.00 21.58 13 VAL B O 1
ATOM 1640 N N . ARG B 1 36 ? 10.561 20.333 89.219 1.00 21.86 14 ARG B N 1
ATOM 1641 C CA . ARG B 1 36 ? 11.265 20.890 90.383 1.00 21.10 14 ARG B CA 1
ATOM 1642 C C . ARG B 1 36 ? 10.540 20.643 91.706 1.00 23.31 14 ARG B C 1
ATOM 1643 O O . ARG B 1 36 ? 10.967 21.111 92.756 1.00 24.91 14 ARG B O 1
ATOM 1651 N N . LYS B 1 37 ? 9.430 19.914 91.633 1.00 25.04 15 LYS B N 1
ATOM 1652 C CA . LYS B 1 37 ? 8.650 19.563 92.811 1.00 24.99 15 LYS B CA 1
ATOM 1653 C C . LYS B 1 37 ? 8.435 18.056 92.799 1.00 23.04 15 LYS B C 1
ATOM 1654 O O . LYS B 1 37 ? 7.829 17.515 91.871 1.00 28.31 15 LYS B O 1
ATOM 1660 N N . PHE B 1 38 ? 8.944 17.382 93.825 1.00 24.90 16 PHE B N 1
ATOM 1661 C CA . PHE B 1 38 ? 8.943 15.917 93.868 1.00 26.01 16 PHE B CA 1
ATOM 1662 C C . PHE B 1 38 ? 8.236 15.370 95.084 1.00 27.73 16 PHE B C 1
ATOM 1663 O O . PHE B 1 38 ? 8.327 15.954 96.167 1.00 30.07 16 PHE B O 1
ATOM 1671 N N . SER B 1 39 ? 7.551 14.242 94.909 1.00 27.55 17 SER B N 1
ATOM 1672 C CA . SER B 1 39 ? 7.025 13.497 96.048 1.00 30.61 17 SER B CA 1
ATOM 1673 C C . SER B 1 39 ? 8.140 12.645 96.667 1.00 31.72 17 SER B C 1
ATOM 1674 O O . SER B 1 39 ? 9.238 12.524 96.096 1.00 29.93 17 SER B O 1
ATOM 1677 N N . ASP B 1 40 ? 7.870 12.071 97.840 1.00 34.32 18 ASP B N 1
ATOM 1678 C CA . ASP B 1 40 ? 8.838 11.190 98.498 1.00 35.43 18 ASP B CA 1
ATOM 1679 C C . ASP B 1 40 ? 8.652 9.725 98.081 1.00 34.94 18 ASP B C 1
ATOM 1680 O O . ASP B 1 40 ? 9.229 8.826 98.694 1.00 37.38 18 ASP B O 1
ATOM 1685 N N . ARG B 1 41 ? 7.845 9.495 97.044 1.00 32.54 19 ARG B N 1
ATOM 1686 C CA . ARG B 1 41 ? 7.625 8.144 96.523 1.00 30.11 19 ARG B CA 1
ATOM 1687 C C . ARG B 1 41 ? 8.965 7.542 96.076 1.00 30.93 19 ARG B C 1
ATOM 1688 O O . ARG B 1 41 ? 9.692 8.165 95.308 1.00 30.23 19 ARG B O 1
ATOM 1696 N N . PRO B 1 42 ? 9.312 6.338 96.577 1.00 32.38 20 PRO B N 1
ATOM 1697 C CA . PRO B 1 42 ? 10.636 5.793 96.258 1.00 34.19 20 PRO B CA 1
ATOM 1698 C C . PRO B 1 42 ? 10.795 5.519 94.767 1.00 28.23 20 PRO B C 1
ATOM 1699 O O . PRO B 1 42 ? 9.832 5.151 94.099 1.00 28.22 20 PRO B O 1
ATOM 1703 N N . VAL B 1 43 ? 12.003 5.709 94.249 1.00 27.37 21 VAL B N 1
ATOM 1704 C CA . VAL B 1 43 ? 12.292 5.374 92.857 1.00 26.94 21 VAL B CA 1
ATOM 1705 C C . VAL B 1 43 ? 12.701 3.911 92.792 1.00 25.61 21 VAL B C 1
ATOM 1706 O O . VAL B 1 43 ? 13.675 3.503 93.414 1.00 27.83 21 VAL B O 1
ATOM 1710 N N . GLU B 1 44 ? 11.962 3.121 92.030 1.00 27.43 22 GLU B N 1
ATOM 1711 C CA . GLU B 1 44 ? 12.302 1.715 91.864 1.00 26.80 22 GLU B CA 1
ATOM 1712 C C . GLU B 1 44 ? 13.746 1.622 91.366 1.00 27.55 22 GLU B C 1
ATOM 1713 O O . GLU B 1 44 ? 14.117 2.345 90.439 1.00 26.95 22 GLU B O 1
ATOM 1719 N N . PRO B 1 45 ? 14.573 0.753 91.989 1.00 30.35 23 PRO B N 1
ATOM 1720 C CA . PRO B 1 45 ? 15.964 0.582 91.540 1.00 30.46 23 PRO B CA 1
ATOM 1721 C C . PRO B 1 45 ? 16.096 0.217 90.057 1.00 29.64 23 PRO B C 1
ATOM 1722 O O . PRO B 1 45 ? 17.066 0.623 89.415 1.00 30.72 23 PRO B O 1
ATOM 1726 N N . GLU B 1 46 ? 15.127 -0.531 89.523 1.00 29.40 24 GLU B N 1
ATOM 1727 C CA . GLU B 1 46 ? 15.095 -0.846 88.092 1.00 29.07 24 GLU B CA 1
ATOM 1728 C C . GLU B 1 46 ? 14.961 0.411 87.236 1.00 27.63 24 GLU B C 1
ATOM 1729 O O . GLU B 1 46 ? 15.600 0.525 86.189 1.00 30.12 24 GLU B O 1
ATOM 1735 N N . LYS B 1 47 ? 14.129 1.353 87.677 1.00 25.15 25 LYS B N 1
ATOM 1736 C CA . LYS B 1 47 ? 13.944 2.606 86.929 1.00 22.90 25 LYS B CA 1
ATOM 1737 C C . LYS B 1 47 ? 15.195 3.483 86.992 1.00 23.72 25 LYS B C 1
ATOM 1738 O O . LYS B 1 47 ? 15.583 4.099 85.988 1.00 23.70 25 LYS B O 1
ATOM 1744 N N . LEU B 1 48 ? 15.820 3.542 88.168 1.00 22.50 26 LEU B N 1
ATOM 1745 C CA . LEU B 1 48 ? 17.078 4.286 88.313 1.00 23.24 26 LEU B CA 1
ATOM 1746 C C . LEU B 1 48 ? 18.135 3.693 87.382 1.00 23.29 26 LEU B C 1
ATOM 1747 O O . LEU B 1 48 ? 18.824 4.424 86.669 1.00 22.84 26 LEU B O 1
ATOM 1752 N N . ARG B 1 49 ? 18.249 2.365 87.389 1.00 22.98 27 ARG B N 1
ATOM 1753 C CA . ARG B 1 49 ? 19.189 1.680 86.506 1.00 24.02 27 ARG B CA 1
ATOM 1754 C C . ARG B 1 49 ? 18.951 2.016 85.029 1.00 24.36 27 ARG B C 1
ATOM 1755 O O . ARG B 1 49 ? 19.908 2.246 84.277 1.00 26.85 27 ARG B O 1
ATOM 1763 N N . ALA B 1 50 ? 17.678 2.049 84.623 1.00 23.12 28 ALA B N 1
ATOM 1764 C CA . ALA B 1 50 ? 17.316 2.323 83.226 1.00 23.79 28 ALA B CA 1
ATOM 1765 C C . ALA B 1 50 ? 17.661 3.759 82.817 1.00 23.07 28 ALA B C 1
ATOM 1766 O O . ALA B 1 50 ? 18.097 4.001 81.683 1.00 23.85 28 ALA B O 1
ATOM 1768 N N . VAL B 1 51 ? 17.468 4.702 83.740 1.00 21.60 29 VAL B N 1
ATOM 1769 C CA . VAL B 1 51 ? 17.828 6.106 83.505 1.00 21.21 29 VAL B CA 1
ATOM 1770 C C . VAL B 1 51 ? 19.341 6.223 83.293 1.00 20.79 29 VAL B C 1
ATOM 1771 O O . VAL B 1 51 ? 19.796 6.890 82.344 1.00 20.83 29 VAL B O 1
ATOM 1775 N N . LEU B 1 52 ? 20.108 5.557 84.155 1.00 20.78 30 LEU B N 1
ATOM 1776 C CA . LEU B 1 52 ? 21.562 5.578 84.048 1.00 21.09 30 LEU B CA 1
ATOM 1777 C C . LEU B 1 52 ? 22.050 4.855 82.800 1.00 18.80 30 LEU B C 1
ATOM 1778 O O . LEU B 1 52 ? 22.984 5.324 82.153 1.00 21.59 30 LEU B O 1
ATOM 1783 N N . ASP B 1 53 ? 21.420 3.721 82.467 1.00 21.19 31 ASP B N 1
ATOM 1784 C CA . ASP B 1 53 ? 21.710 3.003 81.223 1.00 23.00 31 ASP B CA 1
ATOM 1785 C C . ASP B 1 53 ? 21.469 3.878 79.988 1.00 20.92 31 ASP B C 1
ATOM 1786 O O . ASP B 1 53 ? 22.242 3.845 79.040 1.00 23.39 31 ASP B O 1
ATOM 1791 N N . ALA B 1 54 ? 20.390 4.654 79.995 1.00 20.61 32 ALA B N 1
ATOM 1792 C CA . ALA B 1 54 ? 20.113 5.556 78.887 1.00 20.07 32 ALA B CA 1
ATOM 1793 C C . ALA B 1 54 ? 21.267 6.532 78.680 1.00 21.50 32 ALA B C 1
ATOM 1794 O O . ALA B 1 54 ? 21.700 6.744 77.541 1.00 21.52 32 ALA B O 1
ATOM 1796 N N . ALA B 1 55 ? 21.758 7.120 79.778 1.00 20.43 33 ALA B N 1
ATOM 1797 C CA . ALA B 1 55 ? 22.907 8.023 79.731 1.00 20.26 33 ALA B CA 1
ATOM 1798 C C . ALA B 1 55 ? 24.155 7.327 79.179 1.00 20.13 33 ALA B C 1
ATOM 1799 O O . ALA B 1 55 ? 24.866 7.888 78.332 1.00 21.63 33 ALA B O 1
ATOM 1801 N N . ARG B 1 56 ? 24.392 6.104 79.660 1.00 20.30 34 ARG B N 1
ATOM 1802 C CA . ARG B 1 56 ? 25.511 5.250 79.238 1.00 22.10 34 ARG B CA 1
ATOM 1803 C C . ARG B 1 56 ? 25.564 5.045 77.727 1.00 20.82 34 ARG B C 1
ATOM 1804 O O . ARG B 1 56 ? 26.653 4.938 77.150 1.00 23.97 34 ARG B O 1
ATOM 1812 N N . LEU B 1 57 ? 24.386 5.005 77.099 1.00 20.68 35 LEU B N 1
ATOM 1813 C CA . LEU B 1 57 ? 24.256 4.693 75.669 1.00 21.05 35 LEU B CA 1
ATOM 1814 C C . LEU B 1 57 ? 24.365 5.912 74.756 1.00 20.54 35 LEU B C 1
ATOM 1815 O O . LEU B 1 57 ? 24.243 5.800 73.530 1.00 21.52 35 LEU B O 1
ATOM 1820 N N . ALA B 1 58 ? 24.627 7.076 75.336 1.00 19.42 36 ALA B N 1
ATOM 1821 C CA . ALA B 1 58 ? 24.756 8.281 74.522 1.00 19.34 36 ALA B CA 1
ATOM 1822 C C . ALA B 1 58 ? 26.014 8.206 73.655 1.00 19.09 36 ALA B C 1
ATOM 1823 O O . ALA B 1 58 ? 26.987 7.536 74.038 1.00 19.16 36 ALA B O 1
ATOM 1825 N N . PRO B 1 59 ? 25.992 8.868 72.481 1.00 18.68 37 PRO B N 1
ATOM 1826 C CA . PRO B 1 59 ? 27.221 9.024 71.696 1.00 17.61 37 PRO B CA 1
ATOM 1827 C C . PRO B 1 59 ? 28.154 10.027 72.382 1.00 17.84 37 PRO B C 1
ATOM 1828 O O . PRO B 1 59 ? 27.704 10.891 73.150 1.00 19.02 37 PRO B O 1
ATOM 1832 N N . SER B 1 60 ? 29.449 9.913 72.113 1.00 20.12 38 SER B N 1
ATOM 1833 C CA . SER B 1 60 ? 30.428 10.831 72.686 1.00 18.07 38 SER B CA 1
ATOM 1834 C C . SER B 1 60 ? 31.585 10.950 71.721 1.00 18.48 38 SER B C 1
ATOM 1835 O O . SER B 1 60 ? 31.739 10.100 70.845 1.00 19.80 38 SER B O 1
ATOM 1838 N N . TRP B 1 61 ? 32.356 12.029 71.863 1.00 19.81 39 TRP B N 1
ATOM 1839 C CA . TRP B 1 61 ? 33.558 12.275 71.075 1.00 20.58 39 TRP B CA 1
ATOM 1840 C C . TRP B 1 61 ? 34.446 11.061 71.065 1.00 19.65 39 TRP B C 1
ATOM 1841 O O . TRP B 1 61 ? 34.918 10.652 72.112 1.00 21.76 39 TRP B O 1
ATOM 1852 N N . ALA B 1 62 ? 34.663 10.490 69.878 1.00 19.27 40 ALA B N 1
ATOM 1853 C CA . ALA B 1 62 ? 35.466 9.267 69.660 1.00 21.26 40 ALA B CA 1
ATOM 1854 C C . ALA B 1 62 ? 35.087 8.090 70.573 1.00 20.78 40 ALA B C 1
ATOM 1855 O O . ALA B 1 62 ? 35.922 7.244 70.901 1.00 21.60 40 ALA B O 1
ATOM 1857 N N . ASN B 1 63 ? 33.808 8.037 70.954 1.00 19.52 41 ASN B N 1
ATOM 1858 C CA . ASN B 1 63 ? 33.294 7.045 71.899 1.00 21.67 41 ASN B CA 1
ATOM 1859 C C . ASN B 1 63 ? 34.084 7.019 73.208 1.00 21.07 41 ASN B C 1
ATOM 1860 O O . ASN B 1 63 ? 34.234 5.973 73.844 1.00 22.64 41 ASN B O 1
ATOM 1873 N N . GLN B 1 65 ? 33.397 8.460 76.075 1.00 21.98 43 GLN B N 1
ATOM 1874 C CA . GLN B 1 65 ? 32.518 8.239 77.219 1.00 23.23 43 GLN B CA 1
ATOM 1875 C C . GLN B 1 65 ? 33.129 8.868 78.459 1.00 23.30 43 GLN B C 1
ATOM 1876 O O . GLN B 1 65 ? 33.392 8.195 79.456 1.00 27.49 43 GLN B O 1
ATOM 1882 N N . CYS B 1 66 ? 33.379 10.167 78.371 1.00 24.83 44 CYS B N 1
ATOM 1883 C CA A CYS B 1 66 ? 34.131 10.873 79.408 0.50 29.94 44 CYS B CA 1
ATOM 1884 C CA B CYS B 1 66 ? 34.132 10.875 79.409 0.50 30.04 44 CYS B CA 1
ATOM 1885 C C . CYS B 1 66 ? 33.312 11.172 80.664 1.00 28.56 44 CYS B C 1
ATOM 1886 O O . CYS B 1 66 ? 33.864 11.588 81.683 1.00 31.28 44 CYS B O 1
ATOM 1891 N N . TRP B 1 67 ? 32.003 10.940 80.597 1.00 22.64 45 TRP B N 1
ATOM 1892 C CA . TRP B 1 67 ? 31.104 11.224 81.719 1.00 22.36 45 TRP B CA 1
ATOM 1893 C C . TRP B 1 67 ? 31.271 10.270 82.870 1.00 21.75 45 TRP B C 1
ATOM 1894 O O . TRP B 1 67 ? 31.583 9.100 82.670 1.00 22.70 45 TRP B O 1
ATOM 1905 N N . ARG B 1 68 ? 31.043 10.764 84.082 1.00 22.04 46 ARG B N 1
ATOM 1906 C CA . ARG B 1 68 ? 30.937 9.914 85.273 1.00 23.68 46 ARG B CA 1
ATOM 1907 C C . ARG B 1 68 ? 29.770 10.418 86.082 1.00 23.48 46 ARG B C 1
ATOM 1908 O O . ARG B 1 68 ? 29.547 11.636 86.178 1.00 24.80 46 ARG B O 1
ATOM 1916 N N . PHE B 1 69 ? 29.029 9.487 86.668 1.00 23.53 47 PHE B N 1
ATOM 1917 C CA . PHE B 1 69 ? 27.847 9.845 87.437 1.00 23.61 47 PHE B CA 1
ATOM 1918 C C . PHE B 1 69 ? 27.957 9.399 88.878 1.00 23.98 47 PHE B C 1
ATOM 1919 O O . PHE B 1 69 ? 28.309 8.255 89.167 1.00 26.37 47 PHE B O 1
ATOM 1927 N N . VAL B 1 70 ? 27.687 10.321 89.787 1.00 21.82 48 VAL B N 1
ATOM 1928 C CA . VAL B 1 70 ? 27.633 9.965 91.196 1.00 24.42 48 VAL B CA 1
ATOM 1929 C C . VAL B 1 70 ? 26.170 10.015 91.630 1.00 23.30 48 VAL B C 1
ATOM 1930 O O . VAL B 1 70 ? 25.494 11.023 91.426 1.00 24.25 48 VAL B O 1
ATOM 1934 N N . VAL B 1 71 ? 25.697 8.916 92.211 1.00 23.84 49 VAL B N 1
ATOM 1935 C CA . VAL B 1 71 ? 24.304 8.786 92.621 1.00 21.90 49 VAL B CA 1
ATOM 1936 C C . VAL B 1 71 ? 24.204 8.908 94.140 1.00 24.22 49 VAL B C 1
ATOM 1937 O O . VAL B 1 71 ? 24.773 8.088 94.868 1.00 25.87 49 VAL B O 1
ATOM 1941 N N . VAL B 1 72 ? 23.486 9.933 94.603 1.00 24.70 50 VAL B N 1
ATOM 1942 C CA . VAL B 1 72 ? 23.321 10.210 96.036 1.00 23.77 50 VAL B CA 1
ATOM 1943 C C . VAL B 1 72 ? 21.864 9.995 96.461 1.00 25.33 50 VAL B C 1
ATOM 1944 O O . VAL B 1 72 ? 20.943 10.545 95.839 1.00 23.41 50 VAL B O 1
ATOM 1948 N N . GLU B 1 73 ? 21.668 9.204 97.523 1.00 24.64 51 GLU B N 1
ATOM 1949 C CA . GLU B 1 73 ? 20.340 8.936 98.054 1.00 25.08 51 GLU B CA 1
ATOM 1950 C C . GLU B 1 73 ? 20.213 9.324 99.527 1.00 27.06 51 GLU B C 1
ATOM 1951 O O . GLU B 1 73 ? 19.107 9.577 100.004 1.00 28.23 51 GLU B O 1
ATOM 1957 N N . ASP B 1 74 ? 21.346 9.375 100.231 1.00 29.45 52 ASP B N 1
ATOM 1958 C CA . ASP B 1 74 ? 21.377 9.762 101.644 1.00 27.45 52 ASP B CA 1
ATOM 1959 C C . ASP B 1 74 ? 20.718 11.133 101.846 1.00 27.94 52 ASP B C 1
ATOM 1960 O O . ASP B 1 74 ? 21.102 12.114 101.192 1.00 26.87 52 ASP B O 1
ATOM 1965 N N . GLN B 1 75 ? 19.735 11.200 102.748 1.00 27.00 53 GLN B N 1
ATOM 1966 C CA . GLN B 1 75 ? 18.990 12.450 102.964 1.00 27.52 53 GLN B CA 1
ATOM 1967 C C . GLN B 1 75 ? 19.889 13.622 103.385 1.00 26.55 53 GLN B C 1
ATOM 1968 O O . GLN B 1 75 ? 19.828 14.700 102.786 1.00 28.46 53 GLN B O 1
ATOM 1974 N N . ALA B 1 76 ? 20.715 13.416 104.411 1.00 27.29 54 ALA B N 1
ATOM 1975 C CA . ALA B 1 76 ? 21.601 14.480 104.895 1.00 24.98 54 ALA B CA 1
ATOM 1976 C C . ALA B 1 76 ? 22.522 14.989 103.774 1.00 22.98 54 ALA B C 1
ATOM 1977 O O . ALA B 1 76 ? 22.724 16.198 103.632 1.00 24.22 54 ALA B O 1
ATOM 1979 N N . THR B 1 77 ? 23.074 14.068 102.987 1.00 22.60 55 THR B N 1
ATOM 1980 C CA . THR B 1 77 ? 23.949 14.456 101.874 1.00 22.71 55 THR B CA 1
ATOM 1981 C C . THR B 1 77 ? 23.207 15.262 100.810 1.00 22.56 55 THR B C 1
ATOM 1982 O O . THR B 1 77 ? 23.744 16.248 100.296 1.00 24.26 55 THR B O 1
ATOM 1986 N N . LYS B 1 78 ? 21.974 14.867 100.490 1.00 21.39 56 LYS B N 1
ATOM 1987 C CA . LYS B 1 78 ? 21.175 15.638 99.526 1.00 21.79 56 LYS B CA 1
ATOM 1988 C C . LYS B 1 78 ? 20.868 17.049 100.034 1.00 21.45 56 LYS B C 1
ATOM 1989 O O . LYS B 1 78 ? 20.855 18.005 99.261 1.00 22.25 56 LYS B O 1
ATOM 1995 N N . VAL B 1 79 ? 20.592 17.167 101.329 1.00 22.00 57 VAL B N 1
ATOM 1996 C CA . VAL B 1 79 ? 20.340 18.467 101.950 1.00 21.35 57 VAL B CA 1
ATOM 1997 C C . VAL B 1 79 ? 21.594 19.335 101.811 1.00 22.63 57 VAL B C 1
ATOM 1998 O O . VAL B 1 79 ? 21.510 20.498 101.439 1.00 25.71 57 VAL B O 1
ATOM 2002 N N . GLN B 1 80 ? 22.755 18.751 102.077 1.00 22.66 58 GLN B N 1
ATOM 2003 C CA . GLN B 1 80 ? 24.026 19.483 101.948 1.00 24.50 58 GLN B CA 1
ATOM 2004 C C . GLN B 1 80 ? 24.302 19.921 100.493 1.00 22.67 58 GLN B C 1
ATOM 2005 O O . GLN B 1 80 ? 24.810 21.017 100.260 1.00 25.83 58 GLN B O 1
ATOM 2011 N N . ILE B 1 81 ? 23.960 19.058 99.529 1.00 23.69 59 ILE B N 1
ATOM 2012 C CA . ILE B 1 81 ? 24.090 19.392 98.109 1.00 20.19 59 ILE B CA 1
ATOM 2013 C C . ILE B 1 81 ? 23.175 20.579 97.789 1.00 21.99 59 ILE B C 1
ATOM 2014 O O . ILE B 1 81 ? 23.592 21.549 97.135 1.00 23.76 59 ILE B O 1
ATOM 2019 N N . SER B 1 82 ? 21.934 20.510 98.275 1.00 21.06 60 SER B N 1
ATOM 2020 C CA . SER B 1 82 ? 20.962 21.577 98.045 1.00 21.11 60 SER B CA 1
ATOM 2021 C C . SER B 1 82 ? 21.485 22.915 98.578 1.00 22.89 60 SER B C 1
ATOM 2022 O O . SER B 1 82 ? 21.359 23.960 97.935 1.00 22.72 60 SER B O 1
ATOM 2025 N N . GLU B 1 83 ? 22.109 22.882 99.746 1.00 23.33 61 GLU B N 1
ATOM 2026 C CA . GLU B 1 83 ? 22.628 24.104 100.341 1.00 23.04 61 GLU B CA 1
ATOM 2027 C C . GLU B 1 83 ? 23.811 24.720 99.585 1.00 24.57 61 GLU B C 1
ATOM 2028 O O . GLU B 1 83 ? 24.146 25.876 99.813 1.00 28.14 61 GLU B O 1
ATOM 2034 N N . LEU B 1 84 ? 24.416 23.959 98.670 1.00 25.22 62 LEU B N 1
ATOM 2035 C CA . LEU B 1 84 ? 25.532 24.452 97.842 1.00 23.81 62 LEU B CA 1
ATOM 2036 C C . LEU B 1 84 ? 25.057 24.933 96.469 1.00 24.21 62 LEU B C 1
ATOM 2037 O O . LEU B 1 84 ? 25.867 25.277 95.602 1.00 24.67 62 LEU B O 1
ATOM 2042 N N . SER B 1 85 ? 23.737 24.965 96.288 1.00 23.70 63 SER B N 1
ATOM 2043 C CA . SER B 1 85 ? 23.129 25.266 94.999 1.00 24.49 63 SER B CA 1
ATOM 2044 C C . SER B 1 85 ? 22.356 26.595 95.046 1.00 24.93 63 SER B C 1
ATOM 2045 O O . SER B 1 85 ? 21.344 26.755 94.362 1.00 24.38 63 SER B O 1
ATOM 2048 N N . TYR B 1 86 ? 22.823 27.537 95.867 1.00 25.39 64 TYR B N 1
ATOM 2049 C CA . TYR B 1 86 ? 22.237 28.881 95.932 1.00 28.19 64 TYR B CA 1
ATOM 2050 C C . TYR B 1 86 ? 22.824 29.777 94.855 1.00 26.49 64 TYR B C 1
ATOM 2051 O O . TYR B 1 86 ? 23.951 29.576 94.420 1.00 32.30 64 TYR B 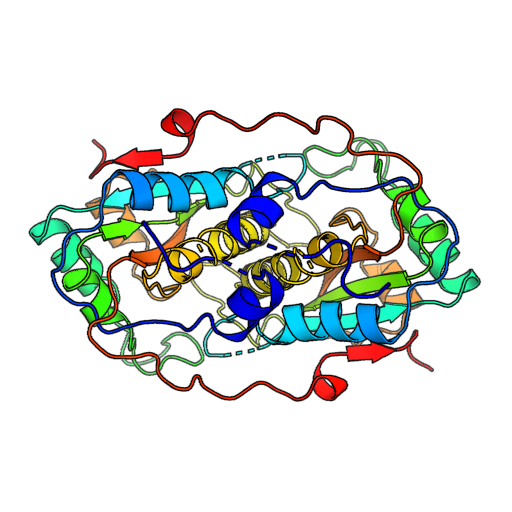O 1
ATOM 2060 N N . VAL B 1 87 ? 22.064 30.787 94.449 1.00 30.28 65 VAL B N 1
ATOM 2061 C CA . VAL B 1 87 ? 22.590 31.844 93.595 1.00 32.83 65 VAL B CA 1
ATOM 2062 C C . VAL B 1 87 ? 23.142 32.931 94.513 1.00 34.90 65 VAL B C 1
ATOM 2063 O O . VAL B 1 87 ? 22.481 33.335 95.474 1.00 37.32 65 VAL B O 1
ATOM 2067 N N . GLU B 1 88 ? 24.363 33.380 94.238 1.00 37.93 66 GLU B N 1
ATOM 2068 C CA . GLU B 1 88 ? 24.947 34.519 94.974 1.00 38.44 66 GLU B CA 1
ATOM 2069 C C . GLU B 1 88 ? 24.194 35.822 94.671 1.00 41.00 66 GLU B C 1
ATOM 2070 O O . GLU B 1 88 ? 23.584 35.961 93.609 1.00 41.12 66 GLU B O 1
ATOM 2076 N N . ALA B 1 89 ? 24.251 36.766 95.610 1.00 46.96 67 ALA B N 1
ATOM 2077 C CA . ALA B 1 89 ? 23.479 38.017 95.539 1.00 49.86 67 ALA B CA 1
ATOM 2078 C C . ALA B 1 89 ? 23.714 38.833 94.258 1.00 46.99 67 ALA B C 1
ATOM 2079 O O . ALA B 1 89 ? 22.760 39.288 93.613 1.00 53.00 67 ALA B O 1
ATOM 2081 N N . TYR B 1 90 ? 24.987 39.004 93.908 1.00 45.43 68 TYR B N 1
ATOM 2082 C CA . TYR B 1 90 ? 25.410 39.801 92.762 1.00 39.17 68 TYR B CA 1
ATOM 2083 C C . TYR B 1 90 ? 26.369 38.933 91.971 1.00 39.92 68 TYR B C 1
ATOM 2084 O O . TYR B 1 90 ? 26.986 38.028 92.538 1.00 44.95 68 TYR B O 1
ATOM 2093 N N . PHE B 1 91 ? 26.511 39.216 90.677 1.00 41.24 69 PHE B N 1
ATOM 2094 C CA . PHE B 1 91 ? 27.382 38.434 89.782 1.00 39.41 69 PHE B CA 1
ATOM 2095 C C . PHE B 1 91 ? 26.954 36.967 89.660 1.00 39.70 69 PHE B C 1
ATOM 2096 O O . PHE B 1 91 ? 27.775 36.102 89.340 1.00 39.03 69 PHE B O 1
ATOM 2104 N N . GLY B 1 92 ? 25.672 36.699 89.927 1.00 37.70 70 GLY B N 1
ATOM 2105 C CA . GLY B 1 92 ? 25.093 35.373 89.773 1.00 34.98 70 GLY B CA 1
ATOM 2106 C C . GLY B 1 92 ? 24.992 35.010 88.309 1.00 36.32 70 GLY B C 1
ATOM 2107 O O . GLY B 1 92 ? 25.018 35.900 87.449 1.00 36.17 70 GLY B O 1
ATOM 2108 N N . PRO B 1 93 ? 24.865 33.702 88.008 1.00 33.25 71 PRO B N 1
ATOM 2109 C CA . PRO B 1 93 ? 24.844 33.281 86.609 1.00 33.39 71 PRO B CA 1
ATOM 2110 C C . PRO B 1 93 ? 23.685 33.900 85.839 1.00 35.51 71 PRO B C 1
ATOM 2111 O O . PRO B 1 93 ? 22.637 34.213 86.428 1.00 35.17 71 PRO B O 1
ATOM 2115 N N . LYS B 1 94 ? 23.887 34.083 84.536 1.00 38.54 72 LYS B N 1
ATOM 2116 C CA . LYS B 1 94 ? 22.890 34.707 83.674 1.00 40.94 72 LYS B CA 1
ATOM 2117 C C . LYS B 1 94 ? 21.621 33.877 83.629 1.00 34.61 72 LYS B C 1
ATOM 2118 O O . LYS B 1 94 ? 21.672 32.651 83.446 1.00 36.01 72 LYS B O 1
ATOM 2124 N N . GLY B 1 95 ? 20.489 34.553 83.818 1.00 30.93 73 GLY B N 1
ATOM 2125 C CA . GLY B 1 95 ? 19.182 33.927 83.707 1.00 29.67 73 GLY B CA 1
ATOM 2126 C C . GLY B 1 95 ? 18.623 33.373 85.004 1.00 29.50 73 GLY B C 1
ATOM 2127 O O . GLY B 1 95 ? 17.423 33.091 85.083 1.00 32.13 73 GLY B O 1
ATOM 2128 N N . TYR B 1 96 ? 19.486 33.214 86.012 1.00 27.09 74 TYR B N 1
ATOM 2129 C CA . TYR B 1 96 ? 19.071 32.711 87.324 1.00 27.56 74 TYR B CA 1
ATOM 2130 C C . TYR B 1 96 ? 19.324 33.713 88.450 1.00 28.57 74 TYR B C 1
ATOM 2131 O O . TYR B 1 96 ? 20.387 33.705 89.075 1.00 31.33 74 TYR B O 1
ATOM 2140 N N . LYS B 1 97 ? 18.336 34.582 88.692 1.00 29.39 75 LYS B N 1
ATOM 2141 C CA . LYS B 1 97 ? 18.350 35.488 89.839 1.00 31.92 75 LYS B CA 1
ATOM 2142 C C . LYS B 1 97 ? 18.124 34.702 91.129 1.00 28.99 75 LYS B C 1
ATOM 2143 O O . LYS B 1 97 ? 18.484 35.154 92.215 1.00 30.55 75 LYS B O 1
ATOM 2149 N N . SER B 1 98 ? 17.512 33.526 90.987 1.00 29.42 76 SER B N 1
ATOM 2150 C CA . SER B 1 98 ? 17.443 32.506 92.037 1.00 30.19 76 SER B CA 1
ATOM 2151 C C . SER B 1 98 ? 17.465 31.141 91.355 1.00 26.86 76 SER B C 1
ATOM 2152 O O . SER B 1 98 ? 17.362 31.063 90.127 1.00 25.44 76 SER B O 1
ATOM 2155 N N . ASN B 1 99 ? 17.610 30.078 92.146 1.00 23.38 77 ASN B N 1
ATOM 2156 C CA . ASN B 1 99 ? 17.673 28.714 91.612 1.00 22.40 77 ASN B CA 1
ATOM 2157 C C . ASN B 1 99 ? 16.388 27.969 91.951 1.00 21.84 77 ASN B C 1
ATOM 2158 O O . ASN B 1 99 ? 16.269 27.416 93.049 1.00 23.59 77 ASN B O 1
ATOM 2163 N N . PRO B 1 100 ? 15.427 27.938 91.009 1.00 25.00 78 PRO B N 1
ATOM 2164 C CA . PRO B 1 100 ? 14.135 27.319 91.289 1.00 23.89 78 PRO B CA 1
ATOM 2165 C C . PRO B 1 100 ? 14.207 25.824 91.609 1.00 22.80 78 PRO B C 1
ATOM 2166 O O . PRO B 1 100 ? 13.239 25.278 92.137 1.00 23.41 78 PRO B O 1
ATOM 2170 N N . ALA B 1 101 ? 15.331 25.177 91.280 1.00 22.22 79 ALA B N 1
ATOM 2171 C CA . ALA B 1 101 ? 15.509 23.743 91.505 1.00 21.00 79 ALA B CA 1
ATOM 2172 C C . ALA B 1 101 ? 16.255 23.450 92.796 1.00 23.11 79 ALA B C 1
ATOM 2173 O O . ALA B 1 101 ? 16.588 22.294 93.083 1.00 21.57 79 ALA B O 1
ATOM 2175 N N . GLN B 1 102 ? 16.530 24.492 93.577 1.00 23.87 80 GLN B N 1
ATOM 2176 C CA . GLN B 1 102 ? 17.351 24.304 94.769 1.00 23.84 80 GLN B CA 1
ATOM 2177 C C . GLN B 1 102 ? 16.726 23.322 95.759 1.00 22.92 80 GLN B C 1
ATOM 2178 O O . GLN B 1 102 ? 17.392 22.382 96.205 1.00 25.98 80 GLN B O 1
ATOM 2184 N N . LYS B 1 103 ? 15.446 23.520 96.068 1.00 26.08 81 LYS B N 1
ATOM 2185 C CA . LYS B 1 103 ? 14.725 22.655 97.003 1.00 26.64 81 LYS B CA 1
ATOM 2186 C C . LYS B 1 103 ? 14.556 21.224 96.482 1.00 24.07 81 LYS B C 1
ATOM 2187 O O . LYS B 1 103 ? 14.521 20.271 97.275 1.00 25.11 81 LYS B O 1
ATOM 2193 N N . ALA B 1 104 ? 14.463 21.080 95.155 1.00 23.52 82 ALA B N 1
ATOM 2194 C CA . ALA B 1 104 ? 14.306 19.774 94.511 1.00 21.03 82 ALA B CA 1
ATOM 2195 C C . ALA B 1 104 ? 15.462 18.845 94.878 1.00 21.89 82 ALA B C 1
ATOM 2196 O O . ALA B 1 104 ? 15.287 17.634 94.985 1.00 24.34 82 ALA B O 1
ATOM 2198 N N . LEU B 1 105 ? 16.651 19.419 95.051 1.00 20.75 83 LEU B N 1
ATOM 2199 C CA . LEU B 1 105 ? 17.842 18.643 95.423 1.00 20.23 83 LEU B CA 1
ATOM 2200 C C . LEU B 1 105 ? 17.719 17.964 96.798 1.00 23.42 83 LEU B C 1
ATOM 2201 O O . LEU B 1 105 ? 18.230 16.851 97.012 1.00 24.06 83 LEU B O 1
ATOM 2206 N N . ALA B 1 106 ? 17.030 18.624 97.723 1.00 24.92 84 ALA B N 1
ATOM 2207 C CA . ALA B 1 106 ? 16.779 18.031 99.036 1.00 24.54 84 ALA B CA 1
ATOM 2208 C C . ALA B 1 106 ? 15.566 17.108 98.998 1.00 25.76 84 ALA B C 1
ATOM 2209 O O . ALA B 1 106 ? 15.564 16.062 99.643 1.00 30.49 84 ALA B O 1
ATOM 2211 N N . GLU B 1 107 ? 14.548 17.503 98.230 1.00 26.26 85 GLU B N 1
ATOM 2212 C CA . GLU B 1 107 ? 13.253 16.794 98.164 1.00 27.51 85 GLU B CA 1
ATOM 2213 C C . GLU B 1 107 ? 13.277 15.456 97.430 1.00 25.83 85 GLU B C 1
ATOM 2214 O O . GLU B 1 107 ? 12.645 14.497 97.886 1.00 27.91 85 GLU B O 1
ATOM 2220 N N . ALA B 1 108 ? 13.948 15.405 96.273 1.00 24.73 86 ALA B N 1
ATOM 2221 C CA . ALA B 1 108 ? 13.965 14.188 95.442 1.00 24.84 86 ALA B CA 1
ATOM 2222 C C . ALA B 1 108 ? 14.614 13.008 96.165 1.00 24.43 86 ALA B C 1
ATOM 2223 O O . ALA B 1 108 ? 15.554 13.213 96.939 1.00 25.94 86 ALA B O 1
ATOM 2225 N N . PRO B 1 109 ? 14.112 11.776 95.924 1.00 25.41 87 PRO B N 1
ATOM 2226 C CA . PRO B 1 109 ? 14.726 10.576 96.512 1.00 23.67 87 PRO B CA 1
ATOM 2227 C C . PRO B 1 109 ? 16.167 10.351 96.060 1.00 24.42 87 PRO B C 1
ATOM 2228 O O . PRO B 1 109 ? 16.968 9.762 96.798 1.00 27.52 87 PRO B O 1
ATOM 2232 N N . VAL B 1 110 ? 16.484 10.820 94.852 1.00 24.45 88 VAL B N 1
ATOM 2233 C CA . VAL B 1 110 ? 17.783 10.590 94.242 1.00 21.74 88 VAL B CA 1
ATOM 2234 C C . VAL B 1 110 ? 18.319 11.895 93.668 1.00 21.82 88 VAL B C 1
ATOM 2235 O O . VAL B 1 110 ? 17.565 12.678 93.078 1.00 22.04 88 VAL B O 1
ATOM 2239 N N . VAL B 1 111 ? 19.615 12.138 93.861 1.00 21.78 89 VAL B N 1
ATOM 2240 C CA . VAL B 1 111 ? 20.306 13.169 93.089 1.00 20.42 89 VAL B CA 1
ATOM 2241 C C . VAL B 1 111 ? 21.453 12.524 92.291 1.00 21.28 89 VAL B C 1
ATOM 2242 O O . VAL B 1 111 ? 22.303 11.828 92.862 1.00 22.52 89 VAL B O 1
ATOM 2246 N N . ILE B 1 112 ? 21.468 12.753 90.973 1.00 21.56 90 ILE B N 1
ATOM 2247 C CA . ILE B 1 112 ? 22.563 12.273 90.119 1.00 21.53 90 ILE B CA 1
ATOM 2248 C C . ILE B 1 112 ? 23.483 13.449 89.836 1.00 20.89 90 ILE B C 1
ATOM 2249 O O . ILE B 1 112 ? 23.023 14.495 89.381 1.00 22.49 90 ILE B O 1
ATOM 2254 N N . ILE B 1 113 ? 24.770 13.281 90.129 1.00 19.21 91 ILE B N 1
ATOM 2255 C CA A ILE B 1 113 ? 25.792 14.299 89.852 0.50 20.89 91 ILE B CA 1
ATOM 2256 C CA B ILE B 1 113 ? 25.759 14.315 89.830 0.50 20.84 91 ILE B CA 1
ATOM 2257 C C . ILE B 1 113 ? 26.548 13.890 88.590 1.00 19.58 91 ILE B C 1
ATOM 2258 O O . ILE B 1 113 ? 27.193 12.847 88.576 1.00 20.34 91 ILE B O 1
ATOM 2267 N N . ALA B 1 114 ? 26.458 14.697 87.529 1.00 19.48 92 ALA B N 1
ATOM 2268 C CA . ALA B 1 114 ? 27.110 14.366 86.262 1.00 19.49 92 ALA B CA 1
ATOM 2269 C C . ALA B 1 114 ? 28.421 15.126 86.117 1.00 21.73 92 ALA B C 1
ATOM 2270 O O . ALA B 1 114 ? 28.437 16.366 86.180 1.00 22.14 92 ALA B O 1
ATOM 2272 N N . CYS B 1 115 ? 29.498 14.369 85.931 1.00 22.99 93 CYS B N 1
ATOM 2273 C CA . CYS B 1 115 ? 30.864 14.892 85.828 1.00 21.00 93 CYS B CA 1
ATOM 2274 C C . CYS B 1 115 ? 31.472 14.528 84.479 1.00 20.83 93 CYS B C 1
ATOM 2275 O O . CYS B 1 115 ? 31.031 13.575 83.828 1.00 23.23 93 CYS B O 1
ATOM 2278 N N . GLY B 1 116 ? 32.494 15.274 84.065 1.00 21.18 94 GLY B N 1
ATOM 2279 C CA . GLY B 1 116 ? 33.249 14.907 82.867 1.00 25.12 94 GLY B CA 1
ATOM 2280 C C . GLY B 1 116 ? 34.731 15.185 83.020 1.00 23.65 94 GLY B C 1
ATOM 2281 O O . GLY B 1 116 ? 35.132 15.995 83.866 1.00 25.23 94 GLY B O 1
ATOM 2282 N N . GLU B 1 117 ? 35.535 14.511 82.195 1.00 27.79 95 GLU B N 1
ATOM 2283 C CA . GLU B 1 117 ? 36.996 14.639 82.203 1.00 31.08 95 GLU B CA 1
ATOM 2284 C C . GLU B 1 117 ? 37.399 15.425 80.974 1.00 28.99 95 GLU B C 1
ATOM 2285 O O . GLU B 1 117 ? 37.342 14.897 79.873 1.00 28.75 95 GLU B O 1
ATOM 2291 N N . PRO B 1 118 ? 37.808 16.694 81.149 1.00 30.42 96 PRO B N 1
ATOM 2292 C CA . PRO B 1 118 ? 38.056 17.515 79.957 1.00 28.26 96 PRO B CA 1
ATOM 2293 C C . PRO B 1 118 ? 39.037 16.894 78.928 1.00 32.35 96 PRO B C 1
ATOM 2294 O O . PRO B 1 118 ? 38.717 16.849 77.724 1.00 32.77 96 PRO B O 1
ATOM 2298 N N . PRO B 1 119 ? 40.190 16.371 79.385 1.00 32.42 97 PRO B N 1
ATOM 2299 C CA . PRO B 1 119 ? 41.136 15.820 78.407 1.00 33.63 97 PRO B CA 1
ATOM 2300 C C . PRO B 1 119 ? 40.726 14.477 77.802 1.00 34.84 97 PRO B C 1
ATOM 2301 O O . PRO B 1 119 ? 41.448 13.953 76.955 1.00 33.73 97 PRO B O 1
ATOM 2305 N N . GLN B 1 120 ? 39.593 13.916 78.219 1.00 35.73 98 GLN B N 1
ATOM 2306 C CA . GLN B 1 120 ? 39.105 12.683 77.599 1.00 34.53 98 GLN B CA 1
ATOM 2307 C C . GLN B 1 120 ? 38.081 12.947 76.490 1.00 35.64 98 GLN B C 1
ATOM 2308 O O . GLN B 1 120 ? 37.429 12.024 76.006 1.00 41.74 98 GLN B O 1
ATOM 2314 N N . SER B 1 121 ? 37.940 14.209 76.095 1.00 33.43 99 SER B N 1
ATOM 2315 C CA . SER B 1 121 ? 37.076 14.582 74.971 1.00 29.44 99 SER B CA 1
ATOM 2316 C C . SER B 1 121 ? 37.833 15.583 74.101 1.00 28.65 99 SER B C 1
ATOM 2317 O O . SER B 1 121 ? 38.983 15.906 74.392 1.00 31.27 99 SER B O 1
ATOM 2320 N N . GLY B 1 122 ? 37.197 16.071 73.041 1.00 27.02 100 GLY B N 1
ATOM 2321 C CA . GLY B 1 122 ? 37.823 17.079 72.186 1.00 29.93 100 GLY B CA 1
ATOM 2322 C C . GLY B 1 122 ? 38.209 18.353 72.931 1.00 27.46 100 GLY B C 1
ATOM 2323 O O . GLY B 1 122 ? 37.414 18.907 73.702 1.00 27.67 100 GLY B O 1
ATOM 2324 N N . GLU B 1 123 ? 39.440 18.807 72.721 1.00 28.29 101 GLU B N 1
ATOM 2325 C CA . GLU B 1 123 ? 39.843 20.148 73.148 1.00 27.26 101 GLU B CA 1
ATOM 2326 C C . GLU B 1 123 ? 40.499 20.831 71.951 1.00 28.05 101 GLU B C 1
ATOM 2327 O O . GLU B 1 123 ? 41.657 20.569 71.619 1.00 34.37 101 GLU B O 1
ATOM 2333 N N . LEU B 1 124 ? 39.725 21.676 71.284 1.00 27.70 102 LEU B N 1
ATOM 2334 C CA . LEU B 1 124 ? 40.121 22.327 70.030 1.00 27.54 102 LEU B CA 1
ATOM 2335 C C . LEU B 1 124 ? 39.265 23.566 69.807 1.00 28.85 102 LEU B C 1
ATOM 2336 O O . LEU B 1 124 ? 38.113 23.630 70.278 1.00 28.30 102 LEU B O 1
ATOM 2341 N N . ARG B 1 125 ? 39.824 24.538 69.080 1.00 28.30 103 ARG B N 1
ATOM 2342 C CA . ARG B 1 125 ? 39.129 25.795 68.760 1.00 25.28 103 ARG B CA 1
ATOM 2343 C C . ARG B 1 125 ? 38.728 26.539 70.042 1.00 28.01 103 ARG B C 1
ATOM 2344 O O . ARG B 1 125 ? 37.823 27.377 70.033 1.00 29.28 103 ARG B O 1
ATOM 2352 N N . GLY B 1 126 ? 39.418 26.225 71.142 1.00 28.99 104 GLY B N 1
ATOM 2353 C CA . GLY B 1 126 ? 39.058 26.742 72.458 1.00 31.17 104 GLY B CA 1
ATOM 2354 C C . GLY B 1 126 ? 37.773 26.147 73.024 1.00 30.85 104 GLY B C 1
ATOM 2355 O O . GLY B 1 126 ? 37.230 26.666 74.007 1.00 36.37 104 GLY B O 1
ATOM 2356 N N . GLN B 1 127 ? 37.287 25.064 72.410 1.00 28.14 105 GLN B N 1
ATOM 2357 C CA . GLN B 1 127 ? 36.038 24.409 72.823 1.00 24.43 105 GLN B CA 1
ATOM 2358 C C . GLN B 1 127 ? 36.350 23.126 73.562 1.00 24.97 105 GLN B C 1
ATOM 2359 O O . GLN B 1 127 ? 37.244 22.364 73.175 1.00 28.41 105 GLN B O 1
ATOM 2365 N N . GLN B 1 128 ? 35.611 22.891 74.632 1.00 23.67 106 GLN B N 1
ATOM 2366 C CA . GLN B 1 128 ? 35.847 21.713 75.439 1.00 20.86 106 GLN B CA 1
ATOM 2367 C C . GLN B 1 128 ? 34.653 20.782 75.311 1.00 19.48 106 GLN B C 1
ATOM 2368 O O . GLN B 1 128 ? 33.623 20.986 75.957 1.00 22.09 106 GLN B O 1
ATOM 2374 N N . TYR B 1 129 ? 34.798 19.773 74.454 1.00 19.54 107 TYR B N 1
ATOM 2375 C CA . TYR B 1 129 ? 33.675 18.911 74.102 1.00 18.67 107 TYR B CA 1
ATOM 2376 C C . TYR B 1 129 ? 33.189 17.983 75.224 1.00 18.91 107 TYR B C 1
ATOM 2377 O O . TYR B 1 129 ? 32.127 17.362 75.078 1.00 19.03 107 TYR B O 1
ATOM 2386 N N . TYR B 1 130 ? 33.902 17.923 76.355 1.00 18.34 108 TYR B N 1
ATOM 2387 C CA . TYR B 1 130 ? 33.363 17.168 77.498 1.00 17.49 108 TYR B CA 1
ATOM 2388 C C . TYR B 1 130 ? 31.997 17.741 77.906 1.00 17.64 108 TYR B C 1
ATOM 2389 O O . TYR B 1 130 ? 31.117 17.007 78.349 1.00 19.02 108 TYR B O 1
ATOM 2398 N N . LEU B 1 131 ? 31.832 19.056 77.736 1.00 17.65 109 LEU B N 1
ATOM 2399 C CA . LEU B 1 131 ? 30.581 19.729 78.095 1.00 17.58 109 LEU B CA 1
ATOM 2400 C C . LEU B 1 131 ? 29.464 19.302 77.156 1.00 16.76 109 LEU B C 1
ATOM 2401 O O . LEU B 1 131 ? 28.316 19.110 77.568 1.00 17.73 109 LEU B O 1
ATOM 2406 N N . THR B 1 132 ? 29.813 19.157 75.887 1.00 16.43 110 THR B N 1
ATOM 2407 C CA . THR B 1 132 ? 28.878 18.665 74.875 1.00 15.74 110 THR B CA 1
ATOM 2408 C C . THR B 1 132 ? 28.492 17.207 75.146 1.00 17.41 110 THR B C 1
ATOM 2409 O O . THR B 1 132 ? 27.299 16.861 75.163 1.00 17.09 110 THR B O 1
ATOM 2413 N N . ASP B 1 133 ? 29.493 16.363 75.377 1.00 17.30 111 ASP B N 1
ATOM 2414 C CA . ASP B 1 133 ? 29.268 14.946 75.708 1.00 17.82 111 ASP B CA 1
ATOM 2415 C C . ASP B 1 133 ? 28.349 14.784 76.923 1.00 16.78 111 ASP B C 1
ATOM 2416 O O . ASP B 1 133 ? 27.404 13.992 76.882 1.00 17.16 111 ASP B O 1
ATOM 2421 N N . VAL B 1 134 ? 28.626 15.516 78.000 1.00 17.18 112 VAL B N 1
ATOM 2422 C CA . VAL B 1 134 ? 27.767 15.443 79.195 1.00 18.14 112 VAL B CA 1
ATOM 2423 C C . VAL B 1 134 ? 26.332 15.913 78.859 1.00 17.35 112 VAL B C 1
ATOM 2424 O O . VAL B 1 134 ? 25.370 15.313 79.322 1.00 19.04 112 VAL B O 1
ATOM 2428 N N . GLY B 1 135 ? 26.201 16.958 78.034 1.00 17.78 113 GLY B N 1
ATOM 2429 C CA . GLY B 1 135 ? 24.889 17.422 77.577 1.00 18.56 113 GLY B CA 1
ATOM 2430 C C . GLY B 1 135 ? 24.117 16.329 76.866 1.00 17.69 113 GLY B C 1
ATOM 2431 O O . GLY B 1 135 ? 22.934 16.098 77.161 1.00 17.83 113 GLY B O 1
ATOM 2432 N N . ILE B 1 136 ? 24.783 15.657 75.926 1.00 16.47 114 ILE B N 1
ATOM 2433 C CA . ILE B 1 136 ? 24.172 14.556 75.170 1.00 15.71 114 ILE B CA 1
ATOM 2434 C C . ILE B 1 136 ? 23.687 13.469 76.142 1.00 17.73 114 ILE B C 1
ATOM 2435 O O . ILE B 1 136 ? 22.532 13.018 76.065 1.00 18.91 114 ILE B O 1
ATOM 2440 N N . ALA B 1 137 ? 24.550 13.065 77.070 1.00 18.29 115 ALA B N 1
ATOM 2441 C CA . ALA B 1 137 ? 24.197 12.001 78.023 1.00 16.57 115 ALA B CA 1
ATOM 2442 C C . ALA B 1 137 ? 23.054 12.448 78.946 1.00 17.17 115 ALA B C 1
ATOM 2443 O O . ALA B 1 137 ? 22.153 11.664 79.260 1.00 18.58 115 ALA B O 1
ATOM 2445 N N . ALA B 1 138 ? 23.113 13.705 79.375 1.00 18.90 116 ALA B N 1
ATOM 2446 C CA . ALA B 1 138 ? 22.071 14.280 80.233 1.00 17.59 116 ALA B CA 1
ATOM 2447 C C . ALA B 1 138 ? 20.728 14.271 79.543 1.00 17.99 116 ALA B C 1
ATOM 2448 O O . ALA B 1 138 ? 19.689 14.076 80.192 1.00 20.70 116 ALA B O 1
ATOM 2450 N N . GLN B 1 139 ? 20.718 14.519 78.242 1.00 18.68 117 GLN B N 1
ATOM 2451 C CA . GLN B 1 139 ? 19.444 14.523 77.565 1.00 19.47 117 GLN B CA 1
ATOM 2452 C C . GLN B 1 139 ? 18.882 13.098 77.465 1.00 19.64 117 GLN B C 1
ATOM 2453 O O . GLN B 1 139 ? 17.670 12.913 77.666 1.00 20.52 117 GLN B O 1
ATOM 2459 N N . ASN B 1 140 ? 19.734 12.089 77.216 1.00 18.08 118 ASN B N 1
ATOM 2460 C CA . ASN B 1 140 ? 19.251 10.699 77.323 1.00 17.96 118 ASN B CA 1
ATOM 2461 C C . ASN B 1 140 ? 18.657 10.405 78.707 1.00 17.55 118 ASN B C 1
ATOM 2462 O O . ASN B 1 140 ? 17.576 9.810 78.820 1.00 20.83 118 ASN B O 1
ATOM 2467 N N . LEU B 1 141 ? 19.361 10.856 79.744 1.00 17.08 119 LEU B N 1
ATOM 2468 C CA . LEU B 1 141 ? 18.948 10.678 81.147 1.00 19.58 119 LEU B CA 1
ATOM 2469 C C . LEU B 1 141 ? 17.568 11.292 81.369 1.00 17.65 119 LEU B C 1
ATOM 2470 O O . LEU B 1 141 ? 16.665 10.644 81.932 1.00 19.47 119 LEU B O 1
ATOM 2483 N N . LEU B 1 143 ? 15.282 12.307 79.134 1.00 18.01 121 LEU B N 1
ATOM 2484 C CA . LEU B 1 143 ? 14.242 11.721 78.312 1.00 17.67 121 LEU B CA 1
ATOM 2485 C C . LEU B 1 143 ? 13.797 10.377 78.876 1.00 17.98 121 LEU B C 1
ATOM 2486 O O . LEU B 1 143 ? 12.588 10.101 78.944 1.00 19.44 121 LEU B O 1
ATOM 2491 N N . ALA B 1 144 ? 14.757 9.550 79.295 1.00 17.53 122 ALA B N 1
ATOM 2492 C CA . ALA B 1 144 ? 14.440 8.246 79.871 1.00 18.30 122 ALA B CA 1
ATOM 2493 C C . ALA B 1 144 ? 13.663 8.402 81.179 1.00 19.46 122 ALA B C 1
ATOM 2494 O O . ALA B 1 144 ? 12.708 7.671 81.424 1.00 22.35 122 ALA B O 1
ATOM 2496 N N . ALA B 1 145 ? 14.061 9.363 82.014 1.00 19.39 123 ALA B N 1
ATOM 2497 C CA . ALA B 1 145 ? 13.343 9.591 83.266 1.00 20.81 123 ALA B CA 1
ATOM 2498 C C . ALA B 1 145 ? 11.889 9.947 82.983 1.00 20.76 123 ALA B C 1
ATOM 2499 O O . ALA B 1 145 ? 10.971 9.344 83.558 1.00 23.37 123 ALA B O 1
ATOM 2501 N N . HIS B 1 146 ? 11.680 10.895 82.066 1.00 20.31 124 HIS B N 1
ATOM 2502 C CA . HIS B 1 146 ? 10.328 11.316 81.710 1.00 19.82 124 HIS B CA 1
ATOM 2503 C C . HIS B 1 146 ? 9.524 10.170 81.138 1.00 20.32 124 HIS B C 1
ATOM 2504 O O . HIS B 1 146 ? 8.361 9.947 81.526 1.00 22.36 124 HIS B O 1
ATOM 2511 N N . ASP B 1 147 ? 10.146 9.398 80.253 1.00 18.97 125 ASP B N 1
ATOM 2512 C CA . ASP B 1 147 ? 9.471 8.232 79.658 1.00 21.94 125 ASP B CA 1
ATOM 2513 C C . ASP B 1 147 ? 8.989 7.247 80.726 1.00 23.54 125 ASP B C 1
ATOM 2514 O O . ASP B 1 147 ? 7.909 6.624 80.584 1.00 25.66 125 ASP B O 1
ATOM 2519 N N . LEU B 1 148 ? 9.786 7.121 81.787 1.00 22.71 126 LEU B N 1
ATOM 2520 C CA . LEU B 1 148 ? 9.512 6.158 82.859 1.00 22.31 126 LEU B CA 1
ATOM 2521 C C . LEU B 1 148 ? 8.574 6.691 83.944 1.00 22.84 126 LEU B C 1
ATOM 2522 O O . LEU B 1 148 ? 8.365 6.026 84.959 1.00 25.06 126 LEU B O 1
ATOM 2527 N N . GLY B 1 149 ? 8.021 7.889 83.735 1.00 21.17 127 GLY B N 1
ATOM 2528 C CA . GLY B 1 149 ? 7.063 8.481 84.686 1.00 23.38 127 GLY B CA 1
ATOM 2529 C C . GLY B 1 149 ? 7.743 9.246 85.802 1.00 22.53 127 GLY B C 1
ATOM 2530 O O . GLY B 1 149 ? 7.099 9.664 86.769 1.00 25.22 127 GLY B O 1
ATOM 2531 N N . LEU B 1 150 ? 9.059 9.425 85.680 1.00 23.86 128 LEU B N 1
ATOM 2532 C CA . LEU B 1 150 ? 9.814 10.201 86.660 1.00 22.96 128 LEU B CA 1
ATOM 2533 C C . LEU B 1 150 ? 9.960 11.629 86.162 1.00 23.61 128 LEU B C 1
ATOM 2534 O O . LEU B 1 150 ? 9.569 11.947 85.036 1.00 25.50 128 LEU B O 1
ATOM 2539 N N . GLY B 1 151 ? 10.494 12.491 87.018 1.00 23.93 129 GLY B N 1
ATOM 2540 C CA . GLY B 1 151 ? 10.818 13.852 86.651 1.00 23.53 129 GLY B CA 1
ATOM 2541 C C . GLY B 1 151 ? 12.283 14.127 86.943 1.00 20.23 129 GLY B C 1
ATOM 2542 O O . GLY B 1 151 ? 12.908 13.460 87.783 1.00 21.74 129 GLY B O 1
ATOM 2543 N N . SER B 1 152 ? 12.835 15.096 86.225 1.00 19.30 130 SER B N 1
ATOM 2544 C CA A SER B 1 152 ? 14.201 15.563 86.464 0.50 19.75 130 SER B CA 1
ATOM 2545 C CA B SER B 1 152 ? 14.192 15.571 86.493 0.50 19.56 130 SER B CA 1
ATOM 2546 C C . SER B 1 152 ? 14.362 16.997 85.985 1.00 19.88 130 SER B C 1
ATOM 2547 O O . SER B 1 152 ? 13.479 17.531 85.312 1.00 20.61 130 SER B O 1
ATOM 2552 N N . VAL B 1 153 ? 15.488 17.616 86.342 1.00 19.58 131 VAL B N 1
ATOM 2553 C CA . VAL B 1 153 ? 15.830 18.955 85.876 1.00 17.94 131 VAL B CA 1
ATOM 2554 C C . VAL B 1 153 ? 17.353 19.019 85.884 1.00 17.53 131 VAL B C 1
ATOM 2555 O O . VAL B 1 153 ? 17.999 18.438 86.765 1.00 19.74 131 VAL B O 1
ATOM 2559 N N . PHE B 1 154 ? 17.916 19.681 84.879 1.00 19.17 132 PHE B N 1
ATOM 2560 C CA . PHE B 1 154 ? 19.356 19.909 84.802 1.00 17.55 132 PHE B CA 1
ATOM 2561 C C . PHE B 1 154 ? 19.640 21.102 85.692 1.00 17.36 132 PHE B C 1
ATOM 2562 O O . PHE B 1 154 ? 19.093 22.173 85.451 1.00 19.49 132 PHE B O 1
ATOM 2570 N N . VAL B 1 155 ? 20.476 20.928 86.714 1.00 16.87 133 VAL B N 1
ATOM 2571 C CA . VAL B 1 155 ? 20.879 22.040 87.598 1.00 16.93 133 VAL B CA 1
ATOM 2572 C C . VAL B 1 155 ? 22.342 22.418 87.318 1.00 18.26 133 VAL B C 1
ATOM 2573 O O . VAL B 1 155 ? 23.249 21.627 87.557 1.00 19.08 133 VAL B O 1
ATOM 2577 N N . GLY B 1 156 ? 22.546 23.633 86.803 1.00 19.72 134 GLY B N 1
ATOM 2578 C CA . GLY B 1 156 ? 23.877 24.129 86.439 1.00 20.42 134 GLY B CA 1
ATOM 2579 C C . GLY B 1 156 ? 24.467 25.052 87.501 1.00 21.67 134 GLY B C 1
ATOM 2580 O O . GLY B 1 156 ? 25.656 25.383 87.454 1.00 24.85 134 GLY B O 1
ATOM 2581 N N . VAL B 1 157 ? 23.632 25.467 88.459 1.00 22.36 135 VAL B N 1
ATOM 2582 C CA . VAL B 1 157 ? 24.037 26.381 89.541 1.00 23.39 135 VAL B CA 1
ATOM 2583 C C . VAL B 1 157 ? 24.506 25.545 90.723 1.00 23.58 135 VAL B C 1
ATOM 2584 O O . VAL B 1 157 ? 23.729 24.749 91.277 1.00 26.05 135 VAL B O 1
ATOM 2588 N N . PHE B 1 158 ? 25.779 25.705 91.087 1.00 24.40 136 PHE B N 1
ATOM 2589 C CA . PHE B 1 158 ? 26.373 25.017 92.241 1.00 23.94 136 PHE B CA 1
ATOM 2590 C C . PHE B 1 158 ? 27.783 25.521 92.543 1.00 23.51 136 PHE B C 1
ATOM 2591 O O . PHE B 1 158 ? 28.514 25.963 91.649 1.00 24.18 136 PHE B O 1
ATOM 2599 N N . ASP B 1 159 ? 28.159 25.421 93.806 1.00 26.05 137 ASP B N 1
ATOM 2600 C CA . ASP B 1 159 ? 29.505 25.720 94.235 1.00 24.34 137 ASP B CA 1
ATOM 2601 C C . ASP B 1 159 ? 30.322 24.449 94.007 1.00 24.94 137 ASP B C 1
ATOM 2602 O O . ASP B 1 159 ? 30.255 23.500 94.800 1.00 25.73 137 ASP B O 1
ATOM 2607 N N . GLU B 1 160 ? 31.079 24.424 92.910 1.00 24.44 138 GLU B N 1
ATOM 2608 C CA . GLU B 1 160 ? 31.768 23.208 92.493 1.00 24.17 138 GLU B CA 1
ATOM 2609 C C . GLU B 1 160 ? 32.828 22.745 93.491 1.00 23.68 138 GLU B C 1
ATOM 2610 O O . GLU B 1 160 ? 32.928 21.560 93.787 1.00 25.50 138 GLU B O 1
ATOM 2616 N N . GLN B 1 161 ? 33.623 23.678 93.997 1.00 24.89 139 GLN B N 1
ATOM 2617 C CA . GLN B 1 161 ? 34.690 23.334 94.931 1.00 26.86 139 GLN B CA 1
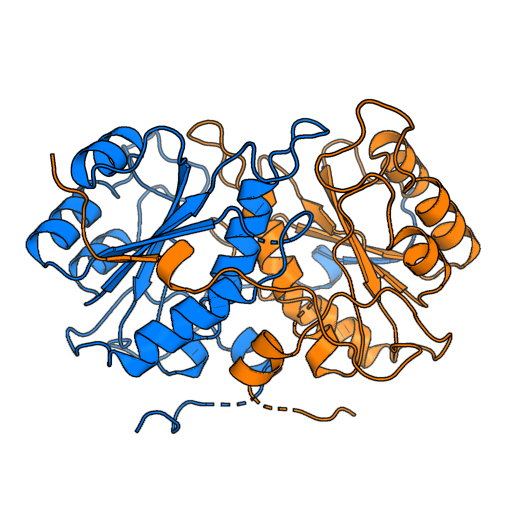ATOM 2618 C C . GLN B 1 161 ? 34.133 22.650 96.180 1.00 26.78 139 GLN B C 1
ATOM 2619 O O . GLN B 1 161 ? 34.613 21.586 96.589 1.00 29.92 139 GLN B O 1
ATOM 2625 N N . GLN B 1 162 ? 33.103 23.249 96.769 1.00 26.14 140 GLN B N 1
ATOM 2626 C CA . GLN B 1 162 ? 32.506 22.699 97.982 1.00 27.44 140 GLN B CA 1
ATOM 2627 C C . GLN B 1 162 ? 31.767 21.393 97.708 1.00 27.28 140 GLN B C 1
ATOM 2628 O O . GLN B 1 162 ? 31.797 20.471 98.525 1.00 27.45 140 GLN B O 1
ATOM 2634 N N . LEU B 1 163 ? 31.117 21.310 96.550 1.00 25.17 141 LEU B N 1
ATOM 2635 C CA . LEU B 1 163 ? 30.373 20.099 96.201 1.00 24.13 141 LEU B CA 1
ATOM 2636 C C . LEU B 1 163 ? 31.336 18.939 95.983 1.00 24.51 141 LEU B C 1
ATOM 2637 O O . LEU B 1 163 ? 31.099 17.822 96.466 1.00 26.06 141 LEU B O 1
ATOM 2642 N N . GLY B 1 164 ? 32.431 19.211 95.275 1.00 25.13 142 GLY B N 1
ATOM 2643 C CA . GLY B 1 164 ? 33.470 18.208 95.069 1.00 26.82 142 GLY B CA 1
ATOM 2644 C C . GLY B 1 164 ? 34.074 17.730 96.384 1.00 26.16 142 GLY B C 1
ATOM 2645 O O . GLY B 1 164 ? 34.281 16.518 96.586 1.00 27.82 142 GLY B O 1
ATOM 2646 N N . GLU B 1 165 ? 34.341 18.668 97.295 1.00 25.73 143 GLU B N 1
ATOM 2647 C CA . GLU B 1 165 ? 34.847 18.291 98.615 1.00 28.43 143 GLU B CA 1
ATOM 2648 C C . GLU B 1 165 ? 33.831 17.416 99.357 1.00 27.71 143 GLU B C 1
ATOM 2649 O O . GLU B 1 165 ? 34.187 16.363 99.892 1.00 28.54 143 GLU B O 1
ATOM 2655 N N . LEU B 1 166 ? 32.564 17.829 99.353 1.00 26.45 144 LEU B N 1
ATOM 2656 C CA . LEU B 1 166 ? 31.504 17.071 100.020 1.00 28.14 144 LEU B CA 1
ATOM 2657 C C . LEU B 1 166 ? 31.436 15.619 99.533 1.00 28.01 144 LEU B C 1
ATOM 2658 O O . LEU B 1 166 ? 31.358 14.683 100.336 1.00 30.97 144 LEU B O 1
ATOM 2663 N N . LEU B 1 167 ? 31.489 15.441 98.217 1.00 25.09 145 LEU B N 1
ATOM 2664 C CA . LEU B 1 167 ? 31.240 14.138 97.613 1.00 25.01 145 LEU B CA 1
ATOM 2665 C C . LEU B 1 167 ? 32.499 13.325 97.311 1.00 27.96 145 LEU B C 1
ATOM 2666 O O . LEU B 1 167 ? 32.401 12.165 96.909 1.00 31.30 145 LEU B O 1
ATOM 2671 N N . GLY B 1 168 ? 33.665 13.943 97.491 1.00 26.69 146 GLY B N 1
ATOM 2672 C CA . GLY B 1 168 ? 34.949 13.302 97.205 1.00 29.27 146 GLY B CA 1
ATOM 2673 C C . GLY B 1 168 ? 35.256 13.143 95.719 1.00 26.79 146 GLY B C 1
ATOM 2674 O O . GLY B 1 168 ? 35.967 12.218 95.320 1.00 29.55 146 GLY B O 1
ATOM 2675 N N . ILE B 1 169 ? 34.717 14.040 94.895 1.00 29.77 147 ILE B N 1
ATOM 2676 C CA . ILE B 1 169 ? 35.013 14.062 93.460 1.00 26.31 147 ILE B CA 1
ATOM 2677 C C . ILE B 1 169 ? 36.415 14.632 93.272 1.00 29.16 147 ILE B C 1
ATOM 2678 O O . ILE B 1 169 ? 36.661 15.764 93.670 1.00 33.38 147 ILE B O 1
ATOM 2683 N N . PRO B 1 170 ? 37.329 13.863 92.647 1.00 34.47 148 PRO B N 1
ATOM 2684 C CA . PRO B 1 170 ? 38.680 14.376 92.385 1.00 35.27 148 PRO B CA 1
ATOM 2685 C C . PRO B 1 170 ? 38.585 15.641 91.550 1.00 35.09 148 PRO B C 1
ATOM 2686 O O . PRO B 1 170 ? 37.742 15.708 90.658 1.00 32.58 148 PRO B O 1
ATOM 2690 N N . ALA B 1 171 ? 39.440 16.626 91.826 1.00 37.99 149 ALA B N 1
ATOM 2691 C CA . ALA B 1 171 ? 39.374 17.928 91.143 1.00 25.17 149 ALA B CA 1
ATOM 2692 C C . ALA B 1 171 ? 39.539 17.827 89.621 1.00 35.19 149 ALA B C 1
ATOM 2693 O O . ALA B 1 171 ? 39.022 18.684 88.883 1.00 37.07 149 ALA B O 1
ATOM 2695 N N . GLU B 1 172 ? 40.217 16.770 89.158 1.00 35.20 150 GLU B N 1
ATOM 2696 C CA . GLU B 1 172 ? 40.401 16.533 87.710 1.00 40.53 150 GLU B CA 1
ATOM 2697 C C . GLU B 1 172 ? 39.129 16.110 86.962 1.00 35.70 150 GLU B C 1
ATOM 2698 O O . GLU B 1 172 ? 39.087 16.136 85.730 1.00 41.03 150 GLU B O 1
ATOM 2704 N N . LEU B 1 173 ? 38.118 15.685 87.706 1.00 29.62 151 LEU B N 1
ATOM 2705 C CA . LEU B 1 173 ? 36.787 15.564 87.158 1.00 26.23 151 LEU B CA 1
ATOM 2706 C C . LEU B 1 173 ? 36.081 16.889 87.385 1.00 29.04 151 LEU B C 1
ATOM 2707 O O . LEU B 1 173 ? 36.127 17.443 88.488 1.00 35.72 151 LEU B O 1
ATOM 2712 N N . ARG B 1 174 ? 35.429 17.397 86.352 1.00 23.96 152 ARG B N 1
ATOM 2713 C CA . ARG B 1 174 ? 34.654 18.620 86.473 1.00 21.49 152 ARG B CA 1
ATOM 2714 C C . ARG B 1 174 ? 33.186 18.275 86.655 1.00 21.19 152 ARG B C 1
ATOM 2715 O O . ARG B 1 174 ? 32.670 17.416 85.947 1.00 23.47 152 ARG B O 1
ATOM 2723 N N . ILE B 1 175 ? 32.520 18.923 87.614 1.00 19.57 153 ILE B N 1
ATOM 2724 C CA . ILE B 1 175 ? 31.086 18.723 87.811 1.00 21.01 153 ILE B CA 1
ATOM 2725 C C . ILE B 1 175 ? 30.364 19.586 86.802 1.00 18.75 153 ILE B C 1
ATOM 2726 O O . ILE B 1 175 ? 30.671 20.769 86.661 1.00 22.57 153 ILE B O 1
ATOM 2731 N N . VAL B 1 176 ? 29.429 18.979 86.070 1.00 18.41 154 VAL B N 1
ATOM 2732 C CA . VAL B 1 176 ? 28.731 19.678 84.992 1.00 18.05 154 VAL B CA 1
ATOM 2733 C C . VAL B 1 176 ? 27.245 19.947 85.277 1.00 18.32 154 VAL B C 1
ATOM 2734 O O . VAL B 1 176 ? 26.735 21.021 84.975 1.00 19.41 154 VAL B O 1
ATOM 2738 N N . GLY B 1 177 ? 26.564 18.971 85.864 1.00 16.95 155 GLY B N 1
ATOM 2739 C CA . GLY B 1 177 ? 25.138 19.150 86.169 1.00 18.86 155 GLY B CA 1
ATOM 2740 C C . GLY B 1 177 ? 24.706 18.315 87.350 1.00 20.92 155 GLY B C 1
ATOM 2741 O O . GLY B 1 177 ? 25.298 17.272 87.616 1.00 20.99 155 GLY B O 1
ATOM 2742 N N . LEU B 1 178 ? 23.673 18.774 88.054 1.00 20.28 156 LEU B N 1
ATOM 2743 C CA . LEU B 1 178 ? 23.040 17.995 89.137 1.00 20.35 156 LEU B CA 1
ATOM 2744 C C . LEU B 1 178 ? 21.637 17.687 88.692 1.00 19.66 156 LEU B C 1
ATOM 2745 O O . LEU B 1 178 ? 20.973 18.550 88.112 1.00 21.60 156 LEU B O 1
ATOM 2750 N N . PHE B 1 179 ? 21.184 16.465 88.948 1.00 19.67 157 PHE B N 1
ATOM 2751 C CA . PHE B 1 179 ? 19.868 16.014 88.477 1.00 19.97 157 PHE B CA 1
ATOM 2752 C C . PHE B 1 179 ? 19.048 15.394 89.614 1.00 19.43 157 PHE B C 1
ATOM 2753 O O . PHE B 1 179 ? 19.258 14.230 89.981 1.00 22.03 157 PHE B O 1
ATOM 2761 N N . PRO B 1 180 ? 18.120 16.178 90.194 1.00 21.38 158 PRO B N 1
ATOM 2762 C CA . PRO B 1 180 ? 17.101 15.601 91.076 1.00 19.03 158 PRO B CA 1
ATOM 2763 C C . PRO B 1 180 ? 16.323 14.601 90.251 1.00 21.26 158 PRO B C 1
ATOM 2764 O O . PRO B 1 180 ? 16.072 14.857 89.073 1.00 22.48 158 PRO B O 1
ATOM 2768 N N . LEU B 1 181 ? 15.973 13.465 90.849 1.00 20.14 159 LEU B N 1
ATOM 2769 C CA . LEU B 1 181 ? 15.240 12.429 90.137 1.00 21.15 159 LEU B CA 1
ATOM 2770 C C . LEU B 1 181 ? 14.224 11.824 91.087 1.00 20.49 159 LEU B C 1
ATOM 2771 O O . LEU B 1 181 ? 14.562 11.414 92.196 1.00 23.02 159 LEU B O 1
ATOM 2776 N N . GLY B 1 182 ? 12.976 11.767 90.650 1.00 22.53 160 GLY B N 1
ATOM 2777 C CA . GLY B 1 182 ? 11.893 11.271 91.511 1.00 22.67 160 GLY B CA 1
ATOM 2778 C C . GLY B 1 182 ? 10.571 11.354 90.781 1.00 22.20 160 GLY B C 1
ATOM 2779 O O . GLY B 1 182 ? 10.515 11.775 89.610 1.00 24.45 160 GLY B O 1
ATOM 2780 N N . TYR B 1 183 ? 9.496 10.957 91.454 1.00 23.89 161 TYR B N 1
ATOM 2781 C CA . TYR B 1 183 ? 8.186 11.089 90.856 1.00 22.02 161 TYR B CA 1
ATOM 2782 C C . TYR B 1 183 ? 7.747 12.518 91.071 1.00 22.91 161 TYR B C 1
ATOM 2783 O O . TYR B 1 183 ? 7.936 13.043 92.160 1.00 26.51 161 TYR B O 1
ATOM 2792 N N . PRO B 1 184 ? 7.183 13.162 90.026 1.00 24.28 162 PRO B N 1
ATOM 2793 C CA . PRO B 1 184 ? 6.664 14.534 90.150 1.00 23.61 162 PRO B CA 1
ATOM 2794 C C . PRO B 1 184 ? 5.597 14.626 91.246 1.00 28.31 162 PRO B C 1
ATOM 2795 O O . PRO B 1 184 ? 4.739 13.733 91.356 1.00 29.25 162 PRO B O 1
ATOM 2799 N N . LEU B 1 185 ? 5.663 15.675 92.064 1.00 28.70 163 LEU B N 1
ATOM 2800 C CA . LEU B 1 185 ? 4.660 15.889 93.105 1.00 30.21 163 LEU B CA 1
ATOM 2801 C C . LEU B 1 185 ? 3.308 16.185 92.488 1.00 32.84 163 LEU B C 1
ATOM 2802 O O . LEU B 1 185 ? 2.270 15.761 93.002 1.00 38.68 163 LEU B O 1
ATOM 2807 N N . GLU B 1 186 ? 3.325 16.925 91.386 1.00 33.35 164 GLU B N 1
ATOM 2808 C CA . GLU B 1 186 ? 2.100 17.390 90.763 1.00 36.92 164 GLU B CA 1
ATOM 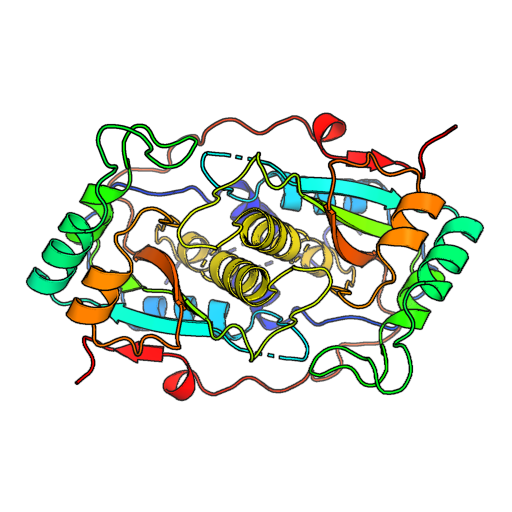2809 C C . GLU B 1 186 ? 1.952 16.776 89.384 1.00 40.31 164 GLU B C 1
ATOM 2810 O O . GLU B 1 186 ? 2.882 16.134 88.876 1.00 39.60 164 GLU B O 1
ATOM 2816 N N . GLY B 1 187 ? 0.781 16.978 88.780 1.00 41.76 165 GLY B N 1
ATOM 2817 C CA . GLY B 1 187 ? 0.551 16.601 87.385 1.00 44.03 165 GLY B CA 1
ATOM 2818 C C . GLY B 1 187 ? 1.447 17.404 86.453 1.00 42.30 165 GLY B C 1
ATOM 2819 O O . GLY B 1 187 ? 2.012 18.426 86.865 1.00 40.47 165 GLY B O 1
ATOM 2820 N N . PRO B 1 188 ? 1.589 16.954 85.190 1.00 45.88 166 PRO B N 1
ATOM 2821 C CA . PRO B 1 188 ? 2.455 17.690 84.263 1.00 42.89 166 PRO B CA 1
ATOM 2822 C C . PRO B 1 188 ? 2.098 19.185 84.183 1.00 43.63 166 PRO B C 1
ATOM 2823 O O . PRO B 1 188 ? 0.913 19.552 84.141 1.00 41.46 166 PRO B O 1
ATOM 2827 N N . LYS B 1 189 ? 3.126 20.029 84.208 1.00 41.32 167 LYS B N 1
ATOM 2828 C CA . LYS B 1 189 ? 2.949 21.469 84.081 1.00 41.95 167 LYS B CA 1
ATOM 2829 C C . LYS B 1 189 ? 3.279 21.908 82.666 1.00 43.17 167 LYS B C 1
ATOM 2830 O O . LYS B 1 189 ? 4.072 21.264 81.971 1.00 43.79 167 LYS B O 1
ATOM 2836 N N . ALA B 1 190 ? 2.672 23.012 82.244 1.00 45.20 168 ALA B N 1
ATOM 2837 C CA . ALA B 1 190 ? 3.089 23.688 81.027 1.00 45.36 168 ALA B CA 1
ATOM 2838 C C . ALA B 1 190 ? 4.507 24.212 81.235 1.00 44.93 168 ALA B C 1
ATOM 2839 O O . ALA B 1 190 ? 4.854 24.713 82.318 1.00 44.80 168 ALA B O 1
ATOM 2841 N N . GLY B 1 191 ? 5.331 24.068 80.205 1.00 41.72 169 GLY B N 1
ATOM 2842 C CA . GLY B 1 191 ? 6.701 24.563 80.254 1.00 37.88 169 GLY B CA 1
ATOM 2843 C C . GLY B 1 191 ? 6.754 26.003 79.802 1.00 34.49 169 GLY B C 1
ATOM 2844 O O . GLY B 1 191 ? 5.728 26.557 79.373 1.00 39.56 169 GLY B O 1
ATOM 2845 N N . PRO B 1 192 ? 7.947 26.627 79.890 1.00 31.04 170 PRO B N 1
ATOM 2846 C CA . PRO B 1 192 ? 8.065 27.975 79.375 1.00 33.13 170 PRO B CA 1
ATOM 2847 C C . PRO B 1 192 ? 8.030 27.920 77.844 1.00 32.39 170 PRO B C 1
ATOM 2848 O O . PRO B 1 192 ? 8.004 26.832 77.251 1.00 32.27 170 PRO B O 1
ATOM 2852 N N . SER B 1 193 ? 8.021 29.077 77.205 1.00 30.63 171 SER B N 1
ATOM 2853 C CA . SER B 1 193 ? 7.923 29.102 75.757 1.00 32.74 171 SER B CA 1
ATOM 2854 C C . SER B 1 193 ? 9.119 28.433 75.052 1.00 29.43 171 SER B C 1
ATOM 2855 O O . SER B 1 193 ? 10.111 28.007 75.682 1.00 26.94 171 SER B O 1
ATOM 2858 N N . ARG B 1 194 ? 9.001 28.292 73.742 1.00 24.75 172 ARG B N 1
ATOM 2859 C CA . ARG B 1 194 ? 10.188 28.181 72.909 1.00 21.92 172 ARG B CA 1
ATOM 2860 C C . ARG B 1 194 ? 10.072 29.204 71.799 1.00 21.79 172 ARG B C 1
ATOM 2861 O O . ARG B 1 194 ? 8.957 29.607 71.414 1.00 23.07 172 ARG B O 1
ATOM 2869 N N . LYS B 1 195 ? 11.230 29.637 71.298 1.00 22.71 173 LYS B N 1
ATOM 2870 C CA . LYS B 1 195 ? 11.291 30.454 70.095 1.00 21.82 173 LYS B CA 1
ATOM 2871 C C . LYS B 1 195 ? 10.657 29.682 68.938 1.00 22.41 173 LYS B C 1
ATOM 2872 O O . LYS B 1 195 ? 10.738 28.457 68.897 1.00 22.83 173 LYS B O 1
ATOM 2878 N N . PRO B 1 196 ? 9.991 30.387 68.009 1.00 22.47 174 PRO B N 1
ATOM 2879 C CA . PRO B 1 196 ? 9.555 29.693 66.783 1.00 24.41 174 PRO B CA 1
ATOM 2880 C C . PRO B 1 196 ? 10.743 29.151 65.989 1.00 23.72 174 PRO B C 1
ATOM 2881 O O . PRO B 1 196 ? 11.853 29.701 66.051 1.00 24.89 174 PRO B O 1
ATOM 2885 N N . LEU B 1 197 ? 10.513 28.056 65.276 1.00 23.78 175 LEU B N 1
ATOM 2886 C CA . LEU B 1 197 ? 11.569 27.390 64.532 1.00 25.42 175 LEU B CA 1
ATOM 2887 C C . LEU B 1 197 ? 12.302 28.340 63.578 1.00 25.24 175 LEU B C 1
ATOM 2888 O O . LEU B 1 197 ? 13.525 28.268 63.452 1.00 25.60 175 LEU B O 1
ATOM 2893 N N . ASP B 1 198 ? 11.567 29.250 62.940 1.00 25.08 176 ASP B N 1
ATOM 2894 C CA . ASP B 1 198 ? 12.181 30.213 62.014 1.00 28.36 176 ASP B CA 1
ATOM 2895 C C . ASP B 1 198 ? 13.178 31.160 62.697 1.00 26.55 176 ASP B C 1
ATOM 2896 O O . ASP B 1 198 ? 13.977 31.796 62.029 1.00 34.13 176 ASP B O 1
ATOM 2901 N N . GLU B 1 199 ? 13.155 31.223 64.029 1.00 26.66 177 GLU B N 1
ATOM 2902 C CA . GLU B 1 199 ? 14.088 32.076 64.752 1.00 26.51 177 GLU B CA 1
ATOM 2903 C C . GLU B 1 199 ? 15.435 31.389 65.002 1.00 27.52 177 GLU B C 1
ATOM 2904 O O . GLU B 1 199 ? 16.431 32.066 65.257 1.00 31.95 177 GLU B O 1
ATOM 2910 N N . ILE B 1 200 ? 15.457 30.056 64.925 1.00 21.58 178 ILE B N 1
ATOM 2911 C CA . ILE B 1 200 ? 16.666 29.279 65.227 1.00 21.21 178 ILE B CA 1
ATOM 2912 C C . ILE B 1 200 ? 17.181 28.451 64.049 1.00 18.62 178 ILE B C 1
ATOM 2913 O O . ILE B 1 200 ? 18.205 27.757 64.170 1.00 20.92 178 ILE B O 1
ATOM 2918 N N . VAL B 1 201 ? 16.487 28.525 62.913 1.00 19.64 179 VAL B N 1
ATOM 2919 C CA . VAL B 1 201 ? 16.881 27.768 61.716 1.00 20.59 179 VAL B CA 1
ATOM 2920 C C . VAL B 1 201 ? 17.038 28.735 60.551 1.00 19.32 179 VAL B C 1
ATOM 2921 O O . VAL B 1 201 ? 16.175 29.598 60.315 1.00 20.61 179 VAL B O 1
ATOM 2925 N N . HIS B 1 202 ? 18.130 28.574 59.808 1.00 19.74 180 HIS B N 1
ATOM 2926 C CA . HIS B 1 202 ? 18.344 29.306 58.571 1.00 19.62 180 HIS B CA 1
ATOM 2927 C C . HIS B 1 202 ? 18.659 28.335 57.487 1.00 18.32 180 HIS B C 1
ATOM 2928 O O . HIS B 1 202 ? 19.561 27.510 57.637 1.00 19.31 180 HIS B O 1
ATOM 2935 N N . TYR B 1 203 ? 17.955 28.439 56.367 1.00 23.09 181 TYR B N 1
ATOM 2936 C CA . TYR B 1 203 ? 18.179 27.533 55.245 1.00 25.18 181 TYR B CA 1
ATOM 2937 C C . TYR B 1 203 ? 19.159 28.110 54.257 1.00 22.34 181 TYR B C 1
ATOM 2938 O O . TYR B 1 203 ? 18.973 29.224 53.765 1.00 23.56 181 TYR B O 1
ATOM 2947 N N . GLY B 1 204 ? 20.189 27.327 53.954 1.00 22.29 182 GLY B N 1
ATOM 2948 C CA . GLY B 1 204 ? 21.206 27.710 52.990 1.00 23.69 182 GLY B CA 1
ATOM 2949 C C . GLY B 1 204 ? 22.316 28.554 53.592 1.00 21.71 182 GLY B C 1
ATOM 2950 O O . GLY B 1 204 ? 22.261 28.986 54.759 1.00 22.75 182 GLY B O 1
ATOM 2951 N N . LYS B 1 205 ? 23.349 28.774 52.800 1.00 22.44 183 LYS B N 1
ATOM 2952 C CA . LYS B 1 205 ? 24.401 29.679 53.203 1.00 22.98 183 LYS B CA 1
ATOM 2953 C C . LYS B 1 205 ? 23.877 31.112 53.153 1.00 20.56 183 LYS B C 1
ATOM 2954 O O . LYS B 1 205 ? 22.788 31.396 52.603 1.00 22.43 183 LYS B O 1
ATOM 2960 N N . TYR B 1 206 ? 24.633 32.008 53.765 1.00 22.74 184 TYR B N 1
ATOM 2961 C CA . TYR B 1 206 ? 24.276 33.402 53.791 1.00 19.22 184 TYR B CA 1
ATOM 2962 C C . TYR B 1 206 ? 24.832 34.111 52.572 1.00 25.01 184 TYR B C 1
ATOM 2963 O O . TYR B 1 206 ? 25.909 33.757 52.071 1.00 26.36 184 TYR B O 1
ATOM 2972 N N . GLN B 1 207 ? 24.084 35.113 52.111 1.00 26.91 185 GLN B N 1
ATOM 2973 C CA . GLN B 1 207 ? 24.494 35.987 51.017 1.00 30.11 185 GLN B CA 1
ATOM 2974 C C . GLN B 1 207 ? 25.508 37.023 51.504 1.00 36.08 185 GLN B C 1
ATOM 2975 O O . GLN B 1 207 ? 25.559 37.326 52.702 1.00 42.80 185 GLN B O 1
ATOM 2981 N N . ALA B 1 208 ? 26.303 37.556 50.573 1.00 38.24 186 ALA B N 1
ATOM 2982 C CA . ALA B 1 208 ? 27.184 38.718 50.821 1.00 45.70 186 ALA B CA 1
ATOM 2983 C C . ALA B 1 208 ? 28.307 38.433 51.819 1.00 52.02 186 ALA B C 1
ATOM 2984 O O . ALA B 1 208 ? 29.296 39.169 51.890 1.00 57.15 186 ALA B O 1
#